Protein AF-A0A9P5IJF4-F1 (afdb_monomer_lite)

Secondary structure (DSSP, 8-state):
-HHHHHHHHHHHTSTT----------HHHHHHHTTS----GGGT-HHHHHHHHHHHHHHHHHHHH-GGGHHHHHHHHHHHHHHHTT-HHHHHHHHHHHHHHHHTT--HHHHHHHHTSPPTTHHHHHHHHHHTS-GGGHHHHHHHHHHHHHHHHTS-TTS-GGGS--TTBHHHHHHHHS--TTS-TTSSPPPP--HHHHHHHHHHHHHHHHHHSTTSEEEE---GGGTTS-HHHHHHT-EEEESSHHHHHHHHH-HHHHHTTTTTT--HHHHHHHHHHHHHHT---S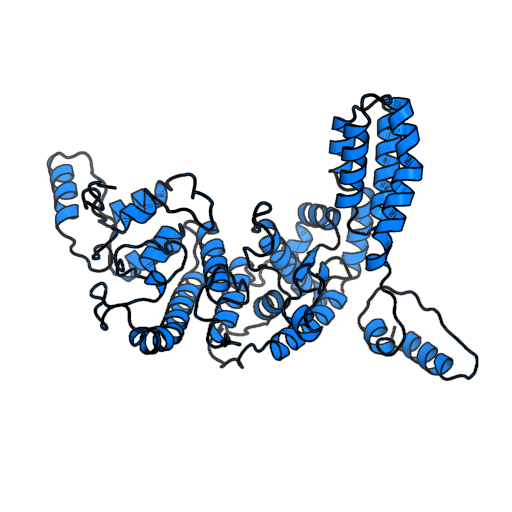STTTTS--TT--S--HHHHHHHHHHHHHHTTT---HHHHHHHHHHHHHHHHHHHHHHHHGGGS--------TT---GGGG-GGGTT-SS-----HHHHHHHTT-HHHHHHHHHHTT--PPPPP-S-HHHHHHHHHHTTT---TTT--SSS-HHHHHHSPPPBTTB---S--HHHHHHHHHTT--TT--BTTB--

Foldseek 3Di:
DQVVLVVVVVVVPDPPDDDDDDDDPAPNNCVSPVVDDDDDQLVPCLVVLLVVLCVLPVVLVCVQPNPVCNVLSVVLSVLLSVQCSSPVVQSVLLSVVLVVCSVVSHDSVVSSVSSVDGRPVCLVVLVVLLVPQDPVLLLVLLLLCLLQLVQVVLDDPPDDPLLAARLQFLLLSLQLRDDPPVLPLPPDQDAALDLQNLLVSLVVSQNSCSRRVSQQKDKALPDVVCPPPDSSNSSSRIGIHGNGPNSSVSVVVPVVSNCSCPPVPDDSLLSSLSSLLSNLSNHDPPDPCLVPPDVVPSDDHNLNSVVSNLLSLLVCQQPDDPSSLVSLVSSQVSLQVVCVVVLVPVVPDDDPDDDDDSPQAGCVQVNPLCVPDNDGQSDDVLLVSLLSNSQNSNLVVLVVVVFDFDPPQPPDPVSVVVLVVLLVVDPDPNQDTHADGSLCCQQQRRADSPHGPPDRDVSSNSSSSRRNRRQQDDHPNDGD

InterPro domains:
  IPR056693 Domain of unknown function DUF7791 [PF25053] (133-287)

Organism: NCBI:txid139641

Sequence (480 aa):
MVALTDLFQSLAALPRVKFVLSSRPLPAYVQAFQAGAGLELRMLTKLDIEKFVSDKLKDRLSQAYGEREIDRIQELIECILKCADGVFRWVDHVVEAVLEGIRDYNTLYELQKQVEKPPVDLIPFYGHMWNGIKPEYRIEASKLFQIVWKAMMDEDAEQPEWAYEHRHRAVTLFFATTKDPDQQVFACPILPLTTILKAELAKFMEGRLRSRCMGLLDFHCAEARYRGEPDEFKLAYAKVQLANRSVSEFLDIRADILAYTEGTGFDTRISLMRSFVRQIEAWEPEKSYDFEYNKSTGRQTIWFLVGNTMRLVSQAGTSLSKLEVTLLDHMNSLVQARCQTYINHSWNLNTGQYGLNKKYCHWSDFVAEEYNRPVPWHDSFLNLAVRHRAIGYVQQSLMKAGLSRMPGPTGGSLDNGMHRLAAFRTNNDQLSKPGRPILDYAVRPEPRYQRWIEAINPDQVELLVDYGANPNEVFNGWTP

Structure (mmCIF, N/CA/C/O backbone):
data_AF-A0A9P5IJF4-F1
#
_entry.id   AF-A0A9P5IJF4-F1
#
loop_
_atom_site.group_PDB
_atom_site.id
_atom_site.type_symbol
_atom_site.label_atom_id
_atom_site.label_alt_id
_atom_site.label_comp_id
_atom_site.label_asym_id
_atom_site.label_entity_id
_atom_site.label_seq_id
_atom_site.pdbx_PDB_ins_code
_atom_site.Cartn_x
_atom_site.Cartn_y
_atom_site.Cartn_z
_atom_site.occupancy
_atom_site.B_iso_or_equiv
_atom_site.auth_seq_id
_atom_site.auth_comp_id
_atom_site.auth_asym_id
_atom_site.auth_atom_id
_atom_site.pdbx_PDB_model_num
ATOM 1 N N . MET A 1 1 ? -26.387 -15.612 10.598 1.00 61.41 1 MET A N 1
ATOM 2 C CA . MET A 1 1 ? -26.373 -14.177 10.230 1.00 61.41 1 MET A CA 1
ATOM 3 C C . MET A 1 1 ? -27.595 -13.798 9.406 1.00 61.41 1 MET A C 1
ATOM 5 O O . MET A 1 1 ? -28.313 -12.929 9.866 1.00 61.41 1 MET A O 1
ATOM 9 N N . VAL A 1 2 ? -27.893 -14.479 8.291 1.00 70.75 2 VAL A N 1
ATOM 10 C CA . VAL A 1 2 ? -29.061 -14.170 7.429 1.00 70.75 2 VAL A CA 1
ATOM 11 C C . VAL A 1 2 ? -30.408 -14.250 8.173 1.00 70.75 2 VAL A C 1
ATOM 13 O O . VAL A 1 2 ? -31.181 -13.307 8.158 1.00 70.75 2 VAL A O 1
ATOM 16 N N . ALA A 1 3 ? -30.639 -15.291 8.981 1.00 81.00 3 ALA A N 1
ATOM 17 C CA . ALA A 1 3 ? -31.879 -15.391 9.769 1.00 81.00 3 ALA A CA 1
ATOM 18 C C . ALA A 1 3 ? -32.105 -14.220 10.755 1.00 81.00 3 ALA A C 1
ATOM 20 O O . ALA A 1 3 ? -33.236 -13.892 11.094 1.00 81.00 3 ALA A O 1
ATOM 21 N N . LEU A 1 4 ? -31.021 -13.590 11.222 1.00 86.50 4 LEU A N 1
ATOM 22 C CA . LEU A 1 4 ? -31.068 -12.458 12.149 1.00 86.50 4 LEU A CA 1
ATOM 23 C C . LEU A 1 4 ? -31.365 -11.147 11.412 1.00 86.50 4 LEU A C 1
ATOM 25 O O . LEU A 1 4 ? -32.120 -10.324 11.922 1.00 86.50 4 LEU A O 1
ATOM 29 N N . THR A 1 5 ? -30.800 -10.961 10.214 1.00 88.81 5 THR A N 1
ATOM 30 C CA . THR A 1 5 ? -31.100 -9.795 9.373 1.00 88.81 5 THR A CA 1
ATOM 31 C C . THR A 1 5 ? -32.554 -9.795 8.936 1.00 88.81 5 THR A C 1
ATOM 33 O O . THR A 1 5 ? -33.224 -8.777 9.091 1.00 88.81 5 THR A O 1
ATOM 36 N N . ASP A 1 6 ? -33.057 -10.946 8.492 1.00 88.06 6 ASP A N 1
ATOM 37 C CA . ASP A 1 6 ? -34.419 -11.077 7.973 1.00 88.06 6 ASP A CA 1
ATOM 38 C C . ASP A 1 6 ? -35.453 -10.828 9.081 1.00 88.06 6 ASP A C 1
ATOM 40 O O . ASP A 1 6 ? -36.420 -10.094 8.880 1.00 88.06 6 ASP A O 1
ATOM 44 N N . LEU A 1 7 ? -35.201 -11.355 10.287 1.00 90.12 7 LEU A N 1
ATOM 45 C CA . LEU A 1 7 ? -36.037 -11.118 11.465 1.00 90.12 7 LEU A CA 1
ATOM 46 C C . LEU A 1 7 ? -36.132 -9.626 11.810 1.00 90.12 7 LEU A C 1
ATOM 48 O O . LEU A 1 7 ? -37.222 -9.099 12.029 1.00 90.12 7 LEU A O 1
ATOM 52 N N . PHE A 1 8 ? -34.999 -8.923 11.881 1.00 90.06 8 PHE A N 1
ATOM 53 C CA . PHE A 1 8 ? -35.022 -7.506 12.240 1.00 90.06 8 PHE A CA 1
ATOM 54 C C . PHE A 1 8 ? -35.622 -6.635 11.137 1.00 90.06 8 PHE A C 1
ATOM 56 O O . PHE A 1 8 ? -36.318 -5.674 11.454 1.00 90.06 8 PHE A O 1
ATOM 63 N N . GLN A 1 9 ? -35.431 -6.986 9.865 1.00 87.69 9 GLN A N 1
ATOM 64 C CA . GLN A 1 9 ? -36.116 -6.317 8.759 1.00 87.69 9 GLN A CA 1
ATOM 65 C C . GLN A 1 9 ? -37.636 -6.520 8.831 1.00 87.69 9 GLN A C 1
ATOM 67 O O . GLN A 1 9 ? -38.381 -5.552 8.680 1.00 87.69 9 GLN A O 1
ATOM 72 N N . SER A 1 10 ? -38.111 -7.734 9.137 1.00 89.00 10 SER A N 1
ATOM 73 C CA . SER A 1 10 ? -39.549 -7.993 9.273 1.00 89.00 10 SER A CA 1
ATOM 74 C C . SER A 1 10 ? -40.157 -7.257 10.466 1.00 89.00 10 SER A C 1
ATOM 76 O O . SER A 1 10 ? -41.253 -6.711 10.370 1.00 89.00 10 SER A O 1
ATOM 78 N N . LEU A 1 11 ? -39.438 -7.200 11.592 1.00 89.62 11 LEU A N 1
ATOM 79 C CA . LEU A 1 11 ? -39.897 -6.481 12.780 1.00 89.62 11 LEU A CA 1
ATOM 80 C C . LEU A 1 11 ? -39.861 -4.960 12.588 1.00 89.62 11 LEU A C 1
ATOM 82 O O . LEU A 1 11 ? -40.720 -4.263 13.123 1.00 89.62 11 LEU A O 1
ATOM 86 N N . ALA A 1 12 ? -38.903 -4.434 11.821 1.00 86.12 12 ALA A N 1
ATOM 87 C CA . ALA A 1 12 ? -38.808 -3.006 11.519 1.00 86.12 12 ALA A CA 1
ATOM 88 C C . ALA A 1 12 ? -39.963 -2.493 10.638 1.00 86.12 12 ALA A C 1
ATOM 90 O O . ALA A 1 12 ? -40.227 -1.293 10.630 1.00 86.12 12 ALA A O 1
ATOM 91 N N . ALA A 1 13 ? -40.676 -3.380 9.933 1.00 86.69 13 ALA A N 1
ATOM 92 C CA . ALA A 1 13 ? -41.882 -3.027 9.183 1.00 86.69 13 ALA A CA 1
ATOM 93 C C . ALA A 1 13 ? -43.103 -2.760 10.086 1.00 86.69 13 ALA A C 1
ATOM 95 O O . ALA A 1 13 ? -44.111 -2.223 9.621 1.00 86.69 13 ALA A O 1
ATOM 96 N N . LEU A 1 14 ? -43.040 -3.131 11.371 1.00 91.25 14 LEU A N 1
ATOM 97 C CA . LEU A 1 14 ? -44.140 -2.917 12.304 1.00 91.25 14 LEU A CA 1
ATOM 98 C C . LEU A 1 14 ? -44.279 -1.428 12.661 1.00 91.25 14 LEU A C 1
ATOM 100 O O . LEU A 1 14 ? -43.292 -0.765 12.997 1.00 91.25 14 LEU A O 1
ATOM 104 N N . PRO A 1 15 ? -45.508 -0.883 12.669 1.00 89.44 15 PRO A N 1
ATOM 105 C CA . PRO A 1 15 ? -45.724 0.493 13.081 1.00 89.44 15 PRO A CA 1
ATOM 106 C C . PRO A 1 15 ? -45.333 0.675 14.555 1.00 89.44 15 PRO A C 1
ATOM 108 O O . PRO A 1 15 ? -45.672 -0.143 15.406 1.00 89.44 15 PRO A O 1
ATOM 111 N N . ARG A 1 16 ? -44.675 1.803 14.864 1.00 89.69 16 ARG A N 1
ATOM 112 C CA . ARG A 1 16 ? -44.270 2.235 16.223 1.00 89.69 16 ARG A CA 1
ATOM 113 C C . ARG A 1 16 ? -43.142 1.437 16.887 1.00 89.69 16 ARG A C 1
ATOM 115 O O . ARG A 1 16 ? -42.889 1.652 18.070 1.00 89.69 16 ARG A O 1
ATOM 122 N N . VAL A 1 17 ? -42.422 0.594 16.154 1.00 88.94 17 VAL A N 1
ATOM 123 C CA . VAL A 1 17 ? -41.210 -0.060 16.665 1.00 88.94 17 VAL A CA 1
ATOM 124 C C . VAL A 1 17 ? -39.983 0.570 16.012 1.00 88.94 17 VAL A C 1
ATOM 126 O O . VAL A 1 17 ? -39.949 0.775 14.803 1.00 88.94 17 VAL A O 1
ATOM 129 N N . LYS A 1 18 ? -38.972 0.911 16.816 1.00 88.56 18 LYS A N 1
ATOM 130 C CA . LYS A 1 18 ? -37.666 1.379 16.337 1.00 88.56 18 LYS A CA 1
ATOM 131 C C . LYS A 1 18 ? -36.587 0.480 16.919 1.00 88.56 18 LYS A C 1
ATOM 133 O O . LYS A 1 18 ? -36.594 0.218 18.118 1.00 88.56 18 LYS A O 1
ATOM 138 N N . PHE A 1 19 ? -35.660 0.046 16.076 1.00 87.75 19 PHE A N 1
ATOM 139 C CA . PHE A 1 19 ? -34.503 -0.735 16.493 1.00 87.75 19 PHE A CA 1
ATOM 140 C C . PHE A 1 19 ? -33.243 0.116 16.400 1.00 87.75 19 PHE A C 1
ATOM 142 O O . PHE A 1 19 ? -33.043 0.835 15.423 1.00 87.75 19 PHE A O 1
ATOM 149 N N . VAL A 1 20 ? -32.388 0.000 17.412 1.00 90.50 20 VAL A N 1
ATOM 150 C CA . VAL A 1 20 ? -31.006 0.479 17.365 1.00 90.50 20 VAL A CA 1
ATOM 151 C C . VAL A 1 20 ? -30.132 -0.761 17.422 1.00 90.50 20 VAL A C 1
ATOM 153 O O . VAL A 1 20 ? -30.095 -1.454 18.438 1.00 90.50 20 VAL A O 1
ATOM 156 N N . LEU A 1 21 ? -29.492 -1.083 16.301 1.00 89.19 21 LEU A N 1
ATOM 157 C CA . LEU A 1 21 ? -28.661 -2.273 16.160 1.00 89.19 21 LEU A CA 1
ATOM 158 C C . LEU A 1 21 ? -27.192 -1.859 16.144 1.00 89.19 21 LEU A C 1
ATOM 160 O O . LEU A 1 21 ? -26.808 -0.950 15.414 1.00 89.19 21 LEU A O 1
ATOM 164 N N . SER A 1 22 ? -26.371 -2.555 16.926 1.00 89.06 22 SER A N 1
ATOM 165 C CA . SER A 1 22 ? -24.917 -2.411 16.898 1.00 89.06 22 SER A CA 1
ATOM 166 C C . SER A 1 22 ? -24.296 -3.713 16.416 1.00 89.06 22 SER A C 1
ATOM 168 O O . SER A 1 22 ? -24.644 -4.797 16.887 1.00 89.06 22 SER A O 1
ATOM 170 N N . SER A 1 23 ? -23.399 -3.621 15.439 1.00 86.25 23 SER A N 1
ATOM 171 C CA . SER A 1 23 ? -22.679 -4.772 14.905 1.00 86.25 23 SER A CA 1
ATOM 172 C C . SER A 1 23 ? -21.346 -4.338 14.302 1.00 86.25 23 SER A C 1
ATOM 174 O O . SER A 1 23 ? -21.169 -3.179 13.930 1.00 86.25 23 SER A O 1
ATOM 176 N N . ARG A 1 24 ? -20.405 -5.281 14.162 1.00 80.00 24 ARG A N 1
ATOM 177 C CA . ARG A 1 24 ? -19.268 -5.085 13.249 1.00 80.00 24 ARG A CA 1
ATOM 178 C C . ARG A 1 24 ? -19.792 -4.967 11.811 1.00 80.00 24 ARG A C 1
ATOM 180 O O . ARG A 1 24 ? -20.800 -5.614 11.514 1.00 80.00 24 ARG A O 1
ATOM 187 N N . PRO A 1 25 ? -19.095 -4.258 10.904 1.00 79.88 25 PRO A N 1
ATOM 188 C CA . PRO A 1 25 ? -19.519 -4.071 9.514 1.00 79.88 25 PRO A CA 1
ATOM 189 C C . PRO A 1 25 ? -19.319 -5.349 8.676 1.00 79.88 25 PRO A C 1
ATOM 191 O O . PRO A 1 25 ? -18.627 -5.361 7.662 1.00 79.88 25 PRO A O 1
ATOM 194 N N . LEU A 1 26 ? -19.903 -6.465 9.117 1.00 83.00 26 LEU A N 1
ATOM 195 C CA . LEU A 1 26 ? -19.891 -7.729 8.398 1.00 83.00 26 LEU A CA 1
ATOM 196 C C . LEU A 1 26 ? -20.768 -7.602 7.145 1.00 83.00 26 LEU A C 1
ATOM 198 O O . LEU A 1 26 ? -21.810 -6.942 7.207 1.00 83.00 26 LEU A O 1
ATOM 202 N N . PRO A 1 27 ? -20.416 -8.271 6.029 1.00 82.56 27 PRO A N 1
ATOM 203 C CA . PRO A 1 27 ? -21.103 -8.074 4.751 1.00 82.56 27 PRO A CA 1
ATOM 204 C C . PRO A 1 27 ? -22.625 -8.242 4.829 1.00 82.56 27 PRO A C 1
ATOM 206 O O . PRO A 1 27 ? -23.356 -7.423 4.284 1.00 82.56 27 PRO A O 1
ATOM 209 N N . ALA A 1 28 ? -23.099 -9.252 5.568 1.00 84.94 28 ALA A N 1
ATOM 210 C CA . ALA A 1 28 ? -24.526 -9.524 5.727 1.00 84.94 28 ALA A CA 1
ATOM 211 C C . ALA A 1 28 ? -25.285 -8.364 6.399 1.00 84.94 28 ALA A C 1
ATOM 213 O O . ALA A 1 28 ? -26.385 -8.030 5.976 1.00 84.94 28 ALA A O 1
ATOM 214 N N . TYR A 1 29 ? -24.698 -7.731 7.419 1.00 87.06 29 TYR A N 1
ATOM 215 C CA . TYR A 1 29 ? -25.347 -6.635 8.145 1.00 87.06 29 TYR A CA 1
ATOM 216 C C . TYR A 1 29 ? -25.318 -5.334 7.354 1.00 87.06 29 TYR A C 1
ATOM 218 O O . TYR A 1 29 ? -26.333 -4.646 7.287 1.00 87.06 29 TYR A O 1
ATOM 226 N N . VAL A 1 30 ? -24.193 -5.027 6.701 1.00 84.62 30 VAL A N 1
ATOM 227 C CA . VAL A 1 30 ? -24.100 -3.843 5.837 1.00 84.62 30 VAL A CA 1
ATOM 228 C C . VAL A 1 30 ? -25.114 -3.949 4.702 1.00 84.62 30 VAL A C 1
ATOM 230 O O . VAL A 1 30 ? -25.895 -3.028 4.495 1.00 84.62 30 VAL A O 1
ATOM 233 N N . GLN A 1 31 ? -25.182 -5.096 4.024 1.00 85.12 31 GLN A N 1
ATOM 234 C CA . GLN A 1 31 ? -26.144 -5.306 2.944 1.00 85.12 31 GLN A CA 1
ATOM 235 C C . GLN A 1 31 ? -27.599 -5.190 3.421 1.00 85.12 31 GLN A C 1
ATOM 237 O O . GLN A 1 31 ? -28.413 -4.572 2.738 1.00 85.12 31 GLN A O 1
ATOM 242 N N . ALA A 1 32 ? -27.926 -5.763 4.583 1.00 86.00 32 ALA A N 1
ATOM 243 C CA . ALA A 1 32 ? -29.287 -5.759 5.109 1.00 86.00 32 ALA A CA 1
ATOM 244 C C . ALA A 1 32 ? -29.753 -4.378 5.598 1.00 86.00 32 ALA A C 1
ATOM 246 O O . ALA A 1 32 ? -30.938 -4.062 5.489 1.00 86.00 32 ALA A O 1
ATOM 247 N N . PHE A 1 33 ? -28.851 -3.555 6.140 1.00 86.94 33 PHE A N 1
ATOM 248 C CA . PHE A 1 33 ? -29.224 -2.323 6.842 1.00 86.94 33 PHE A CA 1
ATOM 249 C C . PHE A 1 33 ? -28.693 -1.031 6.204 1.00 86.94 33 PHE A C 1
ATOM 251 O O . PHE A 1 33 ? -28.963 0.042 6.733 1.00 86.94 33 PHE A O 1
ATOM 258 N N . GLN A 1 34 ? -28.016 -1.090 5.049 1.00 84.31 34 GLN A N 1
ATOM 259 C CA . GLN A 1 34 ? -27.482 0.094 4.344 1.00 84.31 34 GLN A CA 1
ATOM 260 C C . GLN A 1 34 ? -28.524 1.175 4.006 1.00 84.31 34 GLN A C 1
ATOM 262 O O . GLN A 1 34 ? -28.159 2.332 3.844 1.00 84.31 34 GLN A O 1
ATOM 267 N N . ALA A 1 35 ? -29.805 0.812 3.873 1.00 82.31 35 ALA A N 1
ATOM 268 C CA . ALA A 1 35 ? -30.879 1.764 3.575 1.00 82.31 35 ALA A CA 1
ATOM 269 C C . ALA A 1 35 ? -31.361 2.543 4.816 1.00 82.31 35 ALA A C 1
ATOM 271 O O . ALA A 1 35 ? -32.088 3.525 4.681 1.00 82.31 35 ALA A O 1
ATOM 272 N N . GLY A 1 36 ? -31.005 2.086 6.020 1.00 82.69 36 GLY A N 1
ATOM 273 C CA . GLY A 1 36 ? -31.366 2.740 7.274 1.00 82.69 36 GLY A CA 1
ATOM 274 C C . GLY A 1 36 ? -30.387 3.848 7.667 1.00 82.69 36 GLY A C 1
ATOM 275 O O . GLY A 1 36 ? -29.290 3.959 7.125 1.00 82.69 36 GLY A O 1
ATOM 276 N N . ALA A 1 37 ? -30.766 4.648 8.668 1.00 84.44 37 ALA A N 1
ATOM 277 C CA . ALA A 1 37 ? -29.835 5.573 9.306 1.00 84.44 37 ALA A CA 1
ATOM 278 C C . ALA A 1 37 ? -28.737 4.774 10.028 1.00 84.44 37 ALA A C 1
ATOM 280 O O . ALA A 1 37 ? -29.033 3.950 10.895 1.00 84.44 37 ALA A O 1
ATOM 281 N N . GLY A 1 38 ? -27.482 5.014 9.658 1.00 83.94 38 GLY A N 1
ATOM 282 C CA . GLY A 1 38 ? -26.313 4.350 10.219 1.00 83.94 38 GLY A CA 1
ATOM 283 C C . GLY A 1 38 ? -25.340 5.355 10.816 1.00 83.94 38 GLY A C 1
ATOM 284 O O . GLY A 1 38 ? -25.237 6.488 10.351 1.00 83.94 38 GLY A O 1
ATOM 285 N N . LEU A 1 39 ? -24.623 4.929 11.851 1.00 84.69 39 LEU A N 1
ATOM 286 C CA . LEU A 1 39 ? -23.584 5.721 12.492 1.00 84.69 39 LEU A CA 1
ATOM 287 C C . LEU A 1 39 ? -22.366 4.829 12.715 1.00 84.69 39 LEU A C 1
ATOM 289 O O . LEU A 1 39 ? -22.454 3.773 13.342 1.00 84.69 39 LEU A O 1
ATOM 293 N N . GLU A 1 40 ? -21.231 5.240 12.166 1.00 78.50 40 GLU A N 1
ATOM 294 C CA . GLU A 1 40 ? -19.987 4.495 12.276 1.00 78.50 40 GLU A CA 1
ATOM 295 C C . GLU A 1 40 ? -19.205 4.989 13.493 1.00 78.50 40 GLU A C 1
ATOM 297 O O . GLU A 1 40 ? -18.499 5.992 13.428 1.00 78.50 40 GLU A O 1
ATOM 302 N N . LEU A 1 41 ? -19.357 4.287 14.622 1.00 78.62 41 LEU A N 1
ATOM 303 C CA . LEU A 1 41 ? -18.825 4.730 15.917 1.00 78.62 41 LEU A CA 1
ATOM 304 C C . LEU A 1 41 ? -17.332 5.068 15.870 1.00 78.62 41 LEU A C 1
ATOM 306 O O . LEU A 1 41 ? -16.944 6.100 16.403 1.00 78.62 41 LEU A O 1
ATOM 310 N N . ARG A 1 42 ? -16.506 4.264 15.185 1.00 68.50 42 ARG A N 1
ATOM 311 C CA . ARG A 1 42 ? -15.054 4.507 15.094 1.00 68.50 42 ARG A CA 1
ATOM 312 C C . ARG A 1 42 ? -14.685 5.861 14.479 1.00 68.50 42 ARG A C 1
ATOM 314 O O . ARG A 1 42 ? -13.638 6.401 14.800 1.00 68.50 42 ARG A O 1
ATOM 321 N N . MET A 1 43 ? -15.550 6.431 13.639 1.00 70.00 43 MET A N 1
ATOM 322 C CA . MET A 1 43 ? -15.315 7.740 13.021 1.00 70.00 43 MET A CA 1
ATOM 323 C C . MET A 1 43 ? -15.628 8.901 13.975 1.00 70.00 43 MET A C 1
ATOM 325 O O . MET A 1 43 ? -15.351 10.055 13.651 1.00 70.00 43 MET A O 1
ATOM 329 N N . LEU A 1 44 ? -16.217 8.609 15.138 1.00 79.25 44 LEU A N 1
ATOM 330 C CA . LEU A 1 44 ? -16.748 9.591 16.081 1.00 79.25 44 LEU A CA 1
ATOM 331 C C . LEU A 1 44 ? -16.106 9.507 17.473 1.00 79.25 44 LEU A C 1
ATOM 333 O O . LEU A 1 44 ? -16.451 10.303 18.337 1.00 79.25 44 LEU A O 1
ATOM 337 N N . THR A 1 45 ? -15.144 8.608 17.697 1.00 84.06 45 THR A N 1
ATOM 338 C CA . THR A 1 45 ? -14.523 8.403 19.018 1.00 84.06 45 THR A CA 1
ATOM 339 C C . THR A 1 45 ? -13.448 9.427 19.372 1.00 84.06 45 THR A C 1
ATOM 341 O O . THR A 1 45 ? -13.032 9.476 20.525 1.00 84.06 45 THR A O 1
ATOM 344 N N . LYS A 1 46 ? -12.978 10.253 18.426 1.00 82.19 46 LYS A N 1
ATOM 345 C CA . LYS A 1 46 ? -11.810 11.127 18.638 1.00 82.19 46 LYS A CA 1
ATOM 346 C C . LYS A 1 46 ? -11.951 12.039 19.865 1.00 82.19 46 LYS A C 1
ATOM 348 O O . LYS A 1 46 ? -11.053 12.067 20.699 1.00 82.19 46 LYS A O 1
ATOM 353 N N . LEU A 1 47 ? -13.068 12.759 19.975 1.00 86.19 47 LEU A N 1
ATOM 354 C CA . LEU A 1 47 ? -13.305 13.695 21.083 1.00 86.19 47 LEU A CA 1
ATOM 355 C C . LEU A 1 47 ? -13.517 12.963 22.415 1.00 86.19 47 LEU A C 1
ATOM 357 O O . LEU A 1 47 ? -13.056 13.427 23.456 1.00 86.19 47 LEU A O 1
ATOM 361 N N . ASP A 1 48 ? -14.179 11.805 22.380 1.00 90.19 48 ASP A N 1
ATOM 362 C CA . ASP A 1 48 ? -14.408 10.990 23.575 1.00 90.19 48 ASP A CA 1
ATOM 363 C C . ASP A 1 48 ? -13.093 10.415 24.117 1.00 90.19 48 ASP A C 1
ATOM 365 O O . ASP A 1 48 ? -12.875 10.404 25.327 1.00 90.19 48 ASP A O 1
ATOM 369 N N . ILE A 1 49 ? -12.197 9.983 23.224 1.00 89.62 49 ILE A N 1
ATOM 370 C CA . ILE A 1 49 ? -10.849 9.515 23.564 1.00 89.62 49 ILE A CA 1
ATOM 371 C C . ILE A 1 49 ? -10.023 10.659 24.160 1.00 89.62 49 ILE A C 1
ATOM 373 O O . ILE A 1 49 ? -9.412 10.480 25.209 1.00 89.62 49 ILE A O 1
ATOM 377 N N . GLU A 1 50 ? -10.031 11.838 23.533 1.00 90.75 50 GLU A N 1
ATOM 378 C CA . GLU A 1 50 ? -9.316 13.023 24.025 1.00 90.75 50 GLU A CA 1
ATOM 379 C C . GLU A 1 50 ? -9.733 13.400 25.444 1.00 90.75 50 GLU A C 1
ATOM 381 O O . GLU A 1 50 ? -8.887 13.601 26.325 1.00 90.75 50 GLU A O 1
ATOM 386 N N . LYS A 1 51 ? -11.045 13.414 25.683 1.00 92.81 51 LYS A N 1
ATOM 387 C CA . LYS A 1 51 ? -11.602 13.658 27.006 1.00 92.81 51 LYS A CA 1
ATOM 388 C C . LYS A 1 51 ? -11.204 12.564 27.998 1.00 92.81 51 LYS A C 1
ATOM 390 O O . LYS A 1 51 ? -10.724 12.881 29.079 1.00 92.81 51 LYS A O 1
ATOM 395 N N . PHE A 1 52 ? -11.352 11.292 27.630 1.00 93.88 52 PHE A N 1
ATOM 396 C CA . PHE A 1 52 ? -11.021 10.164 28.502 1.00 93.88 52 PHE A CA 1
ATOM 397 C C . PHE A 1 52 ? -9.550 10.168 28.940 1.00 93.88 52 PHE A C 1
ATOM 399 O O . PHE A 1 52 ? -9.264 10.023 30.128 1.00 93.88 52 PHE A O 1
ATOM 406 N N . VAL A 1 53 ? -8.622 10.369 28.000 1.00 93.50 53 VAL A N 1
ATOM 407 C CA . VAL A 1 53 ? -7.180 10.429 28.287 1.00 93.50 53 VAL A CA 1
ATOM 408 C C . VAL A 1 53 ? -6.864 11.613 29.197 1.00 93.50 53 VAL A C 1
ATOM 410 O O . VAL A 1 53 ? -6.170 11.443 30.201 1.00 93.50 53 VAL A O 1
ATOM 413 N N . SER A 1 54 ? -7.413 12.791 28.892 1.00 91.31 54 SER A N 1
ATOM 414 C CA . SER A 1 54 ? -7.215 13.994 29.707 1.00 91.31 54 SER A CA 1
ATOM 415 C C . SER A 1 54 ? -7.719 13.801 31.138 1.00 91.31 54 SER A C 1
ATOM 417 O O . SER A 1 54 ? -6.965 14.041 32.080 1.00 91.31 54 SER A O 1
ATOM 419 N N . ASP A 1 55 ? -8.945 13.296 31.304 1.00 93.81 55 ASP A N 1
ATOM 420 C CA . ASP A 1 55 ? -9.578 13.077 32.611 1.00 93.81 55 ASP A CA 1
ATOM 421 C C . ASP A 1 55 ? -8.804 12.055 33.468 1.00 93.81 55 ASP A C 1
ATOM 423 O O . ASP A 1 55 ? -8.809 12.130 34.698 1.00 93.81 55 ASP A O 1
ATOM 427 N N . LYS A 1 56 ? -8.140 11.076 32.840 1.00 94.06 56 LYS A N 1
ATOM 428 C CA . LYS A 1 56 ? -7.415 10.009 33.547 1.00 94.06 56 LYS A CA 1
ATOM 429 C C . LYS A 1 56 ? -5.964 10.353 33.864 1.00 94.06 56 LYS A C 1
ATOM 431 O O . LYS A 1 56 ? -5.483 9.965 34.931 1.00 94.06 56 LYS A O 1
ATOM 436 N N . LEU A 1 57 ? -5.266 11.027 32.951 1.00 93.81 57 LEU A N 1
ATOM 437 C CA . LEU A 1 57 ? -3.813 11.182 33.025 1.00 93.81 57 LEU A CA 1
ATOM 438 C C . LEU A 1 57 ? -3.355 12.583 33.422 1.00 93.81 57 LEU A C 1
ATOM 440 O O . LEU A 1 57 ? -2.355 12.688 34.128 1.00 93.81 57 LEU A O 1
ATOM 444 N N . LYS A 1 58 ? -4.056 13.648 33.016 1.00 89.88 58 LYS A N 1
ATOM 445 C CA . LYS A 1 58 ? -3.531 15.021 33.109 1.00 89.88 58 LYS A CA 1
ATOM 446 C C . LYS A 1 58 ? -3.156 15.414 34.539 1.00 89.88 58 LYS A C 1
ATOM 448 O O . LYS A 1 58 ? -2.022 15.811 34.791 1.00 89.88 58 LYS A O 1
ATOM 453 N N . ASP A 1 59 ? -4.068 15.224 35.488 1.00 90.94 59 ASP A N 1
ATOM 454 C CA . ASP A 1 59 ? -3.819 15.569 36.892 1.00 90.94 59 ASP A CA 1
ATOM 455 C C . ASP A 1 59 ? -2.759 14.662 37.533 1.00 90.94 59 ASP A C 1
ATOM 457 O O . ASP A 1 59 ? -1.959 15.115 38.349 1.00 90.94 59 ASP A O 1
ATOM 461 N N . ARG A 1 60 ? -2.717 13.380 37.150 1.00 93.19 60 ARG A N 1
ATOM 462 C CA . ARG A 1 60 ? -1.767 12.397 37.698 1.00 93.19 60 ARG A CA 1
ATOM 463 C C . ARG A 1 60 ? -0.342 12.661 37.230 1.00 93.19 60 ARG A C 1
ATOM 465 O O . ARG A 1 60 ? 0.577 12.616 38.042 1.00 93.19 60 ARG A O 1
ATOM 472 N N . LEU A 1 61 ? -0.173 12.974 35.949 1.00 92.31 61 LEU A N 1
ATOM 473 C CA . LEU A 1 61 ? 1.112 13.342 35.366 1.00 92.31 61 LEU A CA 1
ATOM 474 C C . LEU A 1 61 ? 1.617 14.660 35.964 1.00 92.31 61 LEU A C 1
ATOM 476 O O . LEU A 1 61 ? 2.763 14.727 36.405 1.00 92.31 61 LEU A O 1
ATOM 480 N N . SER A 1 62 ? 0.751 15.671 36.085 1.00 91.50 62 SER A N 1
ATOM 481 C CA . SER A 1 62 ? 1.109 16.945 36.725 1.00 91.50 62 SER A CA 1
ATOM 482 C C . SER A 1 62 ? 1.518 16.767 38.190 1.00 91.50 62 SER A C 1
ATOM 484 O O . SER A 1 62 ? 2.465 17.404 38.642 1.00 91.50 62 SER A O 1
ATOM 486 N N . GLN A 1 63 ? 0.854 15.873 38.932 1.00 92.56 63 GLN A N 1
ATOM 487 C CA . GLN A 1 63 ? 1.230 15.540 40.312 1.00 92.56 63 GLN A CA 1
ATOM 488 C C . GLN A 1 63 ? 2.570 14.794 40.404 1.00 92.56 63 GLN A C 1
ATOM 490 O O . GLN A 1 63 ? 3.327 15.037 41.341 1.00 92.56 63 GLN A O 1
ATOM 495 N N . ALA A 1 64 ? 2.862 13.892 39.464 1.00 90.88 64 ALA A N 1
ATOM 496 C CA . ALA A 1 64 ? 4.067 13.064 39.488 1.00 90.88 64 ALA A CA 1
ATOM 497 C C . ALA A 1 64 ? 5.333 13.807 39.023 1.00 90.88 64 ALA A C 1
ATOM 499 O O . ALA A 1 64 ? 6.393 13.624 39.617 1.00 90.88 64 ALA A O 1
ATOM 500 N N . TYR A 1 65 ? 5.230 14.652 37.990 1.00 92.56 65 TYR A N 1
ATOM 501 C CA . TYR A 1 65 ? 6.388 15.298 37.346 1.00 92.56 65 TYR A CA 1
ATOM 502 C C . TYR A 1 65 ? 6.438 16.823 37.536 1.00 92.56 65 TYR A C 1
ATOM 504 O O . TYR A 1 65 ? 7.480 17.441 37.318 1.00 92.56 65 TYR A O 1
ATOM 512 N N . GLY A 1 66 ? 5.344 17.432 38.004 1.00 89.19 66 GLY A N 1
ATOM 513 C CA . GLY A 1 66 ? 5.238 18.864 38.275 1.00 89.19 66 GLY A CA 1
ATOM 514 C C . GLY A 1 66 ? 4.861 19.711 37.055 1.00 89.19 66 GLY A C 1
ATOM 515 O O . GLY A 1 66 ? 5.129 19.365 35.908 1.00 89.19 66 GLY A O 1
ATOM 516 N N . GLU A 1 67 ? 4.281 20.887 37.309 1.00 85.38 67 GLU A N 1
ATOM 517 C CA . GLU A 1 67 ? 3.776 21.801 36.264 1.00 85.38 67 GLU A CA 1
ATOM 518 C C . GLU A 1 67 ? 4.861 22.354 35.324 1.00 85.38 67 GLU A C 1
ATOM 520 O O . GLU A 1 67 ? 4.554 22.856 34.248 1.00 85.38 67 GLU A O 1
ATOM 525 N N . ARG A 1 68 ? 6.143 22.255 35.697 1.00 85.88 68 ARG A N 1
ATOM 526 C CA . ARG A 1 68 ? 7.261 22.698 34.845 1.00 85.88 68 ARG A CA 1
ATOM 527 C C . ARG A 1 68 ? 7.456 21.818 33.608 1.00 85.88 68 ARG A C 1
ATOM 529 O O . ARG A 1 68 ? 8.078 22.267 32.656 1.00 85.88 68 ARG A O 1
ATOM 536 N N . GLU A 1 69 ? 6.933 20.594 33.627 1.00 89.19 69 GLU A N 1
ATOM 537 C CA . GLU A 1 69 ? 7.016 19.624 32.529 1.00 89.19 69 GLU A CA 1
ATOM 538 C C . GLU A 1 69 ? 5.715 19.580 31.701 1.00 89.19 69 GLU A C 1
ATOM 540 O O . GLU A 1 69 ? 5.482 18.622 30.964 1.00 89.19 69 GLU A O 1
ATOM 545 N N . ILE A 1 70 ? 4.846 20.596 31.814 1.00 89.12 70 ILE A N 1
ATOM 546 C CA . ILE A 1 70 ? 3.513 20.598 31.188 1.00 89.12 70 ILE A CA 1
ATOM 547 C C . ILE A 1 70 ? 3.555 20.393 29.670 1.00 89.12 70 ILE A C 1
ATOM 549 O O . ILE A 1 70 ? 2.712 19.670 29.142 1.00 89.12 70 ILE A O 1
ATOM 553 N N . ASP A 1 71 ? 4.564 20.944 28.991 1.00 90.56 71 ASP A N 1
ATOM 554 C CA . ASP A 1 71 ? 4.742 20.776 27.547 1.00 90.56 71 ASP A CA 1
ATOM 555 C C . ASP A 1 71 ? 5.019 19.305 27.197 1.00 90.56 71 ASP A C 1
ATOM 557 O O . ASP A 1 71 ? 4.367 18.745 26.322 1.00 90.56 71 ASP A O 1
ATOM 561 N N . ARG A 1 72 ? 5.890 18.622 27.953 1.00 89.81 72 ARG A N 1
ATOM 562 C CA . ARG A 1 72 ? 6.185 17.192 27.743 1.00 89.81 72 ARG A CA 1
ATOM 563 C C . ARG A 1 72 ? 5.016 16.282 28.115 1.00 89.81 72 ARG A C 1
ATOM 565 O O . ARG A 1 72 ? 4.807 15.244 27.492 1.00 89.81 72 ARG A O 1
ATOM 572 N N . ILE A 1 73 ? 4.240 16.655 29.133 1.00 91.69 73 ILE A N 1
ATOM 573 C CA . ILE A 1 73 ? 2.998 15.955 29.494 1.00 91.69 73 ILE A CA 1
ATOM 574 C C . ILE A 1 73 ? 1.989 16.067 28.347 1.00 91.69 73 ILE A C 1
ATOM 576 O O . ILE A 1 73 ? 1.354 15.076 27.983 1.00 91.69 73 ILE A O 1
ATOM 580 N N . GLN A 1 74 ? 1.859 17.259 27.765 1.00 91.06 74 GLN A N 1
ATOM 581 C CA . GLN A 1 74 ? 0.987 17.500 26.624 1.00 91.06 74 GLN A CA 1
ATOM 582 C C . GLN A 1 74 ? 1.458 16.717 25.390 1.00 91.06 74 GLN A C 1
ATOM 584 O O . GLN A 1 74 ? 0.638 16.058 24.756 1.00 91.06 74 GLN A O 1
ATOM 589 N N . GLU A 1 75 ? 2.763 16.685 25.107 1.00 91.12 75 GLU A N 1
ATOM 590 C CA . GLU A 1 75 ? 3.352 15.854 24.045 1.00 91.12 75 GLU A CA 1
ATOM 591 C C . GLU A 1 75 ? 3.041 14.360 24.238 1.00 91.12 75 GLU A C 1
ATOM 593 O O . GLU A 1 75 ? 2.684 13.670 23.281 1.00 91.12 75 GLU A O 1
ATOM 598 N N . LEU A 1 76 ? 3.118 13.848 25.474 1.00 91.69 76 LEU A N 1
ATOM 599 C CA . LEU A 1 76 ? 2.758 12.463 25.786 1.00 91.69 76 LEU A CA 1
ATOM 600 C C . LEU A 1 76 ? 1.270 12.193 25.522 1.00 91.69 76 LEU A C 1
ATOM 602 O O . LEU A 1 76 ? 0.929 11.176 24.919 1.00 91.69 76 LEU A O 1
ATOM 606 N N . ILE A 1 77 ? 0.380 13.099 25.939 1.00 91.12 77 ILE A N 1
ATOM 607 C CA . ILE A 1 77 ? -1.061 12.982 25.675 1.00 91.12 77 ILE A CA 1
ATOM 608 C C . ILE A 1 77 ? -1.322 13.002 24.167 1.00 91.12 77 ILE A C 1
ATOM 610 O O . ILE A 1 77 ? -2.014 12.124 23.657 1.00 91.12 77 ILE A O 1
ATOM 614 N N . GLU A 1 78 ? -0.738 13.944 23.431 1.00 89.38 78 GLU A N 1
ATOM 615 C CA . GLU A 1 78 ? -0.873 14.027 21.975 1.00 89.38 78 GLU A CA 1
ATOM 616 C C . GLU A 1 78 ? -0.350 12.772 21.274 1.00 89.38 78 GLU A C 1
ATOM 618 O O . GLU A 1 78 ? -0.978 12.292 20.326 1.00 89.38 78 GLU A O 1
ATOM 623 N N . CYS A 1 79 ? 0.742 12.190 21.777 1.00 88.00 79 CYS A N 1
ATOM 624 C CA . CYS A 1 79 ? 1.253 10.903 21.322 1.00 88.00 79 CYS A CA 1
ATOM 625 C C . CYS A 1 79 ? 0.202 9.795 21.498 1.00 88.00 79 CYS A C 1
ATOM 627 O O . CYS A 1 79 ? -0.126 9.105 20.531 1.00 88.00 79 CYS A O 1
ATOM 629 N N . ILE A 1 80 ? -0.413 9.680 22.683 1.00 89.31 80 ILE A N 1
ATOM 630 C CA . ILE A 1 80 ? -1.483 8.702 22.952 1.00 89.31 80 ILE A CA 1
ATOM 631 C C . ILE A 1 80 ? -2.663 8.910 21.992 1.00 89.31 80 ILE A C 1
ATOM 633 O O . ILE A 1 80 ? -3.137 7.949 21.385 1.00 89.31 80 ILE A O 1
ATOM 637 N N . LEU A 1 81 ? -3.125 10.151 21.810 1.00 87.19 81 LEU A N 1
ATOM 638 C CA . LEU A 1 81 ? -4.263 10.461 20.936 1.00 87.19 81 LEU A CA 1
ATOM 639 C C . LEU A 1 81 ? -3.976 10.145 19.469 1.00 87.19 81 LEU A C 1
ATOM 641 O O . LEU A 1 81 ? -4.845 9.626 18.766 1.00 87.19 81 LEU A O 1
ATOM 645 N N . LYS A 1 82 ? -2.756 10.432 19.011 1.00 82.00 82 LYS A N 1
ATOM 646 C CA . LYS A 1 82 ? -2.306 10.105 17.658 1.00 82.00 82 LYS A C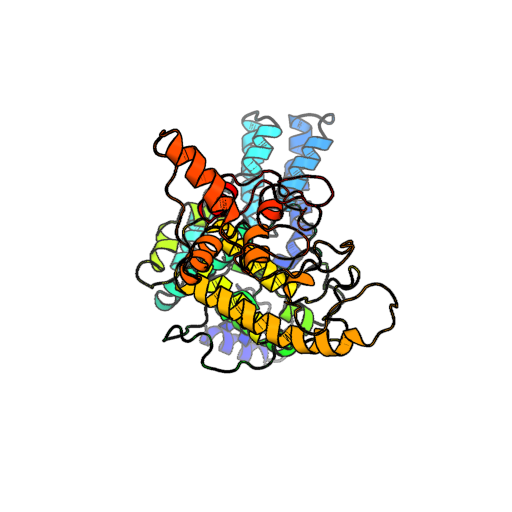A 1
ATOM 647 C C . LYS A 1 82 ? -2.204 8.592 17.453 1.00 82.00 82 LYS A C 1
ATOM 649 O O . LYS A 1 82 ? -2.572 8.108 16.388 1.00 82.00 82 LYS A O 1
ATOM 654 N N . CYS A 1 83 ? -1.736 7.846 18.453 1.00 78.31 83 CYS A N 1
ATOM 655 C CA . CYS A 1 83 ? -1.582 6.392 18.376 1.00 78.31 83 CYS A CA 1
ATOM 656 C C . CYS A 1 83 ? -2.896 5.610 18.556 1.00 78.31 83 CYS A C 1
ATOM 658 O O . CYS A 1 83 ? -3.001 4.479 18.079 1.00 78.31 83 CYS A O 1
ATOM 660 N N . ALA A 1 84 ? -3.903 6.204 19.198 1.00 78.38 84 ALA A N 1
ATOM 661 C CA . ALA A 1 84 ? -5.195 5.570 19.442 1.00 78.38 84 ALA A CA 1
ATOM 662 C C . ALA A 1 84 ? -5.942 5.181 18.159 1.00 78.38 84 ALA A C 1
ATOM 664 O O . ALA A 1 84 ? -6.642 4.169 18.147 1.00 78.38 84 ALA A O 1
ATOM 665 N N . ASP A 1 85 ? -5.826 6.002 17.109 1.00 72.81 85 ASP A N 1
ATOM 666 C CA . ASP A 1 85 ? -6.496 5.834 15.809 1.00 72.81 85 ASP A CA 1
ATOM 667 C C . ASP A 1 85 ? -7.982 5.423 15.931 1.00 72.81 85 ASP A C 1
ATOM 669 O O . ASP A 1 85 ? -8.487 4.523 15.267 1.00 72.81 85 ASP A O 1
ATOM 673 N N . GLY A 1 86 ? -8.686 6.028 16.894 1.00 73.31 86 GLY A N 1
ATOM 674 C CA . GLY A 1 86 ? -10.107 5.775 17.154 1.00 73.31 86 GLY A CA 1
ATOM 675 C C . GLY A 1 86 ? -10.445 4.497 17.943 1.00 73.31 86 GLY A C 1
ATOM 676 O O . GLY A 1 86 ? -11.624 4.274 18.243 1.00 73.31 86 GLY A O 1
ATOM 677 N N . VAL A 1 87 ? -9.463 3.676 18.337 1.00 77.94 87 VAL A N 1
ATOM 678 C CA . VAL A 1 87 ? -9.671 2.399 19.042 1.00 77.94 87 VAL A CA 1
ATOM 679 C C . VAL A 1 87 ? -9.654 2.587 20.563 1.00 77.94 87 VAL A C 1
ATOM 681 O O . VAL A 1 87 ? -8.620 2.477 21.217 1.00 77.94 87 VAL A O 1
ATOM 684 N N . PHE A 1 88 ? -10.831 2.788 21.160 1.00 82.62 88 PHE A N 1
ATOM 685 C CA . PHE A 1 88 ? -10.976 3.046 22.605 1.00 82.62 88 PHE A CA 1
ATOM 686 C C . PHE A 1 88 ? -10.339 1.969 23.500 1.00 82.62 88 PHE A C 1
ATOM 688 O O . PHE A 1 88 ? -9.788 2.270 24.551 1.00 82.62 88 PHE A O 1
ATOM 695 N N . ARG A 1 89 ? -10.368 0.702 23.069 1.00 80.88 89 ARG A N 1
ATOM 696 C CA . ARG A 1 89 ? -9.757 -0.393 23.833 1.00 80.88 89 ARG A CA 1
ATOM 697 C C . ARG A 1 89 ? -8.233 -0.313 23.880 1.00 80.88 89 ARG A C 1
ATOM 699 O O . ARG A 1 89 ? -7.646 -0.679 24.887 1.00 80.88 89 ARG A O 1
ATOM 706 N N . TRP A 1 90 ? -7.601 0.170 22.813 1.00 85.62 90 TRP A N 1
ATOM 707 C CA . TRP A 1 90 ? -6.162 0.426 22.817 1.00 85.62 90 TRP A CA 1
ATOM 708 C C . TRP A 1 90 ? -5.828 1.522 23.834 1.00 85.62 90 TRP A C 1
ATOM 710 O O . TRP A 1 90 ? -4.908 1.363 24.628 1.00 85.62 90 TRP A O 1
ATOM 720 N N . VAL A 1 91 ? -6.639 2.585 23.861 1.00 87.31 91 VAL A N 1
ATOM 721 C CA . VAL A 1 91 ? -6.475 3.715 24.788 1.00 87.31 91 VAL A CA 1
ATOM 722 C C . VAL A 1 91 ? -6.574 3.262 26.238 1.00 87.31 91 VAL A C 1
ATOM 724 O O . VAL A 1 91 ? -5.746 3.666 27.043 1.00 87.31 91 VAL A O 1
ATOM 727 N N . ASP A 1 92 ? -7.549 2.413 26.560 1.00 88.38 92 ASP A N 1
ATOM 728 C CA . ASP A 1 92 ? -7.747 1.891 27.916 1.00 88.38 92 ASP A CA 1
ATOM 729 C C . ASP A 1 92 ? -6.488 1.169 28.426 1.00 88.38 92 ASP A C 1
ATOM 731 O O . ASP A 1 92 ? -5.929 1.544 29.456 1.00 88.38 92 ASP A O 1
ATOM 735 N N . HIS A 1 93 ? -5.948 0.240 27.627 1.00 85.94 93 HIS A N 1
ATOM 736 C CA . HIS A 1 93 ? -4.712 -0.472 27.963 1.00 85.94 93 HIS A CA 1
ATOM 737 C C . HIS A 1 93 ? -3.500 0.461 28.105 1.00 85.94 93 HIS A C 1
ATOM 739 O O . HIS A 1 93 ? -2.675 0.276 28.997 1.00 85.94 93 HIS A O 1
ATOM 745 N N . VAL A 1 94 ? -3.370 1.468 27.238 1.00 89.25 94 VAL A N 1
ATOM 746 C CA . VAL A 1 94 ? -2.237 2.403 27.292 1.00 89.25 94 VAL A CA 1
ATOM 747 C C . VAL A 1 94 ? -2.335 3.347 28.484 1.00 89.25 94 VAL A C 1
ATOM 749 O O . VAL A 1 94 ? -1.329 3.608 29.137 1.00 89.25 94 VAL A O 1
ATOM 752 N N . VAL A 1 95 ? -3.533 3.826 28.816 1.00 92.38 95 VAL A N 1
ATOM 753 C CA . VAL A 1 95 ? -3.762 4.641 30.013 1.00 92.38 95 VAL A CA 1
ATOM 754 C C . VAL A 1 95 ? -3.415 3.846 31.271 1.00 92.38 95 VAL A C 1
ATOM 756 O O . VAL A 1 95 ? -2.730 4.378 32.143 1.00 92.38 95 VAL A O 1
ATOM 759 N N . GLU A 1 96 ? -3.826 2.580 31.366 1.00 91.06 96 GLU A N 1
ATOM 760 C CA . GLU A 1 96 ? -3.448 1.705 32.483 1.00 91.06 96 GLU A CA 1
ATOM 761 C C . GLU A 1 96 ? -1.931 1.514 32.580 1.00 91.06 96 GLU A C 1
ATOM 763 O O . GLU A 1 96 ? -1.361 1.704 33.656 1.00 91.06 96 GLU A O 1
ATOM 768 N N . ALA A 1 97 ? -1.274 1.229 31.455 1.00 89.62 97 ALA A N 1
ATOM 769 C CA . ALA A 1 97 ? 0.171 1.041 31.382 1.00 89.62 97 ALA A CA 1
ATOM 770 C C . ALA A 1 97 ? 0.951 2.306 31.793 1.00 89.62 97 ALA A C 1
ATOM 772 O O . ALA A 1 97 ? 1.938 2.218 32.521 1.00 89.62 97 ALA A O 1
ATOM 773 N N . VAL A 1 98 ? 0.480 3.494 31.393 1.00 93.31 98 VAL A N 1
ATOM 774 C CA . VAL A 1 98 ? 1.062 4.777 31.820 1.00 93.31 98 VAL A CA 1
ATOM 775 C C . VAL A 1 98 ? 0.853 5.004 33.317 1.00 93.31 98 VAL A C 1
ATOM 777 O O . VAL A 1 98 ? 1.776 5.428 34.008 1.00 93.31 98 VAL A O 1
ATOM 780 N N . LEU A 1 99 ? -0.338 4.710 33.847 1.00 94.19 99 LEU A N 1
ATOM 781 C CA . LEU A 1 99 ? -0.611 4.828 35.283 1.00 94.19 99 LEU A CA 1
ATOM 782 C C . LEU A 1 99 ? 0.261 3.882 36.119 1.00 94.19 99 LEU A C 1
ATOM 784 O O . LEU A 1 99 ? 0.649 4.249 37.227 1.00 94.19 99 LEU A O 1
ATOM 788 N N . GLU A 1 100 ? 0.554 2.685 35.615 1.00 93.62 100 GLU A N 1
ATOM 789 C CA . GLU A 1 100 ? 1.504 1.754 36.225 1.00 93.62 100 GLU A CA 1
ATOM 790 C C . GLU A 1 100 ? 2.934 2.300 36.165 1.00 93.62 100 GLU A C 1
ATOM 792 O O . GLU A 1 100 ? 3.571 2.421 37.208 1.00 93.62 100 GLU A O 1
ATOM 797 N N . GLY A 1 101 ? 3.388 2.781 35.004 1.00 93.56 101 GLY A N 1
ATOM 798 C CA . GLY A 1 101 ? 4.713 3.389 34.862 1.00 93.56 101 GLY A CA 1
ATOM 799 C C . GLY A 1 101 ? 4.935 4.604 35.778 1.00 93.56 101 GLY A C 1
ATOM 800 O O . GLY A 1 101 ? 6.030 4.781 36.310 1.00 93.56 101 GLY A O 1
ATOM 801 N N . ILE A 1 102 ? 3.896 5.407 36.050 1.00 94.44 102 ILE A N 1
ATOM 802 C CA . ILE A 1 102 ? 3.955 6.485 37.058 1.00 94.44 102 ILE A CA 1
ATOM 803 C C . ILE A 1 102 ? 4.226 5.916 38.461 1.00 94.44 102 ILE A C 1
ATOM 805 O O . ILE A 1 102 ? 5.024 6.482 39.208 1.00 94.44 102 ILE A O 1
ATOM 809 N N . ARG A 1 103 ? 3.567 4.810 38.842 1.00 94.50 103 ARG A N 1
ATOM 810 C CA . ARG A 1 103 ? 3.779 4.154 40.150 1.00 94.50 103 ARG A CA 1
ATOM 811 C C . ARG A 1 103 ? 5.171 3.540 40.256 1.00 94.50 103 ARG A C 1
ATOM 813 O O . ARG A 1 103 ? 5.745 3.548 41.340 1.00 94.50 103 ARG A O 1
ATOM 820 N N . ASP A 1 104 ? 5.709 3.089 39.131 1.00 95.19 104 ASP A N 1
ATOM 821 C CA . ASP A 1 104 ? 7.061 2.546 39.009 1.00 95.19 104 ASP A CA 1
ATOM 822 C C . ASP A 1 104 ? 8.127 3.639 38.819 1.00 95.19 104 ASP A C 1
ATOM 824 O O . ASP A 1 104 ? 9.279 3.343 38.498 1.00 95.19 104 ASP A O 1
ATOM 828 N N . TYR A 1 105 ? 7.765 4.913 39.026 1.00 92.12 105 TYR A N 1
ATOM 829 C CA . TYR A 1 105 ? 8.661 6.072 38.941 1.00 92.12 105 TYR A CA 1
ATOM 830 C C . TYR A 1 105 ? 9.391 6.199 37.595 1.00 92.12 105 TYR A C 1
ATOM 832 O O . TYR A 1 105 ? 10.507 6.717 37.531 1.00 92.12 105 TYR A O 1
ATOM 840 N N . ASN A 1 106 ? 8.771 5.739 36.506 1.00 94.38 106 ASN A N 1
ATOM 841 C CA . ASN A 1 106 ? 9.327 5.890 35.165 1.00 94.38 106 ASN A CA 1
ATOM 842 C C . ASN A 1 106 ? 9.441 7.373 34.805 1.00 94.38 106 ASN A C 1
ATOM 844 O O . ASN A 1 106 ? 8.646 8.210 35.230 1.00 94.38 106 ASN A O 1
ATOM 848 N N . THR A 1 107 ? 10.425 7.720 33.994 1.00 93.00 107 THR A N 1
ATOM 849 C CA . THR A 1 107 ? 10.553 9.057 33.408 1.00 93.00 107 THR A CA 1
ATOM 850 C C . THR A 1 107 ? 9.501 9.277 32.314 1.00 93.00 107 THR A C 1
ATOM 852 O O . THR A 1 107 ? 9.017 8.324 31.704 1.00 93.00 107 THR A O 1
ATOM 855 N N . LEU A 1 108 ? 9.184 10.537 31.984 1.00 91.81 108 LEU A N 1
ATOM 856 C CA . LEU A 1 108 ? 8.279 10.856 30.863 1.00 91.81 108 LEU A CA 1
ATOM 857 C C . LEU A 1 108 ? 8.746 10.240 29.531 1.00 91.81 108 LEU A C 1
ATOM 859 O O . LEU A 1 108 ? 7.925 9.811 28.727 1.00 91.81 108 LEU A O 1
ATOM 863 N N . TYR A 1 109 ? 10.062 10.136 29.324 1.00 91.44 109 TYR A N 1
ATOM 864 C CA . TYR A 1 109 ? 10.645 9.489 28.148 1.00 91.44 109 TYR A CA 1
ATOM 865 C C . TYR A 1 109 ? 10.392 7.974 28.115 1.00 91.44 109 TYR A C 1
ATOM 867 O O . TYR A 1 109 ? 10.103 7.411 27.059 1.00 91.44 109 TYR A O 1
ATOM 875 N N . GLU A 1 110 ? 10.484 7.296 29.261 1.00 92.19 110 GLU A N 1
ATOM 876 C CA . GLU A 1 110 ? 10.169 5.866 29.368 1.00 92.19 110 GLU A CA 1
ATOM 877 C C . GLU A 1 110 ? 8.676 5.606 29.163 1.00 92.19 110 GLU A C 1
ATOM 879 O O . GLU A 1 110 ? 8.327 4.690 28.418 1.00 92.19 110 GLU A O 1
ATOM 884 N N . LEU A 1 111 ? 7.809 6.459 29.721 1.00 92.75 111 LEU A N 1
ATOM 885 C CA . LEU A 1 111 ? 6.367 6.407 29.475 1.00 92.75 111 LEU A CA 1
ATOM 886 C C . LEU A 1 111 ? 6.043 6.607 27.993 1.00 92.75 111 LEU A C 1
ATOM 888 O O . LEU A 1 111 ? 5.260 5.849 27.427 1.00 92.75 111 LEU A O 1
ATOM 892 N N . GLN A 1 112 ? 6.681 7.573 27.330 1.00 90.19 112 GLN A N 1
ATOM 893 C CA . GLN A 1 112 ? 6.512 7.783 25.893 1.00 90.19 112 GLN A CA 1
ATOM 894 C C . GLN A 1 112 ? 6.941 6.549 25.091 1.00 90.19 112 GLN A C 1
ATOM 896 O O . GLN A 1 112 ? 6.189 6.073 24.242 1.00 90.19 112 GLN A O 1
ATOM 901 N N . LYS A 1 113 ? 8.097 5.955 25.416 1.00 87.81 113 LYS A N 1
ATOM 902 C CA . LYS A 1 113 ? 8.535 4.685 24.815 1.00 87.81 113 LYS A CA 1
ATOM 903 C C . LYS A 1 113 ? 7.578 3.528 25.081 1.00 87.81 113 LYS A C 1
ATOM 905 O O . LYS A 1 113 ? 7.516 2.601 24.279 1.00 87.81 113 LYS A O 1
ATOM 910 N N . GLN A 1 114 ? 6.883 3.529 26.213 1.00 86.38 114 GLN A N 1
ATOM 911 C CA . GLN A 1 114 ? 5.889 2.515 26.545 1.00 86.38 114 GLN A CA 1
ATOM 912 C C . GLN A 1 114 ? 4.599 2.711 25.741 1.00 86.38 114 GLN A C 1
ATOM 914 O O . GLN A 1 114 ? 4.077 1.731 25.226 1.00 86.38 114 GLN A O 1
ATOM 919 N N . VAL A 1 115 ? 4.137 3.954 25.559 1.00 87.19 115 VAL A N 1
ATOM 920 C CA . VAL A 1 115 ? 3.008 4.304 24.670 1.00 87.19 115 VAL A CA 1
ATOM 921 C C . VAL A 1 115 ? 3.299 3.913 23.221 1.00 87.19 115 VAL A C 1
ATOM 923 O O . VAL A 1 115 ? 2.408 3.485 22.489 1.00 87.19 115 VAL A O 1
ATOM 926 N N . GLU A 1 116 ? 4.557 4.035 22.799 1.00 80.06 116 GLU A N 1
ATOM 927 C CA . GLU A 1 116 ? 4.992 3.597 21.477 1.00 80.06 116 GLU A CA 1
ATOM 928 C C . GLU A 1 116 ? 5.005 2.071 21.319 1.00 80.06 116 GLU A C 1
ATOM 930 O O . GLU A 1 116 ? 5.081 1.601 20.189 1.00 80.06 116 GLU A O 1
ATOM 935 N N . LYS A 1 117 ? 4.922 1.282 22.394 1.00 77.81 117 LYS A N 1
ATOM 936 C CA . LYS A 1 117 ? 4.800 -0.178 22.300 1.00 77.81 117 LYS A CA 1
ATOM 937 C C . LYS A 1 117 ? 3.325 -0.583 22.216 1.00 77.81 117 LYS A C 1
ATOM 939 O O . LYS A 1 117 ? 2.463 0.053 22.822 1.00 77.81 117 LYS A O 1
ATOM 944 N N . PRO A 1 118 ? 2.997 -1.666 21.504 1.00 68.06 118 PRO A N 1
ATOM 945 C CA . PRO A 1 118 ? 1.636 -2.139 21.397 1.00 68.06 118 PRO A CA 1
ATOM 946 C C . PRO A 1 118 ? 1.253 -2.829 22.714 1.00 68.06 118 PRO A C 1
ATOM 948 O O . PRO A 1 118 ? 2.074 -3.528 23.319 1.00 68.06 118 PRO A O 1
ATOM 951 N N . PRO A 1 119 ? -0.006 -2.714 23.152 1.00 70.94 119 PRO A N 1
ATOM 952 C CA . PRO A 1 119 ? -0.486 -3.492 24.281 1.00 70.94 119 PRO A CA 1
ATOM 953 C C . PRO A 1 119 ? -0.435 -4.989 23.950 1.00 70.94 119 PRO A C 1
ATOM 955 O O . PRO A 1 119 ? -1.104 -5.445 23.019 1.00 70.94 119 PRO A O 1
ATOM 958 N N . VAL A 1 120 ? 0.331 -5.764 24.725 1.00 66.25 120 VAL A N 1
ATOM 959 C CA . VAL A 1 120 ? 0.488 -7.224 24.542 1.00 66.25 120 VAL A CA 1
ATOM 960 C C . VAL A 1 120 ? -0.871 -7.940 24.567 1.00 66.25 120 VAL A C 1
ATOM 962 O O . VAL A 1 120 ? -1.096 -8.888 23.814 1.00 66.25 120 VAL A O 1
ATOM 965 N N . ASP A 1 121 ? -1.819 -7.421 25.345 1.00 70.50 121 ASP A N 1
ATOM 966 C CA . ASP A 1 121 ? -3.168 -7.975 25.503 1.00 70.50 121 ASP A CA 1
ATOM 967 C C . ASP A 1 121 ? -4.047 -7.877 24.244 1.00 70.50 121 ASP A C 1
ATOM 969 O O . ASP A 1 121 ? -5.070 -8.563 24.142 1.00 70.50 121 ASP A O 1
ATOM 973 N N . LEU A 1 122 ? -3.654 -7.080 23.243 1.00 75.25 122 LEU A N 1
ATOM 974 C CA . LEU A 1 122 ? -4.353 -7.022 21.955 1.00 75.25 122 LEU A CA 1
ATOM 975 C C . LEU A 1 122 ? -3.934 -8.150 21.000 1.00 75.25 122 LEU A C 1
ATOM 977 O O . LEU A 1 122 ? -4.686 -8.481 20.080 1.00 75.25 122 LEU A O 1
ATOM 981 N N . ILE A 1 123 ? -2.793 -8.809 21.230 1.00 76.62 123 ILE A N 1
ATOM 982 C CA . ILE A 1 123 ? -2.308 -9.906 20.377 1.00 76.62 123 ILE A CA 1
ATOM 983 C C . ILE A 1 123 ? -3.285 -11.100 20.380 1.00 76.62 123 ILE A C 1
ATOM 985 O O . ILE A 1 123 ? -3.671 -11.546 19.291 1.00 76.62 123 ILE A O 1
ATOM 989 N N . PRO A 1 124 ? -3.767 -11.612 21.536 1.00 79.75 124 PRO A N 1
ATOM 990 C CA . PRO A 1 124 ? -4.785 -12.667 21.557 1.00 79.75 124 PRO A CA 1
ATOM 991 C C . PRO A 1 124 ? -6.091 -12.253 20.869 1.00 79.75 124 PRO A C 1
ATOM 993 O O . PRO A 1 124 ? -6.726 -13.069 20.196 1.00 79.75 124 PRO A O 1
ATOM 996 N N . PHE A 1 125 ? -6.478 -10.980 20.994 1.00 81.12 125 PHE A N 1
ATOM 997 C CA . PHE A 1 125 ? -7.669 -10.433 20.349 1.00 81.12 125 PHE A CA 1
ATOM 998 C C . PHE A 1 125 ? -7.555 -10.470 18.816 1.00 81.12 125 PHE A C 1
ATOM 1000 O O . PHE A 1 125 ? -8.445 -11.004 18.145 1.00 81.12 125 PHE A O 1
ATOM 1007 N N . TYR A 1 126 ? -6.437 -10.006 18.251 1.00 83.75 126 TYR A N 1
ATOM 1008 C CA . TYR A 1 126 ? -6.178 -10.109 16.811 1.00 83.75 126 TYR A CA 1
ATOM 1009 C C . TYR A 1 126 ? -6.047 -11.562 16.348 1.00 83.75 126 TYR A C 1
ATOM 1011 O O . TYR A 1 126 ? -6.573 -11.929 15.293 1.00 83.75 126 TYR A O 1
ATOM 1019 N N . GLY A 1 127 ? -5.452 -12.427 17.174 1.00 83.75 127 GLY A N 1
ATOM 1020 C CA . GLY A 1 127 ? -5.409 -13.869 16.941 1.00 83.75 127 GLY A CA 1
ATOM 1021 C C . GLY A 1 127 ? -6.804 -14.486 16.806 1.00 83.75 127 GLY A C 1
ATOM 1022 O O . GLY A 1 127 ? -7.048 -15.265 15.883 1.00 83.75 127 GLY A O 1
ATOM 1023 N N . HIS A 1 128 ? -7.747 -14.090 17.663 1.00 85.31 128 HIS A N 1
ATOM 1024 C CA . HIS A 1 128 ? -9.139 -14.523 17.567 1.00 85.31 128 HIS A CA 1
ATOM 1025 C C . HIS A 1 128 ? -9.814 -14.032 16.276 1.00 85.31 128 HIS A C 1
ATOM 1027 O O . HIS A 1 128 ? -10.489 -14.813 15.601 1.00 85.31 128 HIS A O 1
ATOM 1033 N N . MET A 1 129 ? -9.605 -12.767 15.889 1.00 85.81 129 MET A N 1
ATOM 1034 C CA . MET A 1 129 ? -10.136 -12.224 14.630 1.00 85.81 129 MET A CA 1
ATOM 1035 C C . MET A 1 129 ? -9.615 -12.992 13.413 1.00 85.81 129 MET A C 1
ATOM 1037 O O . MET A 1 129 ? -10.408 -13.364 12.546 1.00 85.81 129 MET A O 1
ATOM 1041 N N . TRP A 1 130 ? -8.310 -13.273 13.380 1.00 85.81 130 TRP A N 1
ATOM 1042 C CA . TRP A 1 130 ? -7.680 -14.060 12.324 1.00 85.81 130 TRP A CA 1
ATOM 1043 C C . TRP A 1 130 ? -8.241 -15.483 12.254 1.00 85.81 130 TRP A C 1
ATOM 1045 O O . TRP A 1 130 ? -8.626 -15.955 11.187 1.00 85.81 130 TRP A O 1
ATOM 1055 N N . ASN A 1 131 ? -8.351 -16.165 13.396 1.00 86.94 131 ASN A N 1
ATOM 1056 C CA . ASN A 1 131 ? -8.876 -17.531 13.453 1.00 86.94 131 ASN A CA 1
ATOM 1057 C C . ASN A 1 131 ? -10.347 -17.615 13.018 1.00 86.94 131 ASN A C 1
ATOM 1059 O O . ASN A 1 131 ? -10.775 -18.650 12.503 1.00 86.94 131 ASN A O 1
ATOM 1063 N N . GLY A 1 132 ? -11.096 -16.518 13.170 1.00 85.81 132 GLY A N 1
ATOM 1064 C CA . GLY A 1 132 ? -12.454 -16.364 12.656 1.00 85.81 132 GLY A CA 1
ATOM 1065 C C . GLY A 1 132 ? -12.553 -16.193 11.133 1.00 85.81 132 GLY A C 1
ATOM 1066 O O . GLY A 1 132 ? -13.655 -16.303 10.594 1.00 85.81 132 GLY A O 1
ATOM 1067 N N . ILE A 1 133 ? -11.444 -15.946 10.422 1.00 89.38 133 ILE A N 1
ATOM 1068 C CA . ILE A 1 133 ? -11.421 -15.948 8.954 1.00 89.38 133 ILE A CA 1
ATOM 1069 C C . ILE A 1 133 ? -11.667 -17.376 8.468 1.00 89.38 133 ILE A C 1
ATOM 1071 O O . ILE A 1 133 ? -10.968 -18.324 8.857 1.00 89.38 133 ILE A O 1
ATOM 1075 N N . LYS A 1 134 ? -12.652 -17.521 7.575 1.00 90.06 134 LYS A N 1
ATOM 1076 C CA . LYS A 1 134 ? -12.991 -18.814 6.983 1.00 90.06 134 LYS A CA 1
ATOM 1077 C C . LYS A 1 134 ? -11.769 -19.434 6.284 1.00 90.06 134 LYS A C 1
ATOM 1079 O O . LYS A 1 134 ? -11.067 -18.699 5.585 1.00 90.06 134 LYS A O 1
ATOM 1084 N N . PRO A 1 135 ? -11.510 -20.747 6.430 1.00 90.62 135 PRO A N 1
ATOM 1085 C CA . PRO A 1 135 ? -10.326 -21.393 5.860 1.00 90.62 135 PRO A CA 1
ATOM 1086 C C . PRO A 1 135 ? -10.097 -21.095 4.371 1.00 90.62 135 PRO A C 1
ATOM 1088 O O . PRO A 1 135 ? -8.975 -20.780 3.980 1.00 90.62 135 PRO A O 1
ATOM 1091 N N . GLU A 1 136 ? -11.157 -21.087 3.559 1.00 91.75 136 GLU A N 1
ATOM 1092 C CA . GLU A 1 136 ? -11.110 -20.804 2.118 1.00 91.75 136 GLU A CA 1
ATOM 1093 C C . GLU A 1 136 ? -10.642 -19.380 1.766 1.00 91.75 136 GLU A C 1
ATOM 1095 O O . GLU A 1 136 ? -10.215 -19.120 0.641 1.00 91.75 136 GLU A O 1
ATOM 1100 N N . TYR A 1 137 ? -10.699 -18.451 2.722 1.00 91.19 137 TYR A N 1
ATOM 1101 C CA . TYR A 1 137 ? -10.302 -17.057 2.545 1.00 91.19 137 TYR A CA 1
ATOM 1102 C C . TYR A 1 137 ? -8.905 -16.746 3.074 1.00 91.19 137 TYR A C 1
ATOM 1104 O O . TYR A 1 137 ? -8.385 -15.677 2.766 1.00 91.19 137 TYR A O 1
ATOM 1112 N N . ARG A 1 138 ? -8.262 -17.653 3.819 1.00 91.00 138 ARG A N 1
ATOM 1113 C CA . ARG A 1 138 ? -6.984 -17.366 4.497 1.00 91.00 138 ARG A CA 1
ATOM 1114 C C . ARG A 1 138 ? -5.837 -17.064 3.537 1.00 91.00 138 ARG A C 1
ATOM 1116 O O . ARG A 1 138 ? -5.054 -16.159 3.803 1.00 91.00 138 ARG A O 1
ATOM 1123 N N . ILE A 1 139 ? -5.781 -17.754 2.396 1.00 91.50 139 ILE A N 1
ATOM 1124 C CA . ILE A 1 139 ? -4.777 -17.475 1.356 1.00 91.50 139 ILE A CA 1
ATOM 1125 C C . ILE A 1 139 ? -4.962 -16.056 0.815 1.00 91.50 139 ILE A C 1
ATOM 1127 O O . ILE A 1 139 ? -4.007 -15.298 0.695 1.00 91.50 139 ILE A O 1
ATOM 1131 N N . GLU A 1 140 ? -6.197 -15.677 0.490 1.00 91.31 140 GLU A N 1
ATOM 1132 C CA . GLU A 1 140 ? -6.487 -14.344 -0.035 1.00 91.31 140 GLU A CA 1
ATOM 1133 C C . GLU A 1 140 ? -6.252 -13.253 1.016 1.00 91.31 140 GLU A C 1
ATOM 1135 O O . GLU A 1 140 ? -5.672 -12.217 0.703 1.00 91.31 140 GLU A O 1
ATOM 1140 N N . ALA A 1 141 ? -6.655 -13.506 2.262 1.00 92.25 141 ALA A N 1
ATOM 1141 C CA . ALA A 1 141 ? -6.387 -12.631 3.390 1.00 92.25 141 ALA A CA 1
ATOM 1142 C C . ALA A 1 141 ? -4.883 -12.379 3.525 1.00 92.25 141 ALA A C 1
ATOM 1144 O O . ALA A 1 141 ? -4.462 -11.228 3.516 1.00 92.25 141 ALA A O 1
ATOM 1145 N N . SER A 1 142 ? -4.074 -13.444 3.549 1.00 91.75 142 SER A N 1
ATOM 1146 C CA . SER A 1 142 ? -2.613 -13.352 3.626 1.00 91.75 142 SER A CA 1
ATOM 1147 C C . SER A 1 142 ? -2.020 -12.498 2.498 1.00 91.75 142 SER A C 1
ATOM 1149 O O . SER A 1 142 ? -1.215 -11.608 2.770 1.00 91.75 142 SER A O 1
ATOM 1151 N N . LYS A 1 143 ? -2.485 -12.670 1.250 1.00 92.25 143 LYS A N 1
ATOM 1152 C CA . LYS A 1 143 ? -2.075 -11.814 0.119 1.00 92.25 143 LYS A CA 1
ATOM 1153 C C . LYS A 1 143 ? -2.408 -10.342 0.355 1.00 92.25 143 LYS A C 1
ATOM 1155 O O . LYS A 1 143 ? -1.561 -9.485 0.126 1.00 92.25 143 LYS A O 1
ATOM 1160 N N . LEU A 1 144 ? -3.628 -10.045 0.807 1.00 93.25 144 LEU A N 1
ATOM 1161 C CA . LEU A 1 144 ? -4.068 -8.674 1.086 1.00 93.25 144 LEU A CA 1
ATOM 1162 C C . LEU A 1 144 ? -3.213 -8.024 2.177 1.00 93.25 144 LEU A C 1
ATOM 1164 O O . LEU A 1 144 ? -2.763 -6.897 1.983 1.00 93.25 144 LEU A O 1
ATOM 1168 N N . PHE A 1 145 ? -2.936 -8.735 3.275 1.00 91.12 145 PHE A N 1
ATOM 1169 C CA . PHE A 1 145 ? -2.055 -8.228 4.330 1.00 91.12 145 PHE A CA 1
ATOM 1170 C C . PHE A 1 145 ? -0.657 -7.946 3.801 1.00 91.12 145 PHE A C 1
ATOM 1172 O O . PHE A 1 145 ? -0.160 -6.847 4.005 1.00 91.12 145 PHE A O 1
ATOM 1179 N N . GLN A 1 146 ? -0.054 -8.877 3.062 1.00 90.56 146 GLN A N 1
ATOM 1180 C CA . GLN A 1 146 ? 1.283 -8.691 2.498 1.00 90.56 146 GLN A CA 1
ATOM 1181 C C . GLN A 1 146 ? 1.366 -7.498 1.539 1.00 90.56 146 GLN A C 1
ATOM 1183 O O . GLN A 1 146 ? 2.322 -6.725 1.601 1.00 90.56 146 GLN A O 1
ATOM 1188 N N . ILE A 1 147 ? 0.357 -7.320 0.679 1.00 91.81 147 ILE A N 1
ATOM 1189 C CA . ILE A 1 147 ? 0.273 -6.188 -0.255 1.00 91.81 147 ILE A CA 1
ATOM 1190 C C . ILE A 1 147 ? 0.168 -4.867 0.499 1.00 91.81 147 ILE A C 1
ATOM 1192 O O . ILE A 1 147 ? 0.946 -3.958 0.217 1.00 91.81 147 ILE A O 1
ATOM 1196 N N . VAL A 1 148 ? -0.767 -4.756 1.448 1.00 91.88 148 VAL A N 1
ATOM 1197 C CA . VAL A 1 148 ? -0.969 -3.524 2.227 1.00 91.88 148 VAL A CA 1
ATOM 1198 C C . VAL A 1 148 ? 0.266 -3.209 3.056 1.00 91.88 148 VAL A C 1
ATOM 1200 O O . VAL A 1 148 ? 0.759 -2.088 3.000 1.00 91.88 148 VAL A O 1
ATOM 1203 N N . TRP A 1 149 ? 0.804 -4.214 3.746 1.00 87.00 149 TRP A N 1
ATOM 1204 C CA . TRP A 1 149 ? 2.008 -4.107 4.559 1.00 87.00 149 TRP A CA 1
ATOM 1205 C C . TRP A 1 149 ? 3.175 -3.529 3.768 1.00 87.00 149 TRP A C 1
ATOM 1207 O O . TRP A 1 149 ? 3.703 -2.471 4.108 1.00 87.00 149 TRP A O 1
ATOM 1217 N N . LYS A 1 150 ? 3.522 -4.177 2.649 1.00 87.06 150 LYS A N 1
ATOM 1218 C CA . LYS A 1 150 ? 4.609 -3.723 1.785 1.00 87.06 150 LYS A CA 1
ATOM 1219 C C . LYS A 1 150 ? 4.336 -2.328 1.224 1.00 87.06 150 LYS A C 1
ATOM 1221 O O . LYS A 1 150 ? 5.214 -1.471 1.253 1.00 87.06 150 LYS A O 1
ATOM 1226 N N . ALA A 1 151 ? 3.123 -2.084 0.730 1.00 87.69 151 ALA A N 1
ATOM 1227 C CA . ALA A 1 151 ? 2.762 -0.800 0.144 1.00 87.69 151 ALA A CA 1
ATOM 1228 C C . ALA A 1 151 ? 2.894 0.362 1.141 1.00 87.69 151 ALA A C 1
ATOM 1230 O O . ALA A 1 151 ? 3.369 1.423 0.728 1.00 87.69 151 ALA A O 1
ATOM 1231 N N . MET A 1 152 ? 2.511 0.144 2.408 1.00 83.12 152 MET A N 1
ATOM 1232 C CA . MET A 1 152 ? 2.613 1.107 3.512 1.00 83.12 152 MET A CA 1
ATOM 1233 C C . MET A 1 152 ? 4.054 1.308 3.987 1.00 83.12 152 MET A C 1
ATOM 1235 O O . MET A 1 152 ? 4.478 2.449 4.122 1.00 83.12 152 MET A O 1
ATOM 1239 N N . MET A 1 153 ? 4.828 0.235 4.194 1.00 77.88 153 MET A N 1
ATOM 1240 C CA . MET A 1 153 ? 6.246 0.343 4.581 1.00 77.88 153 MET A CA 1
ATOM 1241 C C . MET A 1 153 ? 7.071 1.133 3.565 1.00 77.88 153 MET A C 1
ATOM 1243 O O . MET A 1 153 ? 8.029 1.812 3.920 1.00 77.88 153 MET A O 1
ATOM 1247 N N . ASP A 1 154 ? 6.695 1.049 2.291 1.00 71.31 154 ASP A N 1
ATOM 1248 C CA . ASP A 1 154 ? 7.392 1.752 1.227 1.00 71.31 154 ASP A CA 1
ATOM 1249 C C . ASP A 1 154 ? 7.047 3.262 1.186 1.00 71.31 154 ASP A C 1
ATOM 1251 O O . ASP A 1 154 ? 7.590 3.974 0.332 1.00 71.31 154 ASP A O 1
ATOM 1255 N N . GLU A 1 155 ? 6.078 3.763 1.975 1.00 71.12 155 GLU A N 1
ATOM 1256 C CA . GLU A 1 155 ? 5.634 5.171 1.945 1.00 71.12 155 GLU A CA 1
ATOM 1257 C C . GLU A 1 155 ? 6.623 6.106 2.630 1.00 71.12 155 GLU A C 1
ATOM 1259 O O . GLU A 1 155 ? 7.145 5.828 3.704 1.00 71.12 155 GLU A O 1
ATOM 1264 N N . ASP A 1 156 ? 6.877 7.246 1.985 1.00 63.72 156 ASP A N 1
ATOM 1265 C CA . ASP A 1 156 ? 7.730 8.282 2.551 1.00 63.72 156 ASP A CA 1
ATOM 1266 C C . ASP A 1 156 ? 6.929 9.045 3.606 1.00 63.72 156 ASP A C 1
ATOM 1268 O O . ASP A 1 156 ? 6.162 9.946 3.272 1.00 63.72 156 ASP A O 1
ATOM 1272 N N . ALA A 1 157 ? 7.131 8.701 4.880 1.00 57.31 157 ALA A N 1
ATOM 1273 C CA . ALA A 1 157 ? 6.450 9.332 6.015 1.00 57.31 157 ALA A CA 1
ATOM 1274 C C . ALA A 1 157 ? 6.639 10.864 6.093 1.00 57.31 157 ALA A C 1
ATOM 1276 O O . ALA A 1 157 ? 5.891 11.546 6.789 1.00 57.31 157 ALA A O 1
ATOM 1277 N N . GLU A 1 158 ? 7.630 11.404 5.382 1.00 57.22 158 GLU A N 1
ATOM 1278 C CA . GLU A 1 158 ? 7.990 12.825 5.379 1.00 57.22 158 GLU A CA 1
ATOM 1279 C C . GLU A 1 158 ? 7.429 13.614 4.185 1.00 57.22 158 GLU A C 1
ATOM 1281 O O . GLU A 1 158 ? 7.504 14.841 4.177 1.00 57.22 158 GLU A O 1
ATOM 1286 N N . GLN A 1 159 ? 6.863 12.946 3.172 1.00 60.97 159 GLN A N 1
ATOM 1287 C CA . GLN A 1 159 ? 6.233 13.641 2.048 1.00 60.97 159 GLN A CA 1
ATOM 1288 C C . GLN A 1 159 ? 4.806 14.056 2.430 1.00 60.97 159 GLN A C 1
ATOM 1290 O O . GLN A 1 159 ? 4.059 13.253 2.998 1.00 60.97 159 GLN A O 1
ATOM 1295 N N . PRO A 1 160 ? 4.370 15.284 2.100 1.00 60.25 160 PRO A N 1
ATOM 1296 C CA . PRO A 1 160 ? 2.984 15.660 2.314 1.00 60.25 160 PRO A CA 1
ATOM 1297 C C . PRO A 1 160 ? 2.061 14.800 1.437 1.00 60.25 160 PRO A C 1
ATOM 1299 O O . PRO A 1 160 ? 2.389 14.499 0.292 1.00 60.25 160 PRO A O 1
ATOM 1302 N N . GLU A 1 161 ? 0.882 14.428 1.948 1.00 61.62 161 GLU A N 1
ATOM 1303 C CA . GLU A 1 161 ? -0.056 13.500 1.277 1.00 61.62 161 GLU A CA 1
ATOM 1304 C C . GLU A 1 161 ? -0.446 13.918 -0.153 1.00 61.62 161 GLU A C 1
ATOM 1306 O O . GLU A 1 161 ? -0.871 13.091 -0.951 1.00 61.62 161 GLU A O 1
ATOM 1311 N N . TRP A 1 162 ? -0.338 15.200 -0.512 1.00 61.62 162 TRP A N 1
ATOM 1312 C CA . TRP A 1 162 ? -0.627 15.686 -1.867 1.00 61.62 162 TRP A CA 1
ATOM 1313 C C . TRP A 1 162 ? 0.523 15.469 -2.865 1.00 61.62 162 TRP A C 1
ATOM 1315 O O . TRP A 1 162 ? 0.304 15.611 -4.066 1.00 61.62 162 TRP A O 1
ATOM 1325 N N . ALA A 1 163 ? 1.726 15.126 -2.398 1.00 62.34 163 ALA A N 1
ATOM 1326 C CA . ALA A 1 163 ? 2.923 14.983 -3.227 1.00 62.34 163 ALA A CA 1
ATOM 1327 C C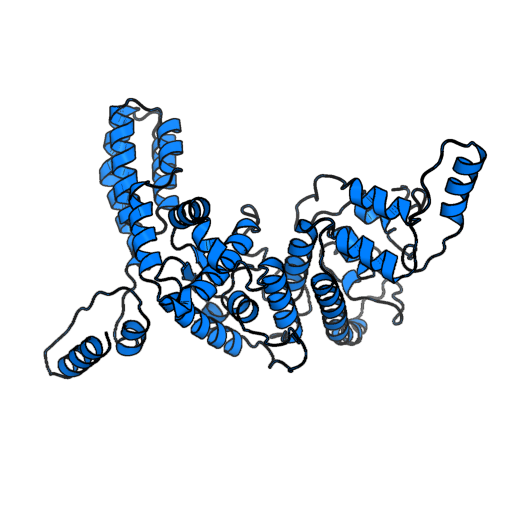 . ALA A 1 163 ? 3.121 13.568 -3.800 1.00 62.34 163 ALA A C 1
ATOM 1329 O O . ALA A 1 163 ? 4.034 13.363 -4.599 1.00 62.34 163 ALA A O 1
ATOM 1330 N N . TYR A 1 164 ? 2.284 12.593 -3.426 1.00 67.44 164 TYR A N 1
ATOM 1331 C CA . TYR A 1 164 ? 2.394 11.218 -3.915 1.00 67.44 164 TYR A CA 1
ATOM 1332 C C . TYR A 1 164 ? 1.040 10.505 -4.051 1.00 67.44 164 TYR A C 1
ATOM 1334 O O . TYR A 1 164 ? 0.003 10.941 -3.545 1.00 67.44 164 TYR A O 1
ATOM 1342 N N . GLU A 1 165 ? 1.064 9.379 -4.766 1.00 76.88 165 GLU A N 1
ATOM 1343 C CA . GLU A 1 165 ? -0.070 8.468 -4.918 1.00 76.88 165 GLU A CA 1
ATOM 1344 C C . GLU A 1 165 ? 0.124 7.240 -4.023 1.00 76.88 165 GLU A C 1
ATOM 1346 O O . GLU A 1 165 ? 1.127 6.526 -4.153 1.00 76.88 165 GLU A O 1
ATOM 1351 N N . HIS A 1 166 ? -0.843 6.981 -3.138 1.00 82.88 166 HIS A N 1
ATOM 1352 C CA . HIS A 1 166 ? -0.807 5.845 -2.219 1.00 82.88 166 HIS A CA 1
ATOM 1353 C C . HIS A 1 166 ? -0.740 4.515 -2.979 1.00 82.88 166 HIS A C 1
ATOM 1355 O O . HIS A 1 166 ? -1.563 4.215 -3.846 1.00 82.88 166 HIS A O 1
ATOM 1361 N N . ARG A 1 167 ? 0.209 3.651 -2.606 1.00 87.81 167 ARG A N 1
ATOM 1362 C CA . ARG A 1 167 ? 0.335 2.306 -3.204 1.00 87.81 167 ARG A CA 1
ATOM 1363 C C . ARG A 1 167 ? -0.685 1.306 -2.664 1.00 87.81 167 ARG A C 1
ATOM 1365 O O . ARG A 1 167 ? -0.837 0.227 -3.222 1.00 87.81 167 ARG A O 1
ATOM 1372 N N . HIS A 1 168 ? -1.405 1.674 -1.611 1.00 90.81 168 HIS A N 1
ATOM 1373 C CA . HIS A 1 168 ? -2.404 0.849 -0.941 1.00 90.81 168 HIS A CA 1
ATOM 1374 C C . HIS A 1 168 ? -3.847 1.311 -1.239 1.00 90.81 168 HIS A C 1
ATOM 1376 O O . HIS A 1 168 ? -4.751 1.157 -0.420 1.00 90.81 168 HIS A O 1
ATOM 1382 N N . ARG A 1 169 ? -4.090 1.880 -2.430 1.00 92.00 169 ARG A N 1
ATOM 1383 C CA . ARG A 1 169 ? -5.448 2.166 -2.930 1.00 92.00 169 ARG A CA 1
ATOM 1384 C C . ARG A 1 169 ? -6.260 0.884 -3.079 1.00 92.00 169 ARG A C 1
ATOM 1386 O O . ARG A 1 169 ? -5.737 -0.140 -3.519 1.00 92.00 169 ARG A O 1
ATOM 1393 N N . ALA A 1 170 ? -7.562 0.961 -2.830 1.00 93.06 170 ALA A N 1
ATOM 1394 C CA . ALA A 1 170 ? -8.464 -0.172 -3.014 1.00 93.06 170 ALA A CA 1
ATOM 1395 C C . ALA A 1 170 ? -8.435 -0.718 -4.454 1.00 93.06 170 ALA A C 1
ATOM 1397 O O . ALA A 1 170 ? -8.355 -1.929 -4.651 1.00 93.06 170 ALA A O 1
ATOM 1398 N N . VAL A 1 171 ? -8.399 0.166 -5.456 1.00 91.12 171 VAL A N 1
ATOM 1399 C CA . VAL A 1 171 ? -8.243 -0.210 -6.874 1.00 91.12 171 VAL A CA 1
ATOM 1400 C C . VAL A 1 171 ? -6.908 -0.922 -7.124 1.00 91.12 171 VAL A C 1
ATOM 1402 O O . VAL A 1 171 ? -6.866 -1.924 -7.839 1.00 91.12 171 VAL A O 1
ATOM 1405 N N . THR A 1 172 ? -5.823 -0.481 -6.481 1.00 92.69 172 THR A N 1
ATOM 1406 C CA . THR A 1 172 ? -4.524 -1.160 -6.583 1.00 92.69 172 THR A CA 1
ATOM 1407 C C . THR A 1 172 ? -4.600 -2.579 -6.022 1.00 92.69 172 THR A C 1
ATOM 1409 O O . THR A 1 172 ? -4.136 -3.519 -6.670 1.00 92.69 172 THR A O 1
ATOM 1412 N N . LEU A 1 173 ? -5.231 -2.766 -4.860 1.00 93.62 173 LEU A N 1
ATOM 1413 C CA . LEU A 1 173 ? -5.435 -4.091 -4.268 1.00 93.62 173 LEU A CA 1
ATOM 1414 C C . LEU A 1 173 ? -6.331 -4.987 -5.134 1.00 93.62 173 LEU A C 1
ATOM 1416 O O . LEU A 1 173 ? -6.071 -6.189 -5.222 1.00 93.62 173 LEU A O 1
ATOM 1420 N N . PHE A 1 174 ? -7.354 -4.426 -5.790 1.00 91.75 174 PHE A N 1
ATOM 1421 C CA . PHE A 1 174 ? -8.209 -5.166 -6.720 1.00 91.75 174 PHE A CA 1
ATOM 1422 C C . PHE A 1 174 ? -7.377 -5.829 -7.815 1.00 91.75 174 PHE A C 1
ATOM 1424 O O . PHE A 1 174 ? -7.390 -7.053 -7.957 1.00 91.75 174 PHE A O 1
ATOM 1431 N N . PHE A 1 175 ? -6.593 -5.042 -8.552 1.00 89.31 175 PHE A N 1
ATOM 1432 C CA . PHE A 1 175 ? -5.779 -5.580 -9.639 1.00 89.31 175 PHE A CA 1
ATOM 1433 C C . PHE A 1 175 ? -4.633 -6.463 -9.132 1.00 89.31 175 PHE A C 1
ATOM 1435 O O . PHE A 1 175 ? -4.311 -7.454 -9.779 1.00 89.31 175 PHE A O 1
ATOM 1442 N N . ALA A 1 176 ? -4.065 -6.173 -7.958 1.00 90.31 176 ALA A N 1
ATOM 1443 C CA . ALA A 1 176 ? -2.993 -6.986 -7.379 1.00 90.31 176 ALA A CA 1
ATOM 1444 C C . ALA A 1 176 ? -3.467 -8.378 -6.916 1.00 90.31 176 ALA A C 1
ATOM 1446 O O . ALA A 1 176 ? -2.670 -9.310 -6.849 1.00 90.31 176 ALA A O 1
ATOM 1447 N N . THR A 1 177 ? -4.753 -8.536 -6.583 1.00 87.50 177 THR A N 1
ATOM 1448 C CA . THR A 1 177 ? -5.314 -9.805 -6.076 1.00 87.50 177 THR A CA 1
ATOM 1449 C C . THR A 1 177 ? -6.206 -10.540 -7.071 1.00 87.50 177 THR A C 1
ATOM 1451 O O . THR A 1 177 ? -6.557 -11.703 -6.837 1.00 87.50 177 THR A O 1
ATOM 1454 N N . THR A 1 178 ? -6.561 -9.903 -8.188 1.00 79.50 178 THR A N 1
ATOM 1455 C CA . THR A 1 178 ? -7.312 -10.545 -9.267 1.00 79.50 178 THR A CA 1
ATOM 1456 C C . THR A 1 178 ? -6.476 -11.678 -9.855 1.00 79.50 178 THR A C 1
ATOM 1458 O O . THR A 1 178 ? -5.334 -11.481 -10.266 1.00 79.50 178 THR A O 1
ATOM 1461 N N . LYS A 1 179 ? -7.031 -12.897 -9.846 1.00 68.56 179 LYS A N 1
ATOM 1462 C CA . LYS A 1 179 ? -6.360 -14.061 -10.427 1.00 68.56 179 LYS A CA 1
ATOM 1463 C C . LYS A 1 179 ? -6.249 -13.861 -11.932 1.00 68.56 179 LYS A C 1
ATOM 1465 O O . LYS A 1 179 ? -7.260 -13.696 -12.604 1.00 68.56 179 LYS A O 1
ATOM 1470 N N . ASP A 1 180 ? -5.026 -13.958 -12.417 1.00 58.72 180 ASP A N 1
ATOM 1471 C CA . ASP A 1 180 ? -4.699 -14.172 -13.815 1.00 58.72 180 ASP A CA 1
ATOM 1472 C C . ASP A 1 180 ? -4.267 -15.643 -13.943 1.00 58.72 180 ASP A C 1
ATOM 1474 O O . ASP A 1 180 ? -3.153 -15.976 -13.523 1.00 58.72 180 ASP A O 1
ATOM 1478 N N . PRO A 1 181 ? -5.167 -16.545 -14.383 1.00 46.62 181 PRO A N 1
ATOM 1479 C CA . PRO A 1 181 ? -4.934 -17.990 -14.366 1.00 46.62 181 PRO A CA 1
ATOM 1480 C C . PRO A 1 181 ? -3.685 -18.426 -15.139 1.00 46.62 181 PRO A C 1
ATOM 1482 O O . PRO A 1 181 ? -3.072 -19.417 -14.756 1.00 46.62 181 PRO A O 1
ATOM 1485 N N . ASP A 1 182 ? -3.273 -17.653 -16.147 1.00 48.38 182 ASP A N 1
ATOM 1486 C CA . ASP A 1 182 ? -2.187 -18.012 -17.063 1.00 48.38 182 ASP A CA 1
ATOM 1487 C C . ASP A 1 182 ? -1.000 -17.037 -17.012 1.00 48.38 182 ASP A C 1
ATOM 1489 O O . ASP A 1 182 ? -0.095 -17.120 -17.842 1.00 48.38 182 ASP A O 1
ATOM 1493 N N . GLN A 1 183 ? -0.995 -16.084 -16.068 1.00 51.25 183 GLN A N 1
ATOM 1494 C CA . GLN A 1 183 ? -0.058 -14.947 -16.072 1.00 51.25 183 GLN A CA 1
ATOM 1495 C C . GLN A 1 183 ? -0.050 -14.180 -17.412 1.00 51.25 183 GLN A C 1
ATOM 1497 O O . GLN A 1 183 ? 0.932 -13.513 -17.752 1.00 51.25 183 GLN A O 1
ATOM 1502 N N . GLN A 1 184 ? -1.146 -14.259 -18.171 1.00 53.41 184 GLN A N 1
ATOM 1503 C CA . GLN A 1 184 ? -1.364 -13.531 -19.414 1.00 53.41 184 GLN A CA 1
ATOM 1504 C C . GLN A 1 184 ? -2.007 -12.179 -19.102 1.00 53.41 184 GLN A C 1
ATOM 1506 O O . GLN A 1 184 ? -3.078 -11.845 -19.611 1.00 53.41 184 GLN A O 1
ATOM 1511 N N . VAL A 1 185 ? -1.307 -11.385 -18.287 1.00 50.25 185 VAL A N 1
ATOM 1512 C CA . VAL A 1 185 ? -1.754 -10.120 -17.662 1.00 50.25 185 VAL A CA 1
ATOM 1513 C C . VAL A 1 185 ? -2.351 -9.130 -18.678 1.00 50.25 185 VAL A C 1
ATOM 1515 O O . VAL A 1 185 ? -3.107 -8.233 -18.313 1.00 50.25 185 VAL A O 1
ATOM 1518 N N . PHE A 1 186 ? -2.044 -9.333 -19.959 1.00 54.56 186 PHE A N 1
ATOM 1519 C CA . PHE A 1 186 ? -2.255 -8.429 -21.081 1.00 54.56 186 PHE A CA 1
ATOM 1520 C C . PHE A 1 186 ? -3.121 -9.012 -22.211 1.00 54.56 186 PHE A C 1
ATOM 1522 O O . PHE A 1 186 ? -3.270 -8.373 -23.248 1.00 54.56 186 PHE A O 1
ATOM 1529 N N . ALA A 1 187 ? -3.669 -10.226 -22.072 1.00 56.69 187 ALA A N 1
ATOM 1530 C CA . ALA A 1 187 ? -4.426 -10.858 -23.163 1.00 56.69 187 ALA A CA 1
ATOM 1531 C C . ALA A 1 187 ? -5.847 -10.290 -23.335 1.00 56.69 187 ALA A C 1
ATOM 1533 O O . ALA A 1 187 ? -6.439 -10.421 -24.405 1.00 56.69 187 ALA A O 1
ATOM 1534 N N . CYS A 1 188 ? -6.401 -9.653 -22.299 1.00 58.03 188 CYS A N 1
ATOM 1535 C CA . CYS A 1 188 ? -7.738 -9.064 -22.338 1.00 58.03 188 CYS A CA 1
ATOM 1536 C C . CYS A 1 188 ? -7.658 -7.532 -22.264 1.00 58.03 188 CYS A C 1
ATOM 1538 O O . CYS A 1 188 ? -7.073 -7.018 -21.306 1.00 58.03 188 CYS A O 1
ATOM 1540 N N . PRO A 1 189 ? -8.289 -6.790 -23.191 1.00 64.19 189 PRO A N 1
ATOM 1541 C CA . PRO A 1 189 ? -8.447 -5.343 -23.062 1.00 64.19 189 PRO A CA 1
ATOM 1542 C C . PRO A 1 189 ? -9.163 -4.980 -21.755 1.00 64.19 189 PRO A C 1
ATOM 1544 O O . PRO A 1 189 ? -10.099 -5.671 -21.347 1.00 64.19 189 PRO A O 1
ATOM 1547 N N . ILE A 1 190 ? -8.745 -3.899 -21.099 1.00 73.25 190 ILE A N 1
ATOM 1548 C CA . ILE A 1 190 ? -9.480 -3.317 -19.963 1.00 73.25 190 ILE A CA 1
ATOM 1549 C C . ILE A 1 190 ? -10.311 -2.166 -20.487 1.00 73.25 190 ILE A C 1
ATOM 1551 O O . ILE A 1 190 ? -9.867 -1.407 -21.349 1.00 73.25 190 ILE A O 1
ATOM 1555 N N . LEU A 1 191 ? -11.484 -1.993 -19.893 1.00 77.00 191 LEU A N 1
ATOM 1556 C CA . LEU A 1 191 ? -12.203 -0.737 -19.992 1.00 77.00 191 LEU A CA 1
ATOM 1557 C C . LEU A 1 191 ? -11.375 0.408 -19.381 1.00 77.00 191 LEU A C 1
ATOM 1559 O O . LEU A 1 191 ? -10.681 0.193 -18.382 1.00 77.00 191 LEU A O 1
ATOM 1563 N N . PRO A 1 192 ? -11.470 1.623 -19.936 1.00 84.00 192 PRO A N 1
ATOM 1564 C CA . PRO A 1 192 ? -10.877 2.796 -19.319 1.00 84.00 192 PRO A CA 1
ATOM 1565 C C . PRO A 1 192 ? -11.274 2.945 -17.843 1.00 84.00 192 PRO A C 1
ATOM 1567 O O . PRO A 1 192 ? -12.444 2.812 -17.475 1.00 84.00 192 PRO A O 1
ATOM 1570 N N . LEU A 1 193 ? -10.292 3.216 -16.981 1.00 84.50 193 LEU A N 1
ATOM 1571 C CA . LEU A 1 193 ? -10.468 3.415 -15.542 1.00 84.50 193 LEU A CA 1
ATOM 1572 C C . LEU A 1 193 ? -11.009 4.816 -15.250 1.00 84.50 193 LEU A C 1
ATOM 1574 O O . LEU A 1 193 ? -10.320 5.673 -14.687 1.00 84.50 193 LEU A O 1
ATOM 1578 N N . THR A 1 194 ? -12.274 5.029 -15.599 1.00 86.50 194 THR A N 1
ATOM 1579 C CA . THR A 1 194 ? -13.024 6.221 -15.198 1.00 86.50 194 THR A CA 1
ATOM 1580 C C . THR A 1 194 ? -13.151 6.293 -13.673 1.00 86.50 194 THR A C 1
ATOM 1582 O O . THR A 1 194 ? -13.053 5.279 -12.973 1.00 86.50 194 THR A O 1
ATOM 1585 N N . THR A 1 195 ? -13.410 7.486 -13.131 1.00 85.31 195 THR A N 1
ATOM 1586 C CA . THR A 1 195 ? -13.711 7.653 -11.696 1.00 85.31 195 THR A CA 1
ATOM 1587 C C . THR A 1 195 ? -14.857 6.740 -11.235 1.00 85.31 195 THR A C 1
ATOM 1589 O O . THR A 1 195 ? -14.758 6.132 -10.171 1.00 85.31 195 THR A O 1
ATOM 1592 N N . ILE A 1 196 ? -15.890 6.551 -12.062 1.00 87.00 196 ILE A N 1
ATOM 1593 C CA . ILE A 1 196 ? -17.019 5.658 -11.757 1.00 87.00 196 ILE A CA 1
ATOM 1594 C C . ILE A 1 196 ? -16.540 4.208 -11.624 1.00 87.00 196 ILE A C 1
ATOM 1596 O O . ILE A 1 196 ? -16.786 3.570 -10.602 1.00 87.00 196 ILE A O 1
ATOM 1600 N N . LEU A 1 197 ? -15.785 3.702 -12.606 1.00 87.19 197 LEU A N 1
ATOM 1601 C CA . LEU A 1 197 ? -15.282 2.328 -12.560 1.00 87.19 197 LEU A CA 1
ATOM 1602 C C . LEU A 1 197 ? -14.335 2.117 -11.369 1.00 87.19 197 LEU A C 1
ATOM 1604 O O . LEU A 1 197 ? -14.424 1.107 -10.674 1.00 87.19 197 LEU A O 1
ATOM 1608 N N . LYS A 1 198 ? -13.459 3.085 -11.070 1.00 89.44 198 LYS A N 1
ATOM 1609 C CA . LYS A 1 198 ? -12.605 3.044 -9.870 1.00 89.44 198 LYS A CA 1
ATOM 1610 C C . LYS A 1 198 ? -13.442 2.934 -8.591 1.00 89.44 198 LYS A C 1
ATOM 1612 O O . LYS A 1 198 ? -13.106 2.129 -7.724 1.00 89.44 198 LYS A O 1
ATOM 1617 N N . ALA A 1 199 ? -14.527 3.702 -8.477 1.00 90.25 199 ALA A N 1
ATOM 1618 C CA . ALA A 1 199 ? -15.425 3.658 -7.325 1.00 90.25 199 ALA A CA 1
ATOM 1619 C C . ALA A 1 199 ? -16.133 2.297 -7.191 1.00 90.25 199 ALA A C 1
ATOM 1621 O O . ALA A 1 199 ? -16.213 1.751 -6.089 1.00 90.25 199 ALA A O 1
ATOM 1622 N N . GLU A 1 200 ? -16.586 1.707 -8.301 1.00 90.12 200 GLU A N 1
ATOM 1623 C CA . GLU A 1 200 ? -17.180 0.364 -8.326 1.00 90.12 200 GLU A CA 1
ATOM 1624 C C . GLU A 1 200 ? -16.185 -0.712 -7.872 1.00 90.12 200 GLU A C 1
ATOM 1626 O O . GLU A 1 200 ? -16.500 -1.532 -7.002 1.00 90.12 200 GLU A O 1
ATOM 1631 N N . LEU A 1 201 ? -14.956 -0.675 -8.400 1.00 90.69 201 LEU A N 1
ATOM 1632 C CA . LEU A 1 201 ? -13.878 -1.587 -8.010 1.00 90.69 201 LEU A CA 1
ATOM 1633 C C . LEU A 1 201 ? -13.495 -1.413 -6.535 1.00 90.69 201 LEU A C 1
ATOM 1635 O O . LEU A 1 201 ? -13.309 -2.402 -5.822 1.00 90.69 201 LEU A O 1
ATOM 1639 N N . ALA A 1 202 ? -13.420 -0.172 -6.050 1.00 92.12 202 ALA A N 1
ATOM 1640 C CA . ALA A 1 202 ? -13.140 0.125 -4.650 1.00 92.12 202 ALA A CA 1
ATOM 1641 C C . ALA A 1 202 ? -14.236 -0.425 -3.725 1.00 92.12 202 ALA A C 1
ATOM 1643 O O . ALA A 1 202 ? -13.924 -1.078 -2.729 1.00 92.12 202 ALA A O 1
ATOM 1644 N N . LYS A 1 203 ? -15.514 -0.253 -4.086 1.00 90.62 203 LYS A N 1
ATOM 1645 C CA . LYS A 1 203 ? -16.657 -0.805 -3.344 1.00 90.62 203 LYS A CA 1
ATOM 1646 C C . LYS A 1 203 ? -16.653 -2.334 -3.333 1.00 90.62 203 LYS A C 1
ATOM 1648 O O . LYS A 1 203 ? -16.929 -2.958 -2.307 1.00 90.62 203 LYS A O 1
ATOM 1653 N N . PHE A 1 204 ? -16.298 -2.960 -4.454 1.00 89.88 204 PHE A N 1
ATOM 1654 C CA . PHE A 1 204 ? -16.120 -4.408 -4.506 1.00 89.88 204 PHE A CA 1
ATOM 1655 C C . PHE A 1 204 ? -15.005 -4.868 -3.556 1.00 89.88 204 PHE A C 1
ATOM 1657 O O . PHE A 1 204 ? -15.186 -5.826 -2.797 1.00 89.88 204 PHE A O 1
ATOM 1664 N N . MET A 1 205 ? -13.875 -4.155 -3.534 1.00 92.44 205 MET A N 1
ATOM 1665 C CA . MET A 1 205 ? -12.778 -4.454 -2.614 1.00 92.44 205 MET A CA 1
ATOM 1666 C C . MET A 1 205 ? -13.136 -4.232 -1.151 1.00 92.44 205 MET A C 1
ATOM 1668 O O . MET A 1 205 ? -12.758 -5.059 -0.325 1.00 92.44 205 MET A O 1
ATOM 1672 N N . GLU A 1 206 ? -13.916 -3.208 -0.818 1.00 91.69 206 GLU A N 1
ATOM 1673 C CA . GLU A 1 206 ? -14.444 -3.014 0.535 1.00 91.69 206 GLU A CA 1
ATOM 1674 C C . GLU A 1 206 ? -15.212 -4.262 1.018 1.00 91.69 206 GLU A C 1
ATOM 1676 O O . GLU A 1 206 ? -14.975 -4.774 2.117 1.00 91.69 206 GLU A O 1
ATOM 1681 N N . GLY A 1 207 ? -16.082 -4.827 0.172 1.00 88.62 207 GLY A N 1
ATOM 1682 C CA . GLY A 1 207 ? -16.801 -6.070 0.474 1.00 88.62 207 GLY A CA 1
ATOM 1683 C C . GLY A 1 207 ? -15.878 -7.279 0.686 1.00 88.62 207 GLY A C 1
ATOM 1684 O O . GLY A 1 207 ? -16.099 -8.097 1.592 1.00 88.62 207 GLY A O 1
ATOM 1685 N N . ARG A 1 208 ? -14.803 -7.387 -0.107 1.00 90.44 208 ARG A N 1
ATOM 1686 C CA . ARG A 1 208 ? -13.779 -8.428 0.078 1.00 90.44 208 ARG A CA 1
ATOM 1687 C C . ARG A 1 208 ? -13.044 -8.250 1.402 1.00 90.44 208 ARG A C 1
ATOM 1689 O O . ARG A 1 208 ? -12.973 -9.205 2.171 1.00 90.44 208 ARG A O 1
ATOM 1696 N N . LEU A 1 209 ? -12.585 -7.046 1.729 1.00 92.06 209 LEU A N 1
ATOM 1697 C CA . LEU A 1 209 ? -11.876 -6.766 2.982 1.00 92.06 209 LEU A CA 1
ATOM 1698 C C . LEU A 1 209 ? -12.718 -7.146 4.208 1.00 92.06 209 LEU A C 1
ATOM 1700 O O . LEU A 1 209 ? -12.233 -7.854 5.092 1.00 92.06 209 LEU A O 1
ATOM 1704 N N . ARG A 1 210 ? -14.015 -6.807 4.215 1.00 89.00 210 ARG A N 1
ATOM 1705 C CA . ARG A 1 210 ? -14.944 -7.178 5.302 1.00 89.00 210 ARG A CA 1
ATOM 1706 C C . ARG A 1 210 ? -15.017 -8.687 5.558 1.00 89.00 210 ARG A C 1
ATOM 1708 O O . ARG A 1 210 ? -15.197 -9.109 6.697 1.00 89.00 210 ARG A O 1
ATOM 1715 N N . SER A 1 211 ? -14.902 -9.505 4.512 1.00 87.00 211 SER A N 1
ATOM 1716 C CA . SER A 1 211 ? -15.028 -10.968 4.608 1.00 87.00 211 SER A CA 1
ATOM 1717 C C . SER A 1 211 ? -13.699 -11.709 4.758 1.00 87.00 211 SER A C 1
ATOM 1719 O O . SER A 1 211 ? -13.683 -12.772 5.377 1.00 87.00 211 SER A O 1
ATOM 1721 N N . ARG A 1 212 ? -12.601 -11.177 4.204 1.00 89.94 212 ARG A N 1
ATOM 1722 C CA . ARG A 1 212 ? -11.270 -11.805 4.243 1.00 89.94 212 ARG A CA 1
ATOM 1723 C C . ARG A 1 212 ? -10.407 -11.325 5.403 1.00 89.94 212 ARG A C 1
ATOM 1725 O O . ARG A 1 212 ? -9.577 -12.089 5.866 1.00 89.94 212 ARG A O 1
ATOM 1732 N N . CYS A 1 213 ? -10.602 -10.101 5.885 1.00 88.62 213 CYS A N 1
ATOM 1733 C CA . CYS A 1 213 ? -9.684 -9.476 6.843 1.00 88.62 213 CYS A CA 1
ATOM 1734 C C . CYS A 1 213 ? -10.313 -9.254 8.223 1.00 88.62 213 CYS A C 1
ATOM 1736 O O . CYS A 1 213 ? -9.615 -8.855 9.147 1.00 88.62 213 CYS A O 1
ATOM 1738 N N . MET A 1 214 ? -11.619 -9.511 8.386 1.00 85.19 214 MET A N 1
ATOM 1739 C CA . MET A 1 214 ? -12.339 -9.464 9.671 1.00 85.19 214 MET A CA 1
ATOM 1740 C C . MET A 1 214 ? -12.213 -8.139 10.452 1.00 85.19 214 MET A C 1
ATOM 1742 O O . MET A 1 214 ? -12.475 -8.125 11.653 1.00 85.19 214 MET A O 1
ATOM 1746 N N . GLY A 1 215 ? -11.871 -7.031 9.782 1.00 84.50 215 GLY A N 1
ATOM 1747 C CA . GLY A 1 215 ? -11.639 -5.716 10.400 1.00 84.50 215 GLY A CA 1
ATOM 1748 C C . GLY A 1 215 ? -10.205 -5.477 10.882 1.00 84.50 215 GLY A C 1
ATOM 1749 O O . GLY A 1 215 ? -9.977 -4.557 11.650 1.00 84.50 215 GLY A O 1
ATOM 1750 N N . LEU A 1 216 ? -9.246 -6.315 10.479 1.00 87.06 216 LEU A N 1
ATOM 1751 C CA . LEU A 1 216 ? -7.812 -6.060 10.675 1.00 87.06 216 LEU A CA 1
ATOM 1752 C C . LEU A 1 216 ? -7.236 -5.135 9.584 1.00 87.06 216 LEU A C 1
ATOM 1754 O O . LEU A 1 216 ? -6.204 -4.505 9.795 1.00 87.06 216 LEU A O 1
ATOM 1758 N N . LEU A 1 217 ? -7.904 -5.060 8.425 1.00 89.56 217 LEU A N 1
ATOM 1759 C CA . LEU A 1 217 ? -7.661 -4.059 7.385 1.00 89.56 217 LEU A CA 1
ATOM 1760 C C . LEU A 1 217 ? -8.874 -3.147 7.269 1.00 89.56 217 LEU A C 1
ATOM 1762 O O . LEU A 1 217 ? -10.004 -3.636 7.165 1.00 89.56 217 LEU A O 1
ATOM 1766 N N . ASP A 1 218 ? -8.604 -1.852 7.209 1.00 86.12 218 ASP A N 1
ATOM 1767 C CA . ASP A 1 218 ? -9.590 -0.791 7.157 1.00 86.12 218 ASP A CA 1
ATOM 1768 C C . ASP A 1 218 ? -9.608 -0.073 5.816 1.00 86.12 218 ASP A C 1
ATOM 1770 O O . ASP A 1 218 ? -8.582 0.159 5.180 1.00 86.12 218 ASP A O 1
ATOM 1774 N N . PHE A 1 219 ? -10.820 0.283 5.399 1.00 88.31 219 PHE A N 1
ATOM 1775 C CA . PHE A 1 219 ? -11.122 0.964 4.151 1.00 88.31 219 PHE A CA 1
ATOM 1776 C C . PHE A 1 219 ? -11.513 2.414 4.446 1.00 88.31 219 PHE A C 1
ATOM 1778 O O . PHE A 1 219 ? -12.444 2.658 5.212 1.00 88.31 219 PHE A O 1
ATOM 1785 N N . HIS A 1 220 ? -10.803 3.362 3.835 1.00 85.06 220 HIS A N 1
ATOM 1786 C CA . HIS A 1 220 ? -10.910 4.786 4.133 1.00 85.06 220 HIS A CA 1
ATOM 1787 C C . HIS A 1 220 ? -11.203 5.599 2.869 1.00 85.06 220 HIS A C 1
ATOM 1789 O O . HIS A 1 220 ? -10.365 5.681 1.972 1.00 85.06 220 HIS A O 1
ATOM 1795 N N . CYS A 1 221 ? -12.364 6.257 2.827 1.00 75.75 221 CYS A N 1
ATOM 1796 C CA . CYS A 1 221 ? -12.768 7.160 1.734 1.00 75.75 221 CYS A CA 1
ATOM 1797 C C . CYS A 1 221 ? -12.548 8.648 2.050 1.00 75.75 221 CYS A C 1
ATOM 1799 O O . CYS A 1 221 ? -12.780 9.504 1.204 1.00 75.75 221 CYS A O 1
ATOM 1801 N N . ALA A 1 222 ? -12.167 8.984 3.283 1.00 61.84 222 ALA A N 1
ATOM 1802 C CA . ALA A 1 222 ? -12.285 10.338 3.824 1.00 61.84 222 ALA A CA 1
ATOM 1803 C C . ALA A 1 222 ? -10.931 11.038 4.016 1.00 61.84 222 ALA A C 1
ATOM 1805 O O . ALA A 1 222 ? -10.659 11.597 5.080 1.00 61.84 222 ALA A O 1
ATOM 1806 N N . GLU A 1 223 ? -10.069 11.027 2.996 1.00 68.44 223 GLU A N 1
ATOM 1807 C CA . GLU A 1 223 ? -8.849 11.840 3.046 1.00 68.44 223 GLU A CA 1
ATOM 1808 C C . GLU A 1 223 ? -9.202 13.330 3.139 1.00 68.44 223 GLU A C 1
ATOM 1810 O O . GLU A 1 223 ? -10.141 13.810 2.494 1.00 68.44 223 GLU A O 1
ATOM 1815 N N . ALA A 1 224 ? -8.429 14.083 3.929 1.00 66.06 224 ALA A N 1
ATOM 1816 C CA . ALA A 1 224 ? -8.665 15.510 4.143 1.00 66.06 224 ALA A CA 1
ATOM 1817 C C . ALA A 1 224 ? -8.725 16.285 2.816 1.00 66.06 224 ALA A C 1
ATOM 1819 O O . ALA A 1 224 ? -9.573 17.163 2.650 1.00 66.06 224 ALA A O 1
ATOM 1820 N N . ARG A 1 225 ? -7.895 15.882 1.844 1.00 69.62 225 ARG A N 1
ATOM 1821 C CA . ARG A 1 225 ? -7.825 16.476 0.504 1.00 69.62 225 ARG A CA 1
ATOM 1822 C C . ARG A 1 225 ? -9.074 16.259 -0.363 1.00 69.62 225 ARG A C 1
ATOM 1824 O O . ARG A 1 225 ? -9.243 16.980 -1.339 1.00 69.62 225 ARG A O 1
ATOM 1831 N N . TYR A 1 226 ? -9.961 15.327 -0.002 1.00 73.06 226 TYR A N 1
ATOM 1832 C CA . TYR A 1 226 ? -11.163 14.987 -0.778 1.00 73.06 226 TYR A CA 1
ATOM 1833 C C . TYR A 1 226 ? -12.481 15.318 -0.076 1.00 73.06 226 TYR A C 1
ATOM 1835 O O . TYR A 1 226 ? -13.546 14.954 -0.570 1.00 73.06 226 TYR A O 1
ATOM 1843 N N . ARG A 1 227 ? -12.462 16.029 1.061 1.00 76.25 227 ARG A N 1
ATOM 1844 C CA . ARG A 1 227 ? -13.693 16.330 1.819 1.00 76.25 227 ARG A CA 1
ATOM 1845 C C . ARG A 1 227 ? -14.771 17.041 0.992 1.00 76.25 227 ARG A C 1
ATOM 1847 O O . ARG A 1 227 ? -15.947 16.742 1.178 1.00 76.25 227 ARG A O 1
ATOM 1854 N N . GLY A 1 228 ? -14.371 17.937 0.088 1.00 80.31 228 GLY A N 1
ATOM 1855 C CA . GLY A 1 228 ? -15.278 18.691 -0.788 1.00 80.31 228 GLY A CA 1
ATOM 1856 C C . GLY A 1 228 ? -15.642 18.003 -2.107 1.00 80.31 228 GLY A C 1
ATOM 1857 O O . GLY A 1 228 ? -16.421 18.563 -2.869 1.00 80.31 228 GLY A O 1
ATOM 1858 N N . GLU A 1 229 ? -15.082 16.827 -2.396 1.00 83.25 229 GLU A N 1
ATOM 1859 C CA . GLU A 1 229 ? -15.333 16.107 -3.649 1.00 83.25 229 GLU A CA 1
ATOM 1860 C C . GLU A 1 229 ? -16.603 15.233 -3.558 1.00 83.25 229 GLU A C 1
ATOM 1862 O O . GLU A 1 229 ? -17.038 14.888 -2.449 1.00 83.25 229 GLU A O 1
ATOM 1867 N N . PRO A 1 230 ? -17.206 14.840 -4.697 1.00 86.75 230 PRO A N 1
ATOM 1868 C CA . PRO A 1 230 ? -18.317 13.890 -4.724 1.00 86.75 230 PRO A CA 1
ATOM 1869 C C . PRO A 1 230 ? -17.954 12.542 -4.085 1.00 86.75 230 PRO A C 1
ATOM 1871 O O . PRO A 1 230 ? -16.799 12.114 -4.114 1.00 86.75 230 PRO A O 1
ATOM 1874 N N . ASP A 1 231 ? -18.944 11.829 -3.548 1.00 85.25 231 ASP A N 1
ATOM 1875 C CA . ASP A 1 231 ? -18.704 10.554 -2.853 1.00 85.25 231 ASP A CA 1
ATOM 1876 C C . ASP A 1 231 ? -18.137 9.466 -3.774 1.00 85.25 231 ASP A C 1
ATOM 1878 O O . ASP A 1 231 ? -17.288 8.680 -3.359 1.00 85.25 231 ASP A O 1
ATOM 1882 N N . GLU A 1 232 ? -18.528 9.471 -5.048 1.00 86.12 232 GLU A N 1
ATOM 1883 C CA . GLU A 1 232 ? -17.942 8.607 -6.079 1.00 86.12 232 GLU A CA 1
ATOM 1884 C C . GLU A 1 232 ? -16.437 8.853 -6.231 1.00 86.12 232 GLU A C 1
ATOM 1886 O O . GLU A 1 232 ? -15.650 7.911 -6.298 1.00 86.12 232 GLU A O 1
ATOM 1891 N N . PHE A 1 233 ? -16.014 10.118 -6.199 1.00 85.44 233 PHE A N 1
ATOM 1892 C CA . PHE A 1 233 ? -14.604 10.482 -6.275 1.00 85.44 233 PHE A CA 1
ATOM 1893 C C . PHE A 1 233 ? -13.848 10.032 -5.020 1.00 85.44 233 PHE A C 1
ATOM 1895 O O . PHE A 1 233 ? -12.794 9.405 -5.110 1.00 85.44 233 PHE A O 1
ATOM 1902 N N . LYS A 1 234 ? -14.412 10.266 -3.831 1.00 87.00 234 LYS A N 1
ATOM 1903 C CA . LYS A 1 234 ? -13.847 9.776 -2.561 1.00 87.00 234 LYS A CA 1
ATOM 1904 C C . LYS A 1 234 ? -13.660 8.254 -2.557 1.00 87.00 234 LYS A C 1
ATOM 1906 O O . LYS A 1 234 ? -12.642 7.758 -2.079 1.00 87.00 234 LYS A O 1
ATOM 1911 N N . LEU A 1 235 ? -14.622 7.514 -3.112 1.00 89.19 235 LEU A N 1
ATOM 1912 C CA . LEU A 1 235 ? -14.559 6.058 -3.253 1.00 89.19 235 LEU A CA 1
ATOM 1913 C C . LEU A 1 235 ? -13.488 5.615 -4.251 1.00 89.19 235 LEU A C 1
ATOM 1915 O O . LEU A 1 235 ? -12.728 4.695 -3.953 1.00 89.19 235 LEU A O 1
ATOM 1919 N N . ALA A 1 236 ? -13.391 6.275 -5.407 1.00 87.62 236 ALA A N 1
ATOM 1920 C CA . ALA A 1 236 ? -12.394 5.972 -6.433 1.00 87.62 236 ALA A CA 1
ATOM 1921 C C . ALA A 1 236 ? -10.953 6.036 -5.904 1.00 87.62 236 ALA A C 1
ATOM 1923 O O . ALA A 1 236 ? -10.094 5.263 -6.334 1.00 87.62 236 ALA A O 1
ATOM 1924 N N . TYR A 1 237 ? -10.710 6.920 -4.936 1.00 86.81 237 TYR A N 1
ATOM 1925 C CA . TYR A 1 237 ? -9.420 7.106 -4.278 1.00 86.81 237 TYR A CA 1
ATOM 1926 C C . TYR A 1 237 ? -9.405 6.565 -2.846 1.00 86.81 237 TYR A C 1
ATOM 1928 O O . TYR A 1 237 ? -8.575 6.972 -2.041 1.00 86.81 237 TYR A O 1
ATOM 1936 N N . ALA A 1 238 ? -10.272 5.612 -2.503 1.00 90.06 238 ALA A N 1
ATOM 1937 C CA . ALA A 1 238 ? -10.238 5.010 -1.179 1.00 90.06 238 ALA A CA 1
ATOM 1938 C C . ALA A 1 238 ? -8.912 4.265 -0.932 1.00 90.06 238 ALA A C 1
ATOM 1940 O O . ALA A 1 238 ? -8.406 3.539 -1.800 1.00 90.06 238 ALA A O 1
ATOM 1941 N N . LYS A 1 239 ? -8.354 4.432 0.268 1.00 90.75 239 LYS A N 1
ATOM 1942 C CA . LYS A 1 239 ? -7.127 3.764 0.717 1.00 90.75 239 LYS A CA 1
ATOM 1943 C C . LYS A 1 239 ? -7.438 2.620 1.679 1.00 90.75 239 LYS A C 1
ATOM 1945 O O . LYS A 1 239 ? -8.452 2.641 2.376 1.00 90.75 239 LYS A O 1
ATOM 1950 N N . VAL A 1 240 ? -6.564 1.619 1.706 1.00 91.50 240 VAL A N 1
ATOM 1951 C CA . VAL A 1 240 ? -6.667 0.450 2.584 1.00 91.50 240 VAL A CA 1
ATOM 1952 C C . VAL A 1 240 ? -5.468 0.395 3.516 1.00 91.50 240 VAL A C 1
ATOM 1954 O O . VAL A 1 240 ? -4.339 0.270 3.057 1.00 91.50 240 VAL A O 1
ATOM 1957 N N . GLN A 1 241 ? -5.710 0.479 4.817 1.00 88.31 241 GLN A N 1
ATOM 1958 C CA . GLN A 1 241 ? -4.664 0.550 5.836 1.00 88.31 241 GLN A CA 1
ATOM 1959 C C . GLN A 1 241 ? -4.889 -0.519 6.904 1.00 88.31 241 GLN A C 1
ATOM 1961 O O . GLN A 1 241 ? -5.933 -1.169 6.941 1.00 88.31 241 GLN A 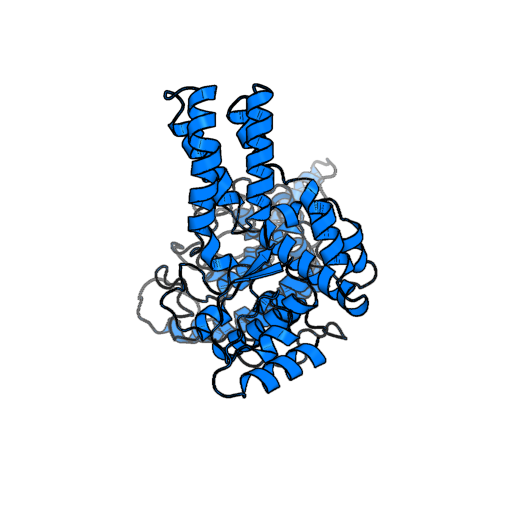O 1
ATOM 1966 N N . LEU A 1 242 ? -3.900 -0.736 7.763 1.00 86.06 242 LEU A N 1
ATOM 1967 C CA . LEU A 1 242 ? -4.094 -1.535 8.971 1.00 86.06 242 LEU A CA 1
ATOM 1968 C C . LEU A 1 242 ? -5.078 -0.813 9.891 1.00 86.06 242 LEU A C 1
ATOM 1970 O O . LEU A 1 242 ? -5.030 0.409 9.985 1.00 86.06 242 LEU A O 1
ATOM 1974 N N . ALA A 1 243 ? -5.941 -1.559 10.578 1.00 80.50 243 ALA A N 1
ATOM 1975 C CA . ALA A 1 243 ? -6.971 -0.956 11.427 1.00 80.50 243 ALA A CA 1
ATOM 1976 C C . ALA A 1 243 ? -6.415 -0.171 12.631 1.00 80.50 243 ALA A C 1
ATOM 1978 O O . ALA A 1 243 ? -7.100 0.669 13.199 1.00 80.50 243 ALA A O 1
ATOM 1979 N N . ASN A 1 244 ? -5.194 -0.488 13.066 1.00 76.06 244 ASN A N 1
ATOM 1980 C CA . ASN A 1 244 ? -4.437 0.267 14.061 1.00 76.06 244 ASN A CA 1
ATOM 1981 C C . ASN A 1 244 ? -2.960 -0.155 13.974 1.00 76.06 244 ASN A C 1
ATOM 1983 O O . ASN A 1 244 ? -2.659 -1.267 13.526 1.00 76.06 244 ASN A O 1
ATOM 1987 N N . ARG A 1 245 ? -2.043 0.683 14.475 1.00 71.00 245 ARG A N 1
ATOM 1988 C CA . ARG A 1 245 ? -0.620 0.346 14.650 1.00 71.00 245 ARG A CA 1
ATOM 1989 C C . ARG A 1 245 ? -0.402 -1.024 15.298 1.00 71.00 245 ARG A C 1
ATOM 1991 O O . ARG A 1 245 ? 0.403 -1.794 14.818 1.00 71.00 245 ARG A O 1
ATOM 1998 N N . SER A 1 246 ? -1.127 -1.385 16.348 1.00 72.75 246 SER A N 1
ATOM 1999 C CA . SER A 1 246 ? -0.924 -2.672 17.040 1.00 72.75 246 SER A CA 1
ATOM 2000 C C . SER A 1 246 ? -1.224 -3.916 16.181 1.00 72.75 246 SER A C 1
ATOM 2002 O O . SER A 1 246 ? -0.706 -4.996 16.465 1.00 72.75 246 SER A O 1
ATOM 2004 N N . VAL A 1 247 ? -1.979 -3.776 15.082 1.00 77.56 247 VAL A N 1
ATOM 2005 C CA . VAL A 1 247 ? -2.122 -4.838 14.068 1.00 77.56 247 VAL A CA 1
ATOM 2006 C C . VAL A 1 247 ? -0.805 -5.059 13.324 1.00 77.56 247 VAL A C 1
ATOM 2008 O O . VAL A 1 247 ? -0.519 -6.179 12.910 1.00 77.56 247 VAL A O 1
ATOM 2011 N N . SER A 1 248 ? 0.008 -4.014 13.167 1.00 75.25 248 SER A N 1
ATOM 2012 C CA . SER A 1 248 ? 1.286 -4.088 12.472 1.00 75.25 248 SER A CA 1
ATOM 2013 C C . SER A 1 248 ? 2.242 -5.042 13.170 1.00 75.25 248 SER A C 1
ATOM 2015 O O . SER A 1 248 ? 2.754 -5.986 12.581 1.00 75.25 248 SER A O 1
ATOM 2017 N N . GLU A 1 249 ? 2.360 -4.868 14.475 1.00 72.44 249 GLU A N 1
ATOM 2018 C CA . GLU A 1 249 ? 3.250 -5.656 15.317 1.00 72.44 249 GLU A CA 1
ATOM 2019 C C . GLU A 1 249 ? 2.718 -7.083 15.514 1.00 72.44 249 GLU A C 1
ATOM 2021 O O . GLU A 1 249 ? 3.483 -8.043 15.594 1.00 72.44 249 GLU A O 1
ATOM 2026 N N . PHE A 1 250 ? 1.389 -7.256 15.497 1.00 76.12 250 PHE A N 1
ATOM 2027 C CA . PHE A 1 250 ? 0.777 -8.582 15.411 1.00 76.12 250 PHE A CA 1
ATOM 2028 C C . PHE A 1 250 ? 1.195 -9.327 14.136 1.00 76.12 250 PHE A C 1
ATOM 2030 O O . PHE A 1 250 ? 1.463 -10.526 14.206 1.00 76.12 250 PHE A O 1
ATOM 2037 N N . LEU A 1 251 ? 1.257 -8.648 12.985 1.00 73.69 251 LEU A N 1
ATOM 2038 C CA . LEU A 1 251 ? 1.698 -9.264 11.731 1.00 73.69 251 LEU A CA 1
ATOM 2039 C C . LEU A 1 251 ? 3.193 -9.606 11.761 1.00 73.69 251 LEU A C 1
ATOM 2041 O O . LEU A 1 251 ? 3.553 -10.689 11.302 1.00 73.69 251 LEU A O 1
ATOM 2045 N N . ASP A 1 252 ? 4.031 -8.753 12.357 1.00 72.38 252 ASP A N 1
ATOM 2046 C CA . ASP A 1 252 ? 5.476 -9.000 12.495 1.00 72.38 252 ASP A CA 1
ATOM 2047 C C . ASP A 1 252 ? 5.784 -10.280 13.291 1.00 72.38 252 ASP A C 1
ATOM 2049 O O . ASP A 1 252 ? 6.701 -11.029 12.955 1.00 72.38 252 ASP A O 1
ATOM 2053 N N . ILE A 1 253 ? 4.989 -10.578 14.324 1.00 64.44 253 ILE A N 1
ATOM 2054 C CA . ILE A 1 253 ? 5.181 -11.759 15.185 1.00 64.44 253 ILE A CA 1
ATOM 2055 C C . ILE A 1 253 ? 4.510 -13.020 14.592 1.00 64.44 253 ILE A C 1
ATOM 2057 O O . ILE A 1 253 ? 4.789 -14.145 15.014 1.00 64.44 253 ILE A O 1
ATOM 2061 N N . ARG A 1 254 ? 3.637 -12.877 13.585 1.00 70.62 254 ARG A N 1
ATOM 2062 C CA . ARG A 1 254 ? 2.832 -13.968 13.003 1.00 70.62 254 ARG A CA 1
ATOM 2063 C C . ARG A 1 254 ? 3.323 -14.385 11.619 1.00 70.62 254 ARG A C 1
ATOM 2065 O O . ARG A 1 254 ? 2.601 -14.305 10.625 1.00 70.62 254 ARG A O 1
ATOM 2072 N N . ALA A 1 255 ? 4.538 -14.928 11.564 1.00 71.94 255 ALA A N 1
ATOM 2073 C CA . ALA A 1 255 ? 5.101 -15.515 10.342 1.00 71.94 255 ALA A CA 1
ATOM 2074 C C . ALA A 1 255 ? 4.183 -16.583 9.700 1.00 71.94 255 ALA A C 1
ATOM 2076 O O . ALA A 1 255 ? 4.153 -16.737 8.481 1.00 71.94 255 ALA A O 1
ATOM 2077 N N . ASP A 1 256 ? 3.363 -17.272 10.497 1.00 78.38 256 ASP A N 1
ATOM 2078 C CA . ASP A 1 256 ? 2.375 -18.249 10.029 1.00 78.38 256 ASP A CA 1
ATOM 2079 C C . ASP A 1 256 ? 1.249 -17.631 9.180 1.00 78.38 256 ASP A C 1
ATOM 2081 O O . ASP A 1 256 ? 0.679 -18.314 8.331 1.00 78.38 256 ASP A O 1
ATOM 2085 N N . ILE A 1 257 ? 0.932 -16.342 9.361 1.00 77.25 257 ILE A N 1
ATOM 2086 C CA . ILE A 1 257 ? -0.002 -15.613 8.490 1.00 77.25 257 ILE A CA 1
ATOM 2087 C C . ILE A 1 257 ? 0.587 -15.484 7.085 1.00 77.25 257 ILE A C 1
ATOM 2089 O O . ILE A 1 257 ? -0.121 -15.683 6.095 1.00 77.25 257 ILE A O 1
ATOM 2093 N N . LEU A 1 258 ? 1.884 -15.196 6.990 1.00 78.06 258 LEU A N 1
ATOM 2094 C CA . LEU A 1 258 ? 2.613 -15.073 5.727 1.00 78.06 258 LEU A CA 1
ATOM 2095 C C . LEU A 1 258 ? 2.806 -16.445 5.053 1.00 78.06 258 LEU A C 1
ATOM 2097 O O . LEU A 1 258 ? 2.682 -16.559 3.829 1.00 78.06 258 LEU A O 1
ATOM 2101 N N . ALA A 1 259 ? 2.972 -17.502 5.855 1.00 84.75 259 ALA A N 1
ATOM 2102 C CA . ALA A 1 259 ? 3.150 -18.876 5.385 1.00 84.75 259 ALA A CA 1
ATOM 2103 C C . ALA A 1 259 ? 1.981 -19.398 4.523 1.00 84.75 259 ALA A C 1
ATOM 2105 O O . ALA A 1 259 ? 2.177 -20.243 3.655 1.00 84.75 259 ALA A O 1
ATOM 2106 N N . TYR A 1 260 ? 0.761 -18.856 4.663 1.00 87.12 260 TYR A N 1
ATOM 2107 C CA . TYR A 1 260 ? -0.389 -19.245 3.822 1.00 87.12 260 TYR A CA 1
ATOM 2108 C C . TYR A 1 260 ? -0.189 -19.001 2.318 1.00 87.12 260 TYR A C 1
ATOM 2110 O O . TYR A 1 260 ? -0.942 -19.542 1.505 1.00 87.12 260 TYR A O 1
ATOM 2118 N N . THR A 1 261 ? 0.774 -18.163 1.932 1.00 88.12 261 THR A N 1
ATOM 2119 C CA . THR A 1 261 ? 1.110 -17.929 0.519 1.00 88.12 261 THR A CA 1
ATOM 2120 C C . THR A 1 261 ? 2.288 -18.753 0.012 1.00 88.12 261 THR A C 1
ATOM 2122 O O . THR A 1 261 ? 2.540 -18.749 -1.198 1.00 88.12 261 THR A O 1
ATOM 2125 N N . GLU A 1 262 ? 2.968 -19.500 0.882 1.00 86.69 262 GLU A N 1
ATOM 2126 C CA . GLU A 1 262 ? 4.053 -20.394 0.481 1.00 86.69 262 GLU A CA 1
ATOM 2127 C C . GLU A 1 262 ? 3.545 -21.445 -0.514 1.00 86.69 262 GLU A C 1
ATOM 2129 O O . GLU A 1 262 ? 2.434 -21.965 -0.407 1.00 86.69 262 GLU A O 1
ATOM 2134 N N . GLY A 1 263 ? 4.329 -21.703 -1.561 1.00 83.62 263 GLY A N 1
ATOM 2135 C CA . GLY A 1 263 ? 3.953 -22.632 -2.631 1.00 83.62 263 GLY A CA 1
ATOM 2136 C C . GLY A 1 263 ? 2.837 -22.145 -3.567 1.00 83.62 263 GLY A C 1
ATOM 2137 O O . GLY A 1 263 ? 2.554 -22.810 -4.558 1.00 83.62 263 GLY A O 1
ATOM 2138 N N . THR A 1 264 ? 2.229 -20.974 -3.328 1.00 84.69 264 THR A N 1
ATOM 2139 C CA . THR A 1 264 ? 1.173 -20.435 -4.212 1.00 84.69 264 THR A CA 1
ATOM 2140 C C . THR A 1 264 ? 1.710 -19.678 -5.431 1.00 84.69 264 THR A C 1
ATOM 2142 O O . THR A 1 264 ? 0.924 -19.244 -6.274 1.00 84.69 264 THR A O 1
ATOM 2145 N N . GLY A 1 265 ? 3.031 -19.469 -5.510 1.00 85.62 265 GLY A N 1
ATOM 2146 C CA . GLY A 1 265 ? 3.674 -18.630 -6.531 1.00 85.62 265 GLY A CA 1
ATOM 2147 C C . GLY A 1 265 ? 3.346 -17.137 -6.403 1.00 85.62 265 GLY A C 1
ATOM 2148 O O . GLY A 1 265 ? 3.556 -16.373 -7.343 1.00 85.62 265 GLY A O 1
ATOM 2149 N N . PHE A 1 266 ? 2.776 -16.723 -5.269 1.00 88.94 266 PHE A N 1
ATOM 2150 C CA . PHE A 1 266 ? 2.478 -15.330 -4.979 1.00 88.94 266 PHE A CA 1
ATOM 2151 C C . PHE A 1 266 ? 3.754 -14.563 -4.643 1.00 88.94 266 PHE A C 1
ATOM 2153 O O . PHE A 1 266 ? 4.526 -14.977 -3.786 1.00 88.94 266 PHE A O 1
ATOM 2160 N N . ASP A 1 267 ? 3.917 -13.418 -5.293 1.00 89.62 267 ASP A N 1
ATOM 2161 C CA . ASP A 1 267 ? 4.941 -12.439 -4.967 1.00 89.62 267 ASP A CA 1
ATOM 2162 C C . ASP A 1 267 ? 4.277 -11.062 -4.874 1.00 89.62 267 ASP A C 1
ATOM 2164 O O . ASP A 1 267 ? 3.569 -10.616 -5.789 1.00 89.62 267 ASP A O 1
ATOM 2168 N N . THR A 1 268 ? 4.476 -10.403 -3.737 1.00 90.88 268 THR A N 1
ATOM 2169 C CA . THR A 1 268 ? 3.857 -9.116 -3.416 1.00 90.88 268 THR A CA 1
ATOM 2170 C C . THR A 1 268 ? 4.305 -8.010 -4.367 1.00 90.88 268 THR A C 1
ATOM 2172 O O . THR A 1 268 ? 3.485 -7.200 -4.802 1.00 90.88 268 THR A O 1
ATOM 2175 N N . ARG A 1 269 ? 5.593 -7.977 -4.723 1.00 90.12 269 ARG A N 1
ATOM 2176 C CA . ARG A 1 269 ? 6.166 -6.954 -5.602 1.00 90.12 269 ARG A CA 1
ATOM 2177 C C . ARG A 1 269 ? 5.645 -7.125 -7.024 1.00 90.12 269 ARG A C 1
ATOM 2179 O O . ARG A 1 269 ? 5.148 -6.159 -7.596 1.00 90.12 269 ARG A O 1
ATOM 2186 N N . ILE A 1 270 ? 5.650 -8.349 -7.546 1.00 90.69 270 ILE A N 1
ATOM 2187 C CA . ILE A 1 270 ? 5.090 -8.687 -8.861 1.00 90.69 270 ILE A CA 1
ATOM 2188 C C . ILE A 1 270 ? 3.604 -8.332 -8.920 1.00 90.69 270 ILE A C 1
ATOM 2190 O O . ILE A 1 270 ? 3.145 -7.760 -9.907 1.00 90.69 270 ILE A O 1
ATOM 2194 N N . SER A 1 271 ? 2.844 -8.638 -7.867 1.00 91.62 271 SER A N 1
ATOM 2195 C CA . SER A 1 271 ? 1.407 -8.343 -7.801 1.00 91.62 271 SER A CA 1
ATOM 2196 C C . SER A 1 271 ? 1.123 -6.837 -7.819 1.00 91.62 271 SER A C 1
ATOM 2198 O O . SER A 1 271 ? 0.239 -6.381 -8.545 1.00 91.62 271 SER A O 1
ATOM 2200 N N . LEU A 1 272 ? 1.907 -6.045 -7.081 1.00 92.25 272 LEU A N 1
ATOM 2201 C CA . LEU A 1 272 ? 1.820 -4.583 -7.105 1.00 92.25 272 LEU A CA 1
ATOM 2202 C C . LEU A 1 272 ? 2.243 -3.999 -8.459 1.00 92.25 272 LEU A C 1
ATOM 2204 O O . LEU A 1 272 ? 1.527 -3.167 -9.010 1.00 92.25 272 LEU A O 1
ATOM 2208 N N . MET A 1 273 ? 3.359 -4.460 -9.033 1.00 91.44 273 MET A N 1
ATOM 2209 C CA . MET A 1 273 ? 3.807 -4.026 -10.361 1.00 91.44 273 MET A CA 1
ATOM 2210 C C . MET A 1 273 ? 2.747 -4.321 -11.423 1.00 91.44 273 MET A C 1
ATOM 2212 O O . MET A 1 273 ? 2.390 -3.433 -12.190 1.00 91.44 273 MET A O 1
ATOM 2216 N N . ARG A 1 274 ? 2.181 -5.535 -11.428 1.00 90.06 274 ARG A N 1
ATOM 2217 C CA . ARG A 1 274 ? 1.058 -5.901 -12.307 1.00 90.06 274 ARG A CA 1
ATOM 2218 C C . ARG A 1 274 ? -0.101 -4.929 -12.158 1.00 90.06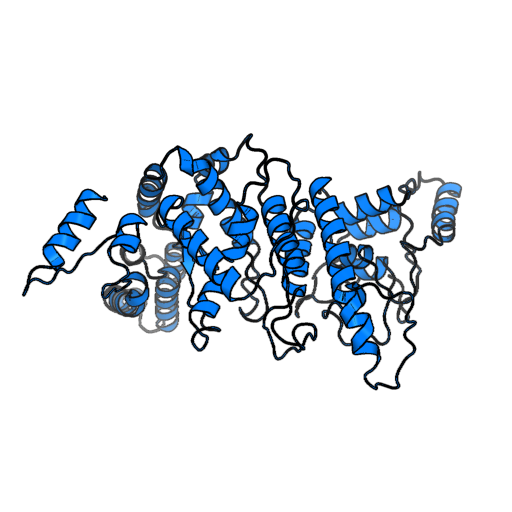 274 ARG A C 1
ATOM 2220 O O . ARG A 1 274 ? -0.618 -4.449 -13.159 1.00 90.06 274 ARG A O 1
ATOM 2227 N N . SER A 1 275 ? -0.473 -4.613 -10.922 1.00 91.31 275 SER A N 1
ATOM 2228 C CA . SER A 1 275 ? -1.550 -3.673 -10.635 1.00 91.31 275 SER A CA 1
ATOM 2229 C C . SER A 1 275 ? -1.293 -2.283 -11.217 1.00 91.31 275 SER A C 1
ATOM 2231 O O . SER A 1 275 ? -2.167 -1.733 -11.885 1.00 91.31 275 SER A O 1
ATOM 2233 N N . PHE A 1 276 ? -0.095 -1.723 -11.030 1.00 91.38 276 PHE A N 1
ATOM 2234 C CA . PHE A 1 276 ? 0.239 -0.409 -11.585 1.00 91.38 276 PHE A CA 1
ATOM 2235 C C . PHE A 1 276 ? 0.273 -0.418 -13.111 1.00 91.38 276 PHE A C 1
ATOM 2237 O O . PHE A 1 276 ? -0.307 0.469 -13.732 1.00 91.38 276 PHE A O 1
ATOM 2244 N N . VAL A 1 277 ? 0.878 -1.438 -13.724 1.00 90.44 277 VAL A N 1
ATOM 2245 C CA . VAL A 1 277 ? 0.923 -1.569 -15.188 1.00 90.44 277 VAL A CA 1
ATOM 2246 C C . VAL A 1 277 ? -0.483 -1.717 -15.772 1.00 90.44 277 VAL A C 1
ATOM 2248 O O . VAL A 1 277 ? -0.800 -1.071 -16.766 1.00 90.44 277 VAL A O 1
ATOM 2251 N N . ARG A 1 278 ? -1.365 -2.477 -15.114 1.00 87.81 278 ARG A N 1
ATOM 2252 C CA . ARG A 1 278 ? -2.771 -2.620 -15.514 1.00 87.81 278 ARG A CA 1
ATOM 2253 C C . ARG A 1 278 ? -3.532 -1.296 -15.406 1.00 87.81 278 ARG A C 1
ATOM 2255 O O . ARG A 1 278 ? -4.331 -0.963 -16.274 1.00 87.81 278 ARG A O 1
ATOM 2262 N N . GLN A 1 279 ? -3.251 -0.501 -14.376 1.00 89.31 279 GLN A N 1
ATOM 2263 C CA . GLN A 1 279 ? -3.829 0.836 -14.240 1.00 89.31 279 GLN A CA 1
ATOM 2264 C C . GLN A 1 279 ? -3.316 1.807 -15.312 1.00 89.31 279 GLN A C 1
ATOM 2266 O O . GLN A 1 279 ? -4.106 2.583 -15.834 1.00 89.31 279 GLN A O 1
ATOM 2271 N N . ILE A 1 280 ? -2.032 1.736 -15.681 1.00 87.94 280 ILE A N 1
ATOM 2272 C CA . ILE A 1 280 ? -1.437 2.489 -16.802 1.00 87.94 280 ILE A CA 1
ATOM 2273 C C . ILE A 1 280 ? -2.102 2.093 -18.129 1.00 87.94 280 ILE A C 1
ATOM 2275 O O . ILE A 1 280 ? -2.425 2.947 -18.955 1.00 87.94 280 ILE A O 1
ATOM 2279 N N . GLU A 1 281 ? -2.340 0.798 -18.333 1.00 86.75 281 GLU A N 1
ATOM 2280 C CA . GLU A 1 281 ? -3.007 0.267 -19.521 1.00 86.75 281 GLU A CA 1
ATOM 2281 C C . GLU A 1 281 ? -4.454 0.752 -19.641 1.00 86.75 281 GLU A C 1
ATOM 2283 O O . GLU A 1 281 ? -4.877 1.098 -20.737 1.00 86.75 281 GLU A O 1
ATOM 2288 N N . ALA A 1 282 ? -5.192 0.848 -18.534 1.00 85.94 282 ALA A N 1
ATOM 2289 C CA . ALA A 1 282 ? -6.560 1.367 -18.510 1.00 85.94 282 ALA A CA 1
ATOM 2290 C C . ALA A 1 282 ? -6.654 2.883 -18.289 1.00 85.94 282 ALA A C 1
ATOM 2292 O O . ALA A 1 282 ? -7.756 3.413 -18.170 1.00 85.94 282 ALA A O 1
ATOM 2293 N N . TRP A 1 283 ? -5.533 3.592 -18.174 1.00 83.62 283 TRP A N 1
ATOM 2294 C CA . TRP A 1 283 ? -5.558 5.007 -17.821 1.00 83.62 283 TRP A CA 1
ATOM 2295 C C . TRP A 1 283 ? -6.267 5.828 -18.905 1.00 83.62 283 TRP A C 1
ATOM 2297 O O . TRP A 1 283 ? -6.072 5.615 -20.102 1.00 83.62 283 TRP A O 1
ATOM 2307 N N . GLU A 1 284 ? -7.080 6.790 -18.497 1.00 73.44 284 GLU A N 1
ATOM 2308 C CA . GLU A 1 284 ? -7.735 7.725 -19.404 1.00 73.44 284 GLU A CA 1
ATOM 2309 C C . GLU A 1 284 ? -7.637 9.125 -18.796 1.00 73.44 284 GLU A C 1
ATOM 2311 O O . GLU A 1 284 ? -7.858 9.262 -17.589 1.00 73.44 284 GLU A O 1
ATOM 2316 N N . PRO A 1 285 ? -7.252 10.144 -19.584 1.00 65.38 285 PRO A N 1
ATOM 2317 C CA . PRO A 1 285 ? -7.267 11.521 -19.111 1.00 65.38 285 PRO A CA 1
ATOM 2318 C C . PRO A 1 285 ? -8.719 11.923 -18.829 1.00 65.38 285 PRO A C 1
ATOM 2320 O O . PRO A 1 285 ? -9.567 11.878 -19.718 1.00 65.38 285 PRO A O 1
ATOM 2323 N N . GLU A 1 286 ? -9.016 12.322 -17.598 1.00 58.34 286 GLU A N 1
ATOM 2324 C CA . GLU A 1 286 ? -10.340 12.826 -17.224 1.00 58.34 286 GLU A CA 1
ATOM 2325 C C . GLU A 1 286 ? -10.513 14.287 -17.691 1.00 58.34 286 GLU A C 1
ATOM 2327 O O . GLU A 1 286 ? -11.631 14.736 -17.952 1.00 58.34 286 GLU A O 1
ATOM 2332 N N . LYS A 1 287 ? -9.406 15.024 -17.863 1.00 58.31 287 LYS A N 1
ATOM 2333 C CA . LYS A 1 287 ? -9.317 16.383 -18.419 1.00 58.31 287 LYS A CA 1
ATOM 2334 C C . LYS A 1 287 ? -8.183 16.504 -19.441 1.00 58.31 287 LYS A C 1
ATOM 2336 O O . LYS A 1 287 ? -7.178 15.803 -19.375 1.00 58.31 287 LYS A O 1
ATOM 2341 N N . SER A 1 288 ? -8.299 17.465 -20.364 1.00 50.84 288 SER A N 1
ATOM 2342 C CA . SER A 1 288 ? -7.295 17.710 -21.419 1.00 50.84 288 SER A CA 1
ATOM 2343 C C . SER A 1 288 ? -5.896 18.048 -20.885 1.00 50.84 288 SER A C 1
ATOM 2345 O O . SER A 1 288 ? -4.909 17.777 -21.562 1.00 50.84 288 SER A O 1
ATOM 2347 N N . TYR A 1 289 ? -5.812 18.612 -19.677 1.00 51.03 289 TYR A N 1
ATOM 2348 C CA . TYR A 1 289 ? -4.566 18.960 -18.990 1.00 51.03 289 TYR A CA 1
ATOM 2349 C C . TYR A 1 289 ? -4.041 17.852 -18.062 1.00 51.03 289 TYR A C 1
ATOM 2351 O O . TYR A 1 289 ? -3.019 18.056 -17.427 1.00 51.03 289 TYR A O 1
ATOM 2359 N N . ASP A 1 290 ? -4.657 16.666 -17.991 1.00 52.12 290 ASP A N 1
ATOM 2360 C CA . ASP A 1 290 ? -4.126 15.559 -17.165 1.00 52.12 290 ASP A CA 1
ATOM 2361 C C . ASP A 1 290 ? -2.820 14.966 -17.732 1.00 52.12 290 ASP A C 1
ATOM 2363 O O . ASP A 1 290 ? -2.093 14.247 -17.043 1.00 52.12 290 ASP A O 1
ATOM 2367 N N . PHE A 1 291 ? -2.502 15.285 -18.991 1.00 49.19 291 PHE A N 1
ATOM 2368 C CA . PHE A 1 291 ? -1.180 15.064 -19.581 1.00 49.19 291 PHE A CA 1
ATOM 2369 C C . PHE A 1 291 ? -0.172 16.177 -19.248 1.00 49.19 291 PHE A C 1
ATOM 2371 O O . PHE A 1 291 ? 1.035 15.956 -19.359 1.00 49.19 291 PHE A O 1
ATOM 2378 N N . GLU A 1 292 ? -0.641 17.359 -18.845 1.00 47.19 292 GLU A N 1
ATOM 2379 C CA . GLU A 1 292 ? 0.202 18.472 -18.423 1.00 47.19 292 GLU A CA 1
ATOM 2380 C C . GLU A 1 292 ? 0.512 18.307 -16.933 1.00 47.19 292 GLU A C 1
ATOM 2382 O O . GLU A 1 292 ? -0.367 18.352 -16.074 1.00 47.19 292 GLU A O 1
ATOM 2387 N N . TYR A 1 293 ? 1.787 18.124 -16.590 1.00 45.84 293 TYR A N 1
ATOM 2388 C CA . TYR A 1 293 ? 2.217 18.128 -15.194 1.00 45.84 293 TYR A CA 1
ATOM 2389 C C . TYR A 1 293 ? 2.203 19.570 -14.661 1.00 45.84 293 TYR A C 1
ATOM 2391 O O . TYR A 1 293 ? 3.240 20.213 -14.500 1.00 45.84 293 TYR A O 1
ATOM 2399 N N . ASN A 1 294 ? 1.017 20.126 -14.416 1.00 42.47 294 ASN A N 1
ATOM 2400 C CA . ASN A 1 294 ? 0.900 21.389 -13.707 1.00 42.47 294 ASN A CA 1
ATOM 2401 C C . ASN A 1 294 ? 1.047 21.105 -12.206 1.00 42.47 294 ASN A C 1
ATOM 2403 O O . ASN A 1 294 ? 0.226 20.407 -11.614 1.00 42.47 294 ASN A O 1
ATOM 2407 N N . LYS A 1 295 ? 2.075 21.688 -11.571 1.00 43.44 295 LYS A N 1
ATOM 2408 C CA . LYS A 1 295 ? 2.293 21.634 -10.109 1.00 43.44 295 LYS A CA 1
ATOM 2409 C C . LYS A 1 295 ? 1.044 22.022 -9.298 1.00 43.44 295 LYS A C 1
ATOM 2411 O O . LYS A 1 295 ? 0.961 21.674 -8.127 1.00 43.44 295 LYS A O 1
ATOM 2416 N N . SER A 1 296 ? 0.089 22.743 -9.898 1.00 39.53 296 SER A N 1
ATOM 2417 C CA . SER A 1 296 ? -1.167 23.149 -9.255 1.00 39.53 296 SER A CA 1
ATOM 2418 C C . SER A 1 296 ? -2.313 22.131 -9.355 1.00 39.53 296 SER A C 1
ATOM 2420 O O . SER A 1 296 ? -3.242 22.197 -8.550 1.00 39.53 296 SER A O 1
ATOM 2422 N N . THR A 1 297 ? -2.258 21.154 -10.266 1.00 43.66 297 THR A N 1
ATOM 2423 C CA . THR A 1 297 ? -3.271 20.095 -10.387 1.00 43.66 297 THR A CA 1
ATOM 2424 C C . THR A 1 297 ? -2.657 18.759 -9.989 1.00 43.66 297 THR A C 1
ATOM 2426 O O . THR A 1 297 ? -2.369 17.914 -10.829 1.00 43.66 297 THR A O 1
ATOM 2429 N N . GLY A 1 298 ? -2.466 18.553 -8.681 1.00 45.44 298 GLY A N 1
ATOM 2430 C CA . GLY A 1 298 ? -2.011 17.294 -8.064 1.00 45.44 298 GLY A CA 1
ATOM 2431 C C . GLY A 1 298 ? -3.004 16.130 -8.194 1.00 45.44 298 GLY A C 1
ATOM 2432 O O . GLY A 1 298 ? -3.187 15.346 -7.267 1.00 45.44 298 GLY A O 1
ATOM 2433 N N . ARG A 1 299 ? -3.709 16.043 -9.320 1.00 53.59 299 ARG A N 1
ATOM 2434 C CA . ARG A 1 299 ? -4.746 15.064 -9.592 1.00 53.59 299 ARG A CA 1
ATOM 2435 C C . ARG A 1 299 ? -4.230 14.161 -10.720 1.00 53.59 299 ARG A C 1
ATOM 2437 O O . ARG A 1 299 ? -4.070 14.602 -11.844 1.00 53.59 299 ARG A O 1
ATOM 2444 N N . GLN A 1 300 ? -3.996 12.883 -10.405 1.00 57.44 300 GLN A N 1
ATOM 2445 C CA . GLN A 1 300 ? -4.262 11.787 -11.354 1.00 57.44 300 GLN A CA 1
ATOM 2446 C C . GLN A 1 300 ? -3.245 11.550 -12.488 1.00 57.44 300 GLN A C 1
ATOM 2448 O O . GLN A 1 300 ? -3.610 11.058 -13.557 1.00 57.44 300 GLN A O 1
ATOM 2453 N N . THR A 1 301 ? -1.957 11.808 -12.260 1.00 67.69 301 THR A N 1
ATOM 2454 C CA . THR A 1 301 ? -0.960 11.605 -13.320 1.00 67.69 301 THR A CA 1
ATOM 2455 C C . THR A 1 301 ? -0.500 10.147 -13.428 1.00 67.69 301 THR A C 1
ATOM 2457 O O . THR A 1 301 ? -0.171 9.490 -12.436 1.00 67.69 301 THR A O 1
ATOM 2460 N N . ILE A 1 302 ? -0.410 9.651 -14.665 1.00 78.25 302 ILE A N 1
ATOM 2461 C CA . ILE A 1 302 ? 0.222 8.368 -15.027 1.00 78.25 302 ILE A CA 1
ATOM 2462 C C . ILE A 1 302 ? 1.645 8.236 -14.444 1.00 78.25 302 ILE A C 1
ATOM 2464 O O . ILE A 1 302 ? 2.102 7.136 -14.131 1.00 78.25 302 ILE A O 1
ATOM 2468 N N . TRP A 1 303 ? 2.317 9.371 -14.216 1.00 79.00 303 TRP A N 1
ATOM 2469 C CA . TRP A 1 303 ? 3.663 9.466 -13.655 1.00 79.00 303 TRP A CA 1
ATOM 2470 C C . TRP A 1 303 ? 3.775 8.922 -12.237 1.00 79.00 303 TRP A C 1
ATOM 2472 O O . TRP A 1 303 ? 4.789 8.308 -11.914 1.00 79.00 303 TRP A O 1
ATOM 2482 N N . PHE A 1 304 ? 2.737 9.055 -11.410 1.00 80.69 304 PHE A N 1
ATOM 2483 C CA . PHE A 1 304 ? 2.761 8.458 -10.077 1.00 80.69 304 PHE A CA 1
ATOM 2484 C C . PHE A 1 304 ? 2.745 6.923 -10.127 1.00 80.69 304 PHE A C 1
ATOM 2486 O O . PHE A 1 304 ? 3.431 6.275 -9.336 1.00 80.69 304 PHE A O 1
ATOM 2493 N N . LEU A 1 305 ? 2.019 6.325 -11.080 1.00 86.00 305 LEU A N 1
ATOM 2494 C CA . LEU A 1 305 ? 2.005 4.870 -11.286 1.00 86.00 305 LEU A CA 1
ATOM 2495 C C . LEU A 1 305 ? 3.362 4.368 -11.800 1.00 86.00 305 LEU A C 1
ATOM 2497 O O . LEU A 1 305 ? 3.872 3.352 -11.318 1.00 86.00 305 LEU A O 1
ATOM 2501 N N . VAL A 1 306 ? 3.979 5.112 -12.724 1.00 86.88 306 VAL A N 1
ATOM 2502 C CA . VAL A 1 306 ? 5.345 4.844 -13.201 1.00 86.88 306 VAL A CA 1
ATOM 2503 C C . VAL A 1 306 ? 6.341 4.947 -12.045 1.00 86.88 306 VAL A C 1
ATOM 2505 O O . VAL A 1 306 ? 7.092 4.005 -11.801 1.00 86.88 306 VAL A O 1
ATOM 2508 N N . GLY A 1 307 ? 6.311 6.039 -11.278 1.00 83.69 307 GLY A N 1
ATOM 2509 C CA . GLY A 1 307 ? 7.199 6.261 -10.137 1.00 83.69 307 GLY A CA 1
ATOM 2510 C C . GLY A 1 307 ? 7.074 5.173 -9.068 1.00 83.69 307 GLY A C 1
ATOM 2511 O O . GLY A 1 307 ? 8.087 4.655 -8.594 1.00 83.69 307 GLY A O 1
ATOM 2512 N N . ASN A 1 308 ? 5.846 4.753 -8.748 1.00 86.69 308 ASN A N 1
ATOM 2513 C CA . ASN A 1 308 ? 5.584 3.644 -7.829 1.00 86.69 308 ASN A CA 1
ATOM 2514 C C . ASN A 1 308 ? 6.144 2.311 -8.349 1.00 86.69 308 ASN A C 1
ATOM 2516 O O . ASN A 1 308 ? 6.756 1.565 -7.582 1.00 86.69 308 ASN A O 1
ATOM 2520 N N . THR A 1 309 ? 6.008 2.034 -9.649 1.00 90.25 309 THR A N 1
ATOM 2521 C CA . THR A 1 309 ? 6.584 0.835 -10.280 1.00 90.25 309 THR A CA 1
ATOM 2522 C C . THR A 1 309 ? 8.112 0.861 -10.222 1.00 90.25 309 THR A C 1
ATOM 2524 O O . THR A 1 309 ? 8.735 -0.101 -9.771 1.00 90.25 309 THR A O 1
ATOM 2527 N N . MET A 1 310 ? 8.733 1.982 -10.595 1.00 88.38 310 MET A N 1
ATOM 2528 C CA . MET A 1 310 ? 10.190 2.125 -10.577 1.00 88.38 310 MET A CA 1
ATOM 2529 C C . MET A 1 310 ? 10.773 2.057 -9.158 1.00 88.38 310 MET A C 1
ATOM 2531 O O . MET A 1 310 ? 11.881 1.556 -8.970 1.00 88.38 310 MET A O 1
ATOM 2535 N N . ARG A 1 311 ? 10.033 2.514 -8.139 1.00 85.81 311 ARG A N 1
ATOM 2536 C CA . ARG A 1 311 ? 10.432 2.396 -6.727 1.00 85.81 311 ARG A CA 1
ATOM 2537 C C . ARG A 1 311 ? 10.491 0.939 -6.269 1.00 85.81 311 ARG A C 1
ATOM 2539 O O . ARG A 1 311 ? 11.484 0.547 -5.664 1.00 85.81 311 ARG A O 1
ATOM 2546 N N . LEU A 1 312 ? 9.482 0.135 -6.603 1.00 87.62 312 LEU A N 1
ATOM 2547 C CA . LEU A 1 312 ? 9.466 -1.297 -6.281 1.00 87.62 312 LEU A CA 1
ATOM 2548 C C . LEU A 1 312 ? 10.646 -2.050 -6.908 1.00 87.62 312 LEU A C 1
ATOM 2550 O O . LEU A 1 312 ? 11.236 -2.925 -6.279 1.00 87.62 312 LEU A O 1
ATOM 2554 N N . VAL A 1 313 ? 11.003 -1.679 -8.135 1.00 88.94 313 VAL A N 1
ATOM 2555 C CA . VAL A 1 313 ? 12.133 -2.260 -8.869 1.00 88.94 313 VAL A CA 1
ATOM 2556 C C . VAL A 1 313 ? 13.471 -1.849 -8.265 1.00 88.94 313 VAL A C 1
ATOM 2558 O O . VAL A 1 313 ? 14.354 -2.687 -8.115 1.00 88.94 313 VAL A O 1
ATOM 2561 N N . SER A 1 314 ? 13.613 -0.580 -7.883 1.00 86.50 314 SER A N 1
ATOM 2562 C CA . SER A 1 314 ? 14.801 -0.060 -7.196 1.00 86.50 314 SER A CA 1
ATOM 2563 C C . SER A 1 314 ? 15.146 -0.890 -5.953 1.00 86.50 314 SER A C 1
ATOM 2565 O O . SER A 1 314 ? 16.291 -1.281 -5.744 1.00 86.50 314 SER A O 1
ATOM 2567 N N . GLN A 1 315 ? 14.126 -1.243 -5.167 1.00 83.69 315 GLN A N 1
ATOM 2568 C CA . GLN A 1 315 ? 14.269 -2.052 -3.954 1.00 83.69 315 GLN A CA 1
ATOM 2569 C C . GLN A 1 315 ? 14.634 -3.517 -4.218 1.00 83.69 315 GLN A C 1
ATOM 2571 O O . GLN A 1 315 ? 15.137 -4.188 -3.323 1.00 83.69 315 GLN A O 1
ATOM 2576 N N . ALA A 1 316 ? 14.365 -4.041 -5.417 1.00 85.69 316 ALA A N 1
ATOM 2577 C CA . ALA A 1 316 ? 14.744 -5.407 -5.773 1.00 85.69 316 ALA A CA 1
ATOM 2578 C C . ALA A 1 316 ? 16.263 -5.558 -5.990 1.00 85.69 316 ALA A C 1
ATOM 2580 O O . ALA A 1 316 ? 16.767 -6.682 -6.023 1.00 85.69 316 ALA A O 1
ATOM 2581 N N . GLY A 1 317 ? 16.998 -4.447 -6.139 1.00 84.31 317 GLY A N 1
ATOM 2582 C CA . GLY A 1 317 ? 18.437 -4.456 -6.383 1.00 84.31 317 GLY A CA 1
ATOM 2583 C C . GLY A 1 317 ? 18.780 -5.223 -7.661 1.00 84.31 317 GLY A C 1
ATOM 2584 O O . GLY A 1 317 ? 18.268 -4.917 -8.739 1.00 84.31 317 GLY A O 1
ATOM 2585 N N . THR A 1 318 ? 19.637 -6.237 -7.546 1.00 82.56 318 THR A N 1
ATOM 2586 C CA . THR A 1 318 ? 20.025 -7.137 -8.648 1.00 82.56 318 THR A CA 1
ATOM 2587 C C . THR A 1 318 ? 19.030 -8.280 -8.885 1.00 82.56 318 THR A C 1
ATOM 2589 O O . THR A 1 318 ? 19.083 -8.942 -9.920 1.00 82.56 318 THR A O 1
ATOM 2592 N N . SER A 1 319 ? 18.091 -8.505 -7.962 1.00 83.38 319 SER A N 1
ATOM 2593 C CA . SER A 1 319 ? 17.226 -9.692 -7.917 1.00 83.38 319 SER A CA 1
ATOM 2594 C C . SER A 1 319 ? 15.894 -9.491 -8.651 1.00 83.38 319 SER A C 1
ATOM 2596 O O . SER A 1 319 ? 14.826 -9.684 -8.071 1.00 83.38 319 SER A O 1
ATOM 2598 N N . LEU A 1 320 ? 15.942 -9.092 -9.927 1.00 87.88 320 LEU A N 1
ATOM 2599 C CA . LEU A 1 320 ? 14.745 -9.021 -10.774 1.00 87.88 320 LEU A CA 1
ATOM 2600 C C . LEU A 1 320 ? 14.482 -10.340 -11.501 1.00 87.88 320 LEU A C 1
ATOM 2602 O O . LEU A 1 320 ? 15.336 -10.857 -12.221 1.00 87.88 320 LEU A O 1
ATOM 2606 N N . SER A 1 321 ? 13.255 -10.839 -11.396 1.00 89.31 321 SER A N 1
ATOM 2607 C CA . SER A 1 321 ? 12.781 -11.964 -12.197 1.00 89.31 321 SER A CA 1
ATOM 2608 C C . SER A 1 321 ? 12.543 -11.565 -13.661 1.00 89.31 321 SER A C 1
ATOM 2610 O O . SER A 1 321 ? 12.260 -10.410 -13.987 1.00 89.31 321 SER A O 1
ATOM 2612 N N . LYS A 1 322 ? 12.565 -12.555 -14.564 1.00 87.19 322 LYS A N 1
ATOM 2613 C CA . LYS A 1 322 ? 12.231 -12.367 -15.991 1.00 87.19 322 LYS A CA 1
ATOM 2614 C C . LYS A 1 322 ? 10.841 -11.747 -16.192 1.00 87.19 322 LYS A C 1
ATOM 2616 O O . LYS A 1 322 ? 10.621 -10.978 -17.129 1.00 87.19 322 LYS A O 1
ATOM 2621 N N . LEU A 1 323 ? 9.901 -12.086 -15.312 1.00 87.38 323 LEU A N 1
ATOM 2622 C CA . LEU A 1 323 ? 8.545 -11.556 -15.344 1.00 87.38 323 LEU A CA 1
ATOM 2623 C C . LEU A 1 323 ? 8.523 -10.059 -15.009 1.00 87.38 323 LEU A C 1
ATOM 2625 O O . LEU A 1 323 ? 7.878 -9.302 -15.722 1.00 87.38 323 LEU A O 1
ATOM 2629 N N . GLU A 1 324 ? 9.258 -9.612 -13.990 1.00 90.62 324 GLU A N 1
ATOM 2630 C CA . GLU A 1 324 ? 9.346 -8.186 -13.632 1.00 90.62 324 GLU A CA 1
ATOM 2631 C C . GLU A 1 324 ? 9.983 -7.355 -14.746 1.00 90.62 324 GLU A C 1
ATOM 2633 O O . GLU A 1 324 ? 9.491 -6.274 -15.059 1.00 90.62 324 GLU A O 1
ATOM 2638 N N . VAL A 1 325 ? 11.013 -7.884 -15.413 1.00 90.88 325 VAL A N 1
ATOM 2639 C CA . VAL A 1 325 ? 11.595 -7.240 -16.603 1.00 90.88 325 VAL A CA 1
ATOM 2640 C C . VAL A 1 325 ? 10.577 -7.142 -17.740 1.00 90.88 325 VAL A C 1
ATOM 2642 O O . VAL A 1 325 ? 10.455 -6.093 -18.365 1.00 90.88 325 VAL A O 1
ATOM 2645 N N . THR A 1 326 ? 9.783 -8.192 -17.964 1.00 89.81 326 THR A N 1
ATOM 2646 C CA . THR A 1 326 ? 8.717 -8.181 -18.981 1.00 89.81 326 THR A CA 1
ATOM 2647 C C . THR A 1 326 ? 7.622 -7.161 -18.646 1.00 89.81 326 THR A C 1
ATOM 2649 O O . THR A 1 326 ? 7.143 -6.461 -19.536 1.00 89.81 326 THR A O 1
ATOM 2652 N N . LEU A 1 327 ? 7.249 -7.029 -17.367 1.00 90.50 327 LEU A N 1
ATOM 2653 C CA . LEU A 1 327 ? 6.307 -6.006 -16.898 1.00 90.50 327 LEU A CA 1
ATOM 2654 C C . LEU A 1 327 ? 6.833 -4.590 -17.165 1.00 90.50 327 LEU A C 1
ATOM 2656 O O . LEU A 1 327 ? 6.062 -3.725 -17.575 1.00 90.50 327 LEU A O 1
ATOM 2660 N N . LEU A 1 328 ? 8.132 -4.356 -16.964 1.00 93.12 328 LEU A N 1
ATOM 2661 C CA . LEU A 1 328 ? 8.765 -3.061 -17.221 1.00 93.12 328 LEU A CA 1
ATOM 2662 C C . LEU A 1 328 ? 8.844 -2.733 -18.711 1.00 93.12 328 LEU A C 1
ATOM 2664 O O . LEU A 1 328 ? 8.488 -1.624 -19.100 1.00 93.12 328 LEU A O 1
ATOM 2668 N N . ASP A 1 329 ? 9.239 -3.696 -19.546 1.00 91.44 329 ASP A N 1
ATOM 2669 C CA . ASP A 1 329 ? 9.242 -3.541 -21.006 1.00 91.44 329 ASP A CA 1
ATOM 2670 C C . ASP A 1 329 ? 7.824 -3.233 -21.531 1.00 91.44 329 ASP A C 1
ATOM 2672 O O . ASP A 1 329 ? 7.635 -2.389 -22.416 1.00 91.44 329 ASP A O 1
ATOM 2676 N N . HIS A 1 330 ? 6.807 -3.879 -20.951 1.00 90.25 330 HIS A N 1
ATOM 2677 C CA . HIS A 1 330 ? 5.411 -3.630 -21.295 1.00 90.25 330 HIS A CA 1
ATOM 2678 C C . HIS A 1 330 ? 4.944 -2.242 -20.841 1.00 90.25 330 HIS A C 1
ATOM 2680 O O . HIS A 1 330 ? 4.396 -1.492 -21.648 1.00 90.25 330 HIS A O 1
ATOM 2686 N N . MET A 1 331 ? 5.228 -1.856 -19.591 1.00 92.12 331 MET A N 1
ATOM 2687 C CA . MET A 1 331 ? 4.961 -0.507 -19.082 1.00 92.12 331 MET A CA 1
ATOM 2688 C C . MET A 1 331 ? 5.585 0.556 -19.987 1.00 92.12 331 MET A C 1
ATOM 2690 O O . MET A 1 331 ? 4.912 1.507 -20.374 1.00 92.12 331 MET A O 1
ATOM 2694 N N . ASN A 1 332 ? 6.854 0.370 -20.360 1.00 92.44 332 ASN A N 1
ATOM 2695 C CA . ASN A 1 332 ? 7.573 1.278 -21.239 1.00 92.44 332 ASN A CA 1
ATOM 2696 C C . ASN A 1 332 ? 6.848 1.473 -22.580 1.00 92.44 332 ASN A C 1
ATOM 2698 O O . ASN A 1 332 ? 6.652 2.600 -23.034 1.00 92.44 332 ASN A O 1
ATOM 2702 N N . SER A 1 333 ? 6.398 0.371 -23.182 1.00 90.31 333 SER A N 1
ATOM 2703 C CA . SER A 1 333 ? 5.675 0.381 -24.457 1.00 90.31 333 SER A CA 1
ATOM 2704 C C . SER A 1 333 ? 4.307 1.066 -24.341 1.00 90.31 333 SER A C 1
ATOM 2706 O O . SER A 1 333 ? 3.945 1.868 -25.203 1.00 90.31 333 SER A O 1
ATOM 2708 N N . LEU A 1 334 ? 3.565 0.798 -23.259 1.00 87.88 334 LEU A N 1
ATOM 2709 C CA . LEU A 1 334 ? 2.263 1.415 -22.987 1.00 87.88 334 LEU A CA 1
ATOM 2710 C C . LEU A 1 334 ? 2.374 2.930 -22.813 1.00 87.88 334 LEU A C 1
ATOM 2712 O O . LEU A 1 334 ? 1.614 3.684 -23.424 1.00 87.88 334 LEU A O 1
ATOM 2716 N N . VAL A 1 335 ? 3.324 3.384 -21.992 1.00 86.31 335 VAL A N 1
ATOM 2717 C CA . VAL A 1 335 ? 3.523 4.815 -21.742 1.00 86.31 335 VAL A CA 1
ATOM 2718 C C . VAL A 1 335 ? 3.981 5.510 -23.024 1.00 86.31 335 VAL A C 1
ATOM 2720 O O . VAL A 1 335 ? 3.417 6.548 -23.364 1.00 86.31 335 VAL A O 1
ATOM 2723 N N . GLN A 1 336 ? 4.894 4.913 -23.804 1.00 85.81 336 GLN A N 1
ATOM 2724 C CA . GLN A 1 336 ? 5.296 5.461 -25.106 1.00 85.81 336 GLN A CA 1
ATOM 2725 C C . GLN A 1 336 ? 4.094 5.634 -26.043 1.00 85.81 336 GLN A C 1
ATOM 2727 O O . GLN A 1 336 ? 3.918 6.711 -26.608 1.00 85.81 336 GLN A O 1
ATOM 2732 N N . ALA A 1 337 ? 3.252 4.605 -26.190 1.00 83.81 337 ALA A N 1
ATOM 2733 C CA . ALA A 1 337 ? 2.084 4.654 -27.069 1.00 83.81 337 ALA A CA 1
ATOM 2734 C C . ALA A 1 337 ? 1.099 5.763 -26.662 1.00 83.81 337 ALA A C 1
ATOM 2736 O O . ALA A 1 337 ? 0.576 6.483 -27.513 1.00 83.81 337 ALA A O 1
ATOM 2737 N N . ARG A 1 338 ? 0.883 5.947 -25.355 1.00 77.94 338 ARG A N 1
ATOM 2738 C CA . ARG A 1 338 ? -0.006 6.987 -24.818 1.00 77.94 338 ARG A CA 1
ATOM 2739 C C . ARG A 1 338 ? 0.573 8.385 -24.985 1.00 77.94 338 ARG A C 1
ATOM 2741 O O . ARG A 1 338 ? -0.113 9.284 -25.472 1.00 77.94 338 ARG A O 1
ATOM 2748 N N . CYS A 1 339 ? 1.842 8.559 -24.630 1.00 74.38 339 CYS A N 1
ATOM 2749 C CA . CYS A 1 339 ? 2.544 9.823 -24.791 1.00 74.38 339 CYS A CA 1
ATOM 2750 C C . CYS A 1 339 ? 2.701 10.205 -26.263 1.00 74.38 339 CYS A C 1
ATOM 2752 O O . CYS A 1 339 ? 2.773 11.394 -26.544 1.00 74.38 339 CYS A O 1
ATOM 2754 N N . GLN A 1 340 ? 2.682 9.258 -27.209 1.00 71.38 340 GLN A N 1
ATOM 2755 C CA . GLN A 1 340 ? 2.799 9.563 -28.636 1.00 71.38 340 GLN A CA 1
ATOM 2756 C C . GLN A 1 340 ? 1.728 10.553 -29.112 1.00 71.38 340 GLN A C 1
ATOM 2758 O O . GLN A 1 340 ? 2.028 11.445 -29.901 1.00 71.38 340 GLN A O 1
ATOM 2763 N N . THR A 1 341 ? 0.499 10.458 -28.598 1.00 62.62 341 THR A N 1
ATOM 2764 C CA . THR A 1 341 ? -0.573 11.407 -28.935 1.00 62.62 341 THR A CA 1
ATOM 2765 C C . THR A 1 341 ? -0.249 12.809 -28.417 1.00 62.62 341 THR A C 1
ATOM 2767 O O . THR A 1 341 ? -0.349 13.769 -29.174 1.00 62.62 341 THR A O 1
ATOM 2770 N N . TYR A 1 342 ? 0.219 12.937 -27.173 1.00 57.00 342 TYR A N 1
ATOM 2771 C CA . TYR A 1 342 ? 0.642 14.216 -26.590 1.00 57.00 342 TYR A CA 1
ATOM 2772 C C . TYR A 1 342 ? 1.875 14.802 -27.300 1.00 57.00 342 TYR A C 1
ATOM 2774 O O . TYR A 1 342 ? 1.875 15.970 -27.681 1.00 57.00 342 TYR A O 1
ATOM 2782 N N . ILE A 1 343 ? 2.881 13.966 -27.579 1.00 59.34 343 ILE A N 1
ATOM 2783 C CA . ILE A 1 343 ? 4.055 14.300 -28.398 1.00 59.34 343 ILE A CA 1
ATOM 2784 C C . ILE A 1 343 ? 3.612 14.795 -29.782 1.00 59.34 343 ILE A C 1
ATOM 2786 O O . ILE A 1 343 ? 4.221 15.692 -30.340 1.00 59.34 343 ILE A O 1
ATOM 2790 N N . ASN A 1 344 ? 2.523 14.283 -30.349 1.00 59.78 344 ASN A N 1
ATOM 2791 C CA . ASN A 1 344 ? 2.050 14.759 -31.646 1.00 59.78 344 ASN A CA 1
ATOM 2792 C C . ASN A 1 344 ? 1.260 16.087 -31.561 1.00 59.78 344 ASN A C 1
ATOM 2794 O O . ASN A 1 344 ? 1.324 16.873 -32.506 1.00 59.78 344 ASN A O 1
ATOM 2798 N N . HIS A 1 345 ? 0.530 16.354 -30.466 1.00 50.41 345 HIS A N 1
ATOM 2799 C CA . HIS A 1 345 ? -0.380 17.510 -30.331 1.00 50.41 345 HIS A CA 1
ATOM 2800 C C . HIS A 1 345 ? 0.265 18.754 -29.689 1.00 50.41 345 HIS A C 1
ATOM 2802 O O . HIS A 1 345 ? 0.092 19.860 -30.203 1.00 50.41 345 HIS A O 1
ATOM 2808 N N . SER A 1 346 ? 1.042 18.604 -28.609 1.00 47.12 346 SER A N 1
ATOM 2809 C CA . SER A 1 346 ? 1.656 19.731 -27.872 1.00 47.12 346 SER A CA 1
ATOM 2810 C C . SER A 1 346 ? 2.803 20.401 -28.635 1.00 47.12 346 SER A C 1
ATOM 2812 O O . SER A 1 346 ? 3.227 21.506 -28.311 1.00 47.12 346 SER A O 1
ATOM 2814 N N . TRP A 1 347 ? 3.265 19.763 -29.709 1.00 50.47 347 TRP A N 1
ATOM 2815 C CA . TRP A 1 347 ? 4.318 20.249 -30.599 1.00 50.47 347 TRP A CA 1
ATOM 2816 C C . TRP A 1 347 ? 3.893 21.375 -31.552 1.00 50.47 347 TRP A C 1
ATOM 2818 O O . TRP A 1 347 ? 4.733 21.892 -32.286 1.00 50.47 347 TRP A O 1
ATOM 2828 N N . ASN A 1 348 ? 2.614 21.766 -31.548 1.00 42.94 348 ASN A N 1
ATOM 2829 C CA . ASN A 1 348 ? 2.105 22.891 -32.341 1.00 42.94 348 ASN A CA 1
ATOM 2830 C C . ASN A 1 348 ? 1.898 24.189 -31.537 1.00 42.94 348 ASN A C 1
ATOM 2832 O O . ASN A 1 348 ? 1.510 25.198 -32.124 1.00 42.94 348 ASN A O 1
ATOM 2836 N N . LEU A 1 349 ? 2.157 24.213 -30.224 1.00 38.41 349 LEU A N 1
ATOM 2837 C CA . LEU A 1 349 ? 1.967 25.414 -29.401 1.00 38.41 349 LEU A CA 1
ATOM 2838 C C . LEU A 1 349 ? 3.284 26.181 -29.191 1.00 38.41 349 LEU A C 1
ATOM 2840 O O . LEU A 1 349 ? 3.977 26.013 -28.198 1.00 38.41 349 LEU A O 1
ATOM 2844 N N . ASN A 1 350 ? 3.598 27.046 -30.160 1.00 40.91 350 ASN A N 1
ATOM 2845 C CA . ASN A 1 350 ? 4.223 28.369 -29.997 1.00 40.91 350 ASN A CA 1
ATOM 2846 C C . ASN A 1 350 ? 5.207 28.600 -28.828 1.00 40.91 350 ASN A C 1
ATOM 2848 O O . ASN A 1 350 ? 5.015 29.517 -28.029 1.00 40.91 350 ASN A O 1
ATOM 2852 N N . THR A 1 351 ? 6.349 27.918 -28.806 1.00 41.19 351 THR A N 1
ATOM 2853 C CA . THR A 1 351 ? 7.560 28.503 -28.212 1.00 41.19 351 THR A CA 1
ATOM 2854 C C . THR A 1 351 ? 8.694 28.405 -29.222 1.00 41.19 351 THR A C 1
ATOM 2856 O O . THR A 1 351 ? 9.262 27.350 -29.475 1.00 41.19 351 THR A O 1
ATOM 2859 N N . GLY A 1 352 ? 9.000 29.528 -29.874 1.00 41.00 352 GLY A N 1
ATOM 2860 C CA . GLY A 1 352 ? 10.113 29.666 -30.814 1.00 41.00 352 GLY A CA 1
ATOM 2861 C C . GLY A 1 352 ? 11.486 29.580 -30.138 1.00 41.00 352 GLY A C 1
ATOM 2862 O O . GLY A 1 352 ? 12.312 30.465 -30.333 1.00 41.00 352 GLY A O 1
ATOM 2863 N N . GLN A 1 353 ? 11.735 28.545 -29.336 1.00 38.41 353 GLN A N 1
ATOM 2864 C CA . GLN A 1 353 ? 13.019 28.268 -28.709 1.00 38.41 353 GLN A CA 1
ATOM 2865 C C . GLN A 1 353 ? 13.333 26.762 -28.750 1.00 38.41 353 GLN A C 1
ATOM 2867 O O . GLN A 1 353 ? 12.644 25.941 -28.160 1.00 38.41 353 GLN A O 1
ATOM 2872 N N . TYR A 1 354 ? 14.427 26.466 -29.461 1.00 39.00 354 TYR A N 1
ATOM 2873 C CA . TYR A 1 354 ? 15.233 25.240 -29.463 1.00 39.00 354 TYR A CA 1
ATOM 2874 C C . TYR A 1 354 ? 14.602 23.944 -30.005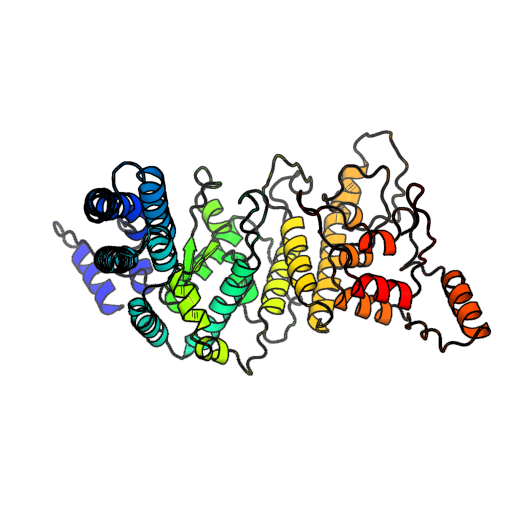 1.00 39.00 354 TYR A C 1
ATOM 2876 O O . TYR A 1 354 ? 14.225 23.046 -29.272 1.00 39.00 354 TYR A O 1
ATOM 2884 N N . GLY A 1 355 ? 14.627 23.804 -31.335 1.00 45.22 355 GLY A N 1
ATOM 2885 C CA . GLY A 1 355 ? 15.358 22.716 -32.009 1.00 45.22 355 GLY A CA 1
ATOM 2886 C C . GLY A 1 355 ? 15.128 21.262 -31.579 1.00 45.22 355 GLY A C 1
ATOM 2887 O O . GLY A 1 355 ? 16.101 20.519 -31.477 1.00 45.22 355 GLY A O 1
ATOM 2888 N N . LEU A 1 356 ? 13.887 20.825 -31.365 1.00 43.84 356 LEU A N 1
ATOM 2889 C CA . LEU A 1 356 ? 13.597 19.416 -31.079 1.00 43.84 356 LEU A CA 1
ATOM 2890 C C . LEU A 1 356 ? 13.278 18.676 -32.377 1.00 43.84 356 LEU A C 1
ATOM 2892 O O . LEU A 1 356 ? 12.406 19.076 -33.143 1.00 43.84 356 LEU A O 1
ATOM 2896 N N . ASN A 1 357 ? 14.000 17.597 -32.668 1.00 44.72 357 ASN A N 1
ATOM 2897 C CA . ASN A 1 357 ? 13.763 16.795 -33.863 1.00 44.72 357 ASN A CA 1
ATOM 2898 C C . ASN A 1 357 ? 12.573 15.845 -33.621 1.00 44.72 357 ASN A C 1
ATOM 2900 O O . ASN A 1 357 ? 12.657 14.977 -32.756 1.00 44.72 357 ASN A O 1
ATOM 2904 N N . LYS A 1 358 ? 11.496 15.967 -34.417 1.00 47.25 358 LYS A N 1
ATOM 2905 C CA . LYS A 1 358 ? 10.259 15.144 -34.373 1.00 47.25 358 LYS A CA 1
ATOM 2906 C C . LYS A 1 358 ? 10.477 13.620 -34.361 1.00 47.25 358 LYS A C 1
ATOM 2908 O O . LYS A 1 358 ? 9.534 12.872 -34.129 1.00 47.25 358 LYS A O 1
ATOM 2913 N N . LYS A 1 359 ? 11.683 13.148 -34.686 1.00 46.94 359 LYS A N 1
ATOM 2914 C CA . LYS A 1 359 ? 11.966 11.753 -35.032 1.00 46.94 359 LYS A CA 1
ATOM 2915 C C . LYS A 1 359 ? 12.461 10.877 -33.863 1.00 46.94 359 LYS A C 1
ATOM 2917 O O . LYS A 1 359 ? 12.458 9.663 -34.025 1.00 46.94 359 LYS A O 1
ATOM 2922 N N . TYR A 1 360 ? 12.854 11.440 -32.708 1.00 51.75 360 TYR A N 1
ATOM 2923 C CA . TYR A 1 360 ? 13.605 10.688 -31.676 1.00 51.75 360 TYR A CA 1
ATOM 2924 C C . TYR A 1 360 ? 13.294 11.068 -30.211 1.00 51.75 360 TYR A C 1
ATOM 2926 O O . TYR A 1 360 ? 14.217 11.216 -29.410 1.00 51.75 360 TYR A O 1
ATOM 2934 N N . CYS A 1 361 ? 12.021 11.246 -29.841 1.00 67.69 361 CYS A N 1
ATOM 2935 C CA . CYS A 1 361 ? 11.644 11.542 -28.451 1.00 67.69 361 CYS A CA 1
ATOM 2936 C C . CYS A 1 361 ? 10.958 10.342 -27.791 1.00 67.69 361 CYS A C 1
ATOM 2938 O O . CYS A 1 361 ? 9.879 9.913 -28.206 1.00 67.69 361 CYS A O 1
ATOM 2940 N N . HIS A 1 362 ? 11.588 9.819 -26.745 1.00 79.19 362 HIS A N 1
ATOM 2941 C CA . HIS A 1 362 ? 11.018 8.797 -25.879 1.00 79.19 362 HIS A CA 1
ATOM 2942 C C . HIS A 1 362 ? 10.323 9.466 -24.685 1.00 79.19 362 HIS A C 1
ATOM 2944 O O . HIS A 1 362 ? 10.708 10.555 -24.261 1.00 79.19 362 HIS A O 1
ATOM 2950 N N . TRP A 1 363 ? 9.286 8.842 -24.125 1.00 80.38 363 TRP A N 1
ATOM 2951 C CA . TRP A 1 363 ? 8.477 9.472 -23.072 1.00 80.38 363 TRP A CA 1
ATOM 2952 C C . TRP A 1 363 ? 9.270 9.830 -21.800 1.00 80.38 363 TRP A C 1
ATOM 2954 O O . TRP A 1 363 ? 8.880 10.742 -21.072 1.00 80.38 363 TRP A O 1
ATOM 2964 N N . SER A 1 364 ? 10.388 9.146 -21.531 1.00 78.25 364 SER A N 1
ATOM 2965 C CA . SER A 1 364 ? 11.230 9.398 -20.349 1.00 78.25 364 SER A CA 1
ATOM 2966 C C . SER A 1 364 ? 11.970 10.743 -20.374 1.00 78.25 364 SER A C 1
ATOM 2968 O O . SER A 1 364 ? 12.467 11.166 -19.326 1.00 78.25 364 SER A O 1
ATOM 2970 N N . ASP A 1 365 ? 11.998 11.433 -21.520 1.00 71.62 365 ASP A N 1
ATOM 2971 C CA . ASP A 1 365 ? 12.466 12.822 -21.630 1.00 71.62 365 ASP A CA 1
ATOM 2972 C C . ASP A 1 365 ? 11.504 13.827 -20.978 1.00 71.62 365 ASP A C 1
ATOM 2974 O O . ASP A 1 365 ? 11.917 14.924 -20.611 1.00 71.62 365 ASP A O 1
ATOM 2978 N N . PHE A 1 366 ? 10.227 13.461 -20.827 1.00 65.12 366 PHE A N 1
ATOM 2979 C CA . PHE A 1 366 ? 9.171 14.338 -20.308 1.00 65.12 366 PHE A CA 1
ATOM 2980 C C . PHE A 1 366 ? 8.839 14.073 -18.836 1.00 65.12 366 PHE A C 1
ATOM 2982 O O . PHE A 1 366 ? 7.921 14.684 -18.289 1.00 65.12 366 PHE A O 1
ATOM 2989 N N . VAL A 1 367 ? 9.562 13.158 -18.181 1.00 62.84 367 VAL A N 1
ATOM 2990 C CA . VAL A 1 367 ? 9.372 12.886 -16.753 1.00 62.84 367 VAL A CA 1
ATOM 2991 C C . VAL A 1 367 ? 9.772 14.139 -15.970 1.00 62.84 367 VAL A C 1
ATOM 2993 O O . VAL A 1 367 ? 10.917 14.583 -16.022 1.00 62.84 367 VAL A O 1
ATOM 2996 N N . ALA A 1 368 ? 8.795 14.712 -15.262 1.00 52.03 368 ALA A N 1
ATOM 2997 C CA . ALA A 1 368 ? 8.786 16.080 -14.732 1.00 52.03 368 ALA A CA 1
ATOM 2998 C C . ALA A 1 368 ? 9.831 16.410 -13.648 1.00 52.03 368 ALA A C 1
ATOM 3000 O O . ALA A 1 368 ? 9.856 17.536 -13.149 1.00 52.03 368 ALA A O 1
ATOM 3001 N N . GLU A 1 369 ? 10.685 15.459 -13.270 1.00 53.47 369 GLU A N 1
ATOM 3002 C CA . GLU A 1 369 ? 11.682 15.631 -12.207 1.00 53.47 369 GLU A CA 1
ATOM 3003 C C . GLU A 1 369 ? 12.725 16.718 -12.547 1.00 53.47 369 GLU A C 1
ATOM 3005 O O . GLU A 1 369 ? 13.378 17.235 -11.648 1.00 53.47 369 GLU A O 1
ATOM 3010 N N . GLU A 1 370 ? 12.812 17.157 -13.811 1.00 51.16 370 GLU A N 1
ATOM 3011 C CA . GLU A 1 370 ? 13.874 18.045 -14.296 1.00 51.16 370 GLU A CA 1
ATOM 3012 C C . GLU A 1 370 ? 13.334 19.146 -15.238 1.00 51.16 370 GLU A C 1
ATOM 3014 O O . GLU A 1 370 ? 13.782 19.323 -16.369 1.00 51.16 370 GLU A O 1
ATOM 3019 N N . TYR A 1 371 ? 12.335 19.913 -14.786 1.00 46.84 371 TYR A N 1
ATOM 3020 C CA . TYR A 1 371 ? 11.648 20.959 -15.576 1.00 46.84 371 TYR A CA 1
ATOM 3021 C C . TYR A 1 371 ? 12.546 22.105 -16.100 1.00 46.84 371 TYR A C 1
ATOM 3023 O O . TYR A 1 371 ? 12.059 22.988 -16.801 1.00 46.84 371 TYR A O 1
ATOM 3031 N N . ASN A 1 372 ? 13.840 22.110 -15.762 1.00 52.31 372 ASN A N 1
ATOM 3032 C CA . ASN A 1 372 ? 14.806 23.144 -16.139 1.00 52.31 372 ASN A CA 1
ATOM 3033 C C . ASN A 1 372 ? 15.896 22.626 -17.100 1.00 52.31 372 ASN A C 1
ATOM 3035 O O . ASN A 1 372 ? 17.016 23.140 -17.108 1.00 52.31 372 ASN A O 1
ATOM 3039 N N . ARG A 1 373 ? 15.593 21.589 -17.897 1.00 60.38 373 ARG A N 1
ATOM 3040 C CA . ARG A 1 373 ? 16.511 21.083 -18.927 1.00 60.38 373 ARG A CA 1
ATOM 3041 C C . ARG A 1 373 ? 16.697 22.127 -20.040 1.00 60.38 373 ARG A C 1
ATOM 3043 O O . ARG A 1 373 ? 15.707 22.565 -20.621 1.00 60.38 373 ARG A O 1
ATOM 3050 N N . PRO A 1 374 ? 17.943 22.490 -20.397 1.00 52.53 374 PRO A N 1
ATOM 3051 C CA . PRO A 1 374 ? 18.203 23.441 -21.478 1.00 52.53 374 PRO A CA 1
ATOM 3052 C C . PRO A 1 374 ? 17.791 22.911 -22.866 1.00 52.53 374 PRO A C 1
ATOM 3054 O O . PRO A 1 374 ? 17.475 23.711 -23.739 1.00 52.53 374 PRO A O 1
ATOM 3057 N N . VAL A 1 375 ? 17.773 21.582 -23.059 1.00 57.97 375 VAL A N 1
ATOM 3058 C CA . VAL A 1 375 ? 17.303 20.830 -24.245 1.00 57.97 375 VAL A CA 1
ATOM 3059 C C . VAL A 1 375 ? 16.980 19.373 -23.835 1.00 57.97 375 VAL A C 1
ATOM 3061 O O . VAL A 1 375 ? 17.506 18.924 -22.814 1.00 57.97 375 VAL A O 1
ATOM 3064 N N . PRO A 1 376 ? 16.170 18.599 -24.589 1.00 65.56 376 PRO A N 1
ATOM 3065 C CA . PRO A 1 376 ? 15.966 17.170 -24.372 1.00 65.56 376 PRO A CA 1
ATOM 3066 C C . PRO A 1 376 ? 17.273 16.408 -24.448 1.00 65.56 376 PRO A C 1
ATOM 3068 O O . PRO A 1 376 ? 18.114 16.652 -25.313 1.00 65.56 376 PRO A O 1
ATOM 3071 N N . TRP A 1 377 ? 17.425 15.463 -23.531 1.00 72.19 377 TRP A N 1
ATOM 3072 C CA . TRP A 1 377 ? 18.610 14.629 -23.436 1.00 72.19 377 TRP A CA 1
ATOM 3073 C C . TRP A 1 377 ? 18.435 13.295 -24.164 1.00 72.19 377 TRP A C 1
ATOM 3075 O O . TRP A 1 377 ? 19.306 12.445 -24.042 1.00 72.19 377 TRP A O 1
ATOM 3085 N N . HIS A 1 378 ? 17.351 13.101 -24.922 1.00 74.94 378 HIS A N 1
ATOM 3086 C CA . HIS A 1 378 ? 17.098 11.888 -25.704 1.00 74.94 378 HIS A CA 1
ATOM 3087 C C . HIS A 1 378 ? 17.134 10.615 -24.846 1.00 74.94 378 HIS A C 1
ATOM 3089 O O . HIS A 1 378 ? 17.694 9.589 -25.234 1.00 74.94 378 HIS A O 1
ATOM 3095 N N . ASP A 1 379 ? 16.585 10.701 -23.637 1.00 78.25 379 ASP A N 1
ATOM 3096 C CA . ASP A 1 379 ? 16.584 9.622 -22.664 1.00 78.25 379 ASP A CA 1
ATOM 3097 C C . ASP A 1 379 ? 15.838 8.402 -23.181 1.00 78.25 379 ASP A C 1
ATOM 3099 O O . ASP A 1 379 ? 14.693 8.480 -23.599 1.00 78.25 379 ASP A O 1
ATOM 3103 N N . SER A 1 380 ? 16.447 7.231 -23.046 1.00 86.00 380 SER A N 1
ATOM 3104 C CA . SER A 1 380 ? 15.751 5.959 -23.199 1.00 86.00 380 SER A CA 1
ATOM 3105 C C . SER A 1 380 ? 15.130 5.510 -21.872 1.00 86.00 380 SER A C 1
ATOM 3107 O O . SER A 1 380 ? 15.335 6.110 -20.805 1.00 86.00 380 SER A O 1
ATOM 3109 N N . PHE A 1 381 ? 14.394 4.400 -21.905 1.00 88.31 381 PHE A N 1
ATOM 3110 C CA . PHE A 1 381 ? 13.953 3.733 -20.682 1.00 88.31 381 PHE A CA 1
ATOM 3111 C C . PHE A 1 381 ? 15.129 3.220 -19.835 1.00 88.31 381 PHE A C 1
ATOM 3113 O O . PHE A 1 381 ? 15.041 3.218 -18.610 1.00 88.31 381 PHE A O 1
ATOM 3120 N N . LEU A 1 382 ? 16.266 2.874 -20.455 1.00 89.06 382 LEU A N 1
ATOM 3121 C CA . LEU A 1 382 ? 17.480 2.489 -19.732 1.00 89.06 382 LEU A CA 1
ATOM 3122 C C . LEU A 1 382 ? 18.005 3.652 -18.876 1.00 89.06 382 LEU A C 1
ATOM 3124 O O . LEU A 1 382 ? 18.375 3.445 -17.724 1.00 89.06 382 LEU A O 1
ATOM 3128 N N . ASN A 1 383 ? 17.960 4.888 -19.382 1.00 87.19 383 ASN A N 1
ATOM 3129 C CA . ASN A 1 383 ? 18.361 6.070 -18.610 1.00 87.19 383 ASN A CA 1
ATOM 3130 C C . ASN A 1 383 ? 17.426 6.319 -17.424 1.00 87.19 383 ASN A C 1
ATOM 3132 O O . ASN A 1 383 ? 17.880 6.694 -16.345 1.00 87.19 383 ASN A O 1
ATOM 3136 N N . LEU A 1 384 ? 16.122 6.088 -17.600 1.00 85.94 384 LEU A N 1
ATOM 3137 C CA . LEU A 1 384 ? 15.170 6.135 -16.492 1.00 85.94 384 LEU A CA 1
ATOM 3138 C C . LEU A 1 384 ? 15.452 5.026 -15.465 1.00 85.94 384 LEU A C 1
ATOM 3140 O O . LEU A 1 384 ? 15.463 5.282 -14.266 1.00 85.94 384 LEU A O 1
ATOM 3144 N N . ALA A 1 385 ? 15.743 3.806 -15.914 1.00 89.56 385 ALA A N 1
ATOM 3145 C CA . ALA A 1 385 ? 16.124 2.706 -15.034 1.00 89.56 385 ALA A CA 1
ATOM 3146 C C . ALA A 1 385 ? 17.402 3.018 -14.239 1.00 89.56 385 ALA A C 1
ATOM 3148 O O . ALA A 1 385 ? 17.460 2.729 -13.041 1.00 89.56 385 ALA A O 1
ATOM 3149 N N . VAL A 1 386 ? 18.387 3.673 -14.867 1.00 88.62 386 VAL A N 1
ATOM 3150 C CA . VAL A 1 386 ? 19.601 4.130 -14.183 1.00 88.62 386 VAL A CA 1
ATOM 3151 C C . VAL A 1 386 ? 19.269 5.165 -13.114 1.00 88.62 386 VAL A C 1
ATOM 3153 O O . VAL A 1 386 ? 19.574 4.924 -11.948 1.00 88.62 386 VAL A O 1
ATOM 3156 N N . ARG A 1 387 ? 18.530 6.226 -13.468 1.00 82.69 387 ARG A N 1
ATOM 3157 C CA . ARG A 1 387 ? 18.010 7.231 -12.517 1.00 82.69 387 ARG A CA 1
ATOM 3158 C C . ARG A 1 387 ? 17.281 6.599 -11.339 1.00 82.69 387 ARG A C 1
ATOM 3160 O O . ARG A 1 387 ? 17.370 7.065 -10.201 1.00 82.69 387 ARG A O 1
ATOM 3167 N N . HIS A 1 388 ? 16.558 5.511 -11.602 1.00 82.25 388 HIS A N 1
ATOM 3168 C CA . HIS A 1 388 ? 15.798 4.824 -10.577 1.00 82.25 388 HIS A CA 1
ATOM 3169 C C . HIS A 1 388 ? 16.560 3.775 -9.761 1.00 82.25 388 HIS A C 1
ATOM 3171 O O . HIS A 1 388 ? 15.969 3.199 -8.848 1.00 82.25 388 HIS A O 1
ATOM 3177 N N . ARG A 1 389 ? 17.856 3.556 -10.018 1.00 86.31 389 ARG A N 1
ATOM 3178 C CA . ARG A 1 389 ? 18.661 2.476 -9.412 1.00 86.31 389 ARG A CA 1
ATOM 3179 C C . ARG A 1 389 ? 18.070 1.084 -9.633 1.00 86.31 389 ARG A C 1
ATOM 3181 O O . ARG A 1 389 ? 18.153 0.210 -8.777 1.00 86.31 389 ARG A O 1
ATOM 3188 N N . ALA A 1 390 ? 17.449 0.870 -10.784 1.00 88.81 390 ALA A N 1
ATOM 3189 C CA . ALA A 1 390 ? 16.895 -0.418 -11.177 1.00 88.81 390 ALA A CA 1
ATOM 3190 C C . ALA A 1 390 ? 18.009 -1.360 -11.682 1.00 88.81 390 ALA A C 1
ATOM 3192 O O . ALA A 1 390 ? 18.000 -1.765 -12.843 1.00 88.81 390 ALA A O 1
ATOM 3193 N N . ILE A 1 391 ? 18.997 -1.674 -10.833 1.00 89.25 391 ILE A N 1
ATOM 3194 C CA . ILE A 1 391 ? 20.256 -2.345 -11.219 1.00 89.25 391 ILE A CA 1
ATOM 3195 C C . ILE A 1 391 ? 19.998 -3.668 -11.948 1.00 89.25 391 ILE A C 1
ATOM 3197 O O . ILE A 1 391 ? 20.561 -3.897 -13.017 1.00 89.25 391 ILE A O 1
ATOM 3201 N N . GLY A 1 392 ? 19.099 -4.509 -11.431 1.00 90.00 392 GLY A N 1
ATOM 3202 C CA . GLY A 1 392 ? 18.761 -5.784 -12.064 1.00 90.00 392 GLY A CA 1
ATOM 3203 C C . GLY A 1 392 ? 18.129 -5.627 -13.451 1.00 90.00 392 GLY A C 1
ATOM 3204 O O . GLY A 1 392 ? 18.410 -6.432 -14.337 1.00 90.00 392 GLY A O 1
ATOM 3205 N N . TYR A 1 393 ? 17.336 -4.571 -13.680 1.00 92.25 393 TYR A N 1
ATOM 3206 C CA . TYR A 1 393 ? 16.802 -4.268 -15.012 1.00 92.25 393 TYR A CA 1
ATOM 3207 C C . TYR A 1 393 ? 17.902 -3.752 -15.941 1.00 92.25 393 TYR A C 1
ATOM 3209 O O . TYR A 1 393 ? 17.997 -4.213 -17.073 1.00 92.25 393 TYR A O 1
ATOM 3217 N N . VAL A 1 394 ? 18.754 -2.835 -15.464 1.00 90.94 394 VAL A N 1
ATOM 3218 C CA . VAL A 1 394 ? 19.889 -2.300 -16.235 1.00 90.94 394 VAL A CA 1
ATOM 3219 C C . VAL A 1 394 ? 20.779 -3.447 -16.712 1.00 90.94 394 VAL A C 1
ATOM 3221 O O . VAL A 1 394 ? 21.024 -3.568 -17.907 1.00 90.94 394 VAL A O 1
ATOM 3224 N N . GLN A 1 395 ? 21.171 -4.349 -15.812 1.00 90.12 395 GLN A N 1
ATOM 3225 C CA . GLN A 1 395 ? 21.987 -5.513 -16.149 1.00 90.12 395 GLN A CA 1
ATOM 3226 C C . GLN A 1 395 ? 21.322 -6.401 -17.210 1.00 90.12 395 GLN A C 1
ATOM 3228 O O . GLN A 1 395 ? 21.949 -6.733 -18.215 1.00 90.12 395 GLN A O 1
ATOM 3233 N N . GLN A 1 396 ? 20.053 -6.774 -17.015 1.00 90.06 396 GLN A N 1
ATOM 3234 C CA . GLN A 1 396 ? 19.338 -7.640 -17.960 1.00 90.06 396 GLN A CA 1
ATOM 3235 C C . GLN A 1 396 ? 19.102 -6.964 -19.314 1.00 90.06 396 GLN A C 1
ATOM 3237 O O . GLN A 1 396 ? 19.178 -7.626 -20.347 1.00 90.06 396 GLN A O 1
ATOM 3242 N N . SER A 1 397 ? 18.854 -5.655 -19.326 1.00 88.38 397 SER A N 1
ATOM 3243 C CA . SER A 1 397 ? 18.676 -4.871 -20.549 1.00 88.38 397 SER A CA 1
ATOM 3244 C C . SER A 1 397 ? 19.972 -4.800 -21.362 1.00 88.38 397 SER A C 1
ATOM 3246 O O . SER A 1 397 ? 19.959 -5.085 -22.559 1.00 88.38 397 SER A O 1
ATOM 3248 N N . LEU A 1 398 ? 21.111 -4.552 -20.704 1.00 87.00 398 LEU A N 1
ATOM 3249 C CA . LEU A 1 398 ? 22.427 -4.543 -21.352 1.00 87.00 398 LEU A CA 1
ATOM 3250 C C . LEU A 1 398 ? 22.796 -5.926 -21.914 1.00 87.00 398 LEU A C 1
ATOM 3252 O O . LEU A 1 398 ? 23.237 -6.031 -23.058 1.00 87.00 398 LEU A O 1
ATOM 3256 N N . MET A 1 399 ? 22.535 -7.001 -21.162 1.00 85.50 399 MET A N 1
ATOM 3257 C CA . MET A 1 399 ? 22.713 -8.375 -21.655 1.00 85.50 399 MET A CA 1
ATOM 3258 C C . MET A 1 399 ? 21.820 -8.674 -22.869 1.00 85.50 399 MET A C 1
ATOM 3260 O O . MET A 1 399 ? 22.280 -9.254 -23.852 1.00 85.50 399 MET A O 1
ATOM 3264 N N . LYS A 1 400 ? 20.547 -8.258 -22.832 1.00 84.31 400 LYS A N 1
ATOM 3265 C CA . LYS A 1 400 ? 19.588 -8.420 -23.942 1.00 84.31 400 LYS A CA 1
ATOM 3266 C C . LYS A 1 400 ? 20.023 -7.650 -25.193 1.00 84.31 400 LYS A C 1
ATOM 3268 O O . LYS A 1 400 ? 19.720 -8.082 -26.301 1.00 84.31 400 LYS A O 1
ATOM 3273 N N . ALA A 1 401 ? 20.757 -6.553 -25.021 1.00 80.25 401 ALA A N 1
ATOM 3274 C CA . ALA A 1 401 ? 21.361 -5.778 -26.099 1.00 80.25 401 ALA A CA 1
ATOM 3275 C C . ALA A 1 401 ? 22.651 -6.393 -26.675 1.00 80.25 401 ALA A C 1
ATOM 3277 O O . ALA A 1 401 ? 23.240 -5.823 -27.591 1.00 80.25 401 ALA A O 1
ATOM 3278 N N . GLY A 1 402 ? 23.100 -7.544 -26.160 1.00 78.50 402 GLY A N 1
ATOM 3279 C CA . GLY A 1 402 ? 24.307 -8.231 -26.624 1.00 78.50 402 GLY A CA 1
ATOM 3280 C C . GLY A 1 402 ? 25.611 -7.663 -26.058 1.00 78.50 402 GLY A C 1
ATOM 3281 O O . GLY A 1 402 ? 26.687 -8.035 -26.526 1.00 78.50 402 GLY A O 1
ATOM 3282 N N . LEU A 1 403 ? 25.543 -6.782 -25.055 1.00 79.12 403 LEU A N 1
ATOM 3283 C CA . LEU A 1 403 ? 26.732 -6.297 -24.364 1.00 79.12 403 LEU A CA 1
ATOM 3284 C C . LEU A 1 403 ? 27.249 -7.359 -23.388 1.00 79.12 403 LEU A C 1
ATOM 3286 O O . LEU A 1 403 ? 26.487 -7.992 -22.657 1.00 79.12 403 LEU A O 1
ATOM 3290 N N . SER A 1 404 ? 28.567 -7.528 -23.370 1.00 76.00 404 SER A N 1
ATOM 3291 C CA . SER A 1 404 ? 29.273 -8.389 -22.421 1.00 76.00 404 SER A CA 1
ATOM 3292 C C . SER A 1 404 ? 30.047 -7.527 -21.435 1.00 76.00 404 SER A C 1
ATOM 3294 O O . SER A 1 404 ? 30.550 -6.470 -21.818 1.00 76.00 404 SER A O 1
ATOM 3296 N N . ARG A 1 405 ? 30.175 -7.988 -20.185 1.00 75.31 405 ARG A N 1
ATOM 3297 C CA . ARG A 1 405 ? 31.087 -7.353 -19.226 1.00 75.31 405 ARG A CA 1
ATOM 3298 C C . ARG A 1 405 ? 32.501 -7.369 -19.793 1.00 75.31 405 ARG A C 1
ATOM 3300 O O . ARG A 1 405 ? 32.970 -8.412 -20.255 1.00 75.31 405 ARG A O 1
ATOM 3307 N N . MET A 1 406 ? 33.167 -6.227 -19.744 1.00 68.94 406 MET A N 1
ATOM 3308 C CA . MET A 1 406 ? 34.585 -6.139 -20.025 1.00 68.94 406 MET A CA 1
ATOM 3309 C C . MET A 1 406 ? 35.335 -6.960 -18.968 1.00 68.94 406 MET A C 1
ATOM 3311 O O . MET A 1 406 ? 35.023 -6.854 -17.780 1.00 68.94 406 MET A O 1
ATOM 3315 N N . PRO A 1 407 ? 36.272 -7.832 -19.372 1.00 57.41 407 PRO A N 1
ATOM 3316 C CA . PRO A 1 407 ? 37.088 -8.560 -18.414 1.00 57.41 407 PRO A CA 1
ATOM 3317 C C . PRO A 1 407 ? 37.901 -7.553 -17.599 1.00 57.41 407 PRO A C 1
ATOM 3319 O O . PRO A 1 407 ? 38.639 -6.765 -18.185 1.00 57.41 407 PRO A O 1
ATOM 3322 N N . GLY A 1 408 ? 37.750 -7.583 -16.270 1.00 55.97 408 GLY A N 1
ATOM 3323 C CA . GLY A 1 408 ? 38.508 -6.717 -15.368 1.00 55.97 408 GLY A CA 1
ATOM 3324 C C . GLY A 1 408 ? 40.018 -6.874 -15.584 1.00 55.97 408 GLY A C 1
ATOM 3325 O O . GLY A 1 408 ? 40.467 -7.951 -15.989 1.00 55.97 408 GLY A O 1
ATOM 3326 N N . PRO A 1 409 ? 40.821 -5.830 -15.317 1.00 54.75 409 PRO A N 1
ATOM 3327 C CA . PRO A 1 409 ? 42.237 -5.851 -15.648 1.00 54.75 409 PRO A CA 1
ATOM 3328 C C . PRO A 1 409 ? 42.945 -6.957 -14.858 1.00 54.75 409 PRO A C 1
ATOM 3330 O O . PRO A 1 409 ? 43.029 -6.902 -13.631 1.00 54.75 409 PRO A O 1
ATOM 3333 N N . THR A 1 410 ? 43.533 -7.940 -15.540 1.00 52.84 410 THR A N 1
ATOM 3334 C CA . THR A 1 410 ? 44.291 -9.043 -14.927 1.00 52.84 410 THR A CA 1
ATOM 3335 C C . THR A 1 410 ? 45.692 -8.605 -14.469 1.00 52.84 410 THR A C 1
ATOM 3337 O O . THR A 1 410 ? 46.613 -9.415 -14.385 1.00 52.84 410 THR A O 1
ATOM 3340 N N . GLY A 1 411 ? 45.891 -7.308 -14.203 1.00 50.78 411 GLY A N 1
ATOM 3341 C CA . GLY A 1 411 ? 47.133 -6.717 -13.690 1.00 50.78 411 GLY A CA 1
ATOM 3342 C C . GLY A 1 411 ? 48.258 -6.512 -14.716 1.00 50.78 411 GLY A C 1
ATOM 3343 O O . GLY A 1 411 ? 49.309 -5.975 -14.366 1.00 50.78 411 GLY A O 1
ATOM 3344 N N . GLY A 1 412 ? 48.069 -6.898 -15.982 1.00 49.22 412 GLY A N 1
ATOM 3345 C CA . GLY A 1 412 ? 49.067 -6.719 -17.042 1.00 49.22 412 GLY A CA 1
ATOM 3346 C C . GLY A 1 412 ? 49.081 -5.299 -17.626 1.00 49.22 412 GLY A C 1
ATOM 3347 O O . GLY A 1 412 ? 48.035 -4.709 -17.873 1.00 49.22 412 GLY A O 1
ATOM 3348 N N . SER A 1 413 ? 50.263 -4.747 -17.923 1.00 50.50 413 SER A N 1
ATOM 3349 C CA . SER A 1 413 ? 50.412 -3.404 -18.530 1.00 50.50 413 SER A CA 1
ATOM 3350 C C . SER A 1 413 ? 49.693 -3.263 -19.889 1.00 50.50 413 SER A C 1
ATOM 3352 O O . SER A 1 413 ? 49.044 -2.252 -20.156 1.00 50.50 413 SER A O 1
ATOM 3354 N N . LEU A 1 414 ? 49.731 -4.315 -20.718 1.00 48.03 414 LEU A N 1
ATOM 3355 C CA . LEU A 1 414 ? 48.979 -4.397 -21.980 1.00 48.03 414 LEU A CA 1
ATOM 3356 C C . LEU A 1 414 ? 47.466 -4.510 -21.756 1.00 48.03 414 LEU A C 1
ATOM 3358 O O . LEU A 1 414 ? 46.691 -3.998 -22.559 1.00 48.03 414 LEU A O 1
ATOM 3362 N N . ASP A 1 415 ? 47.061 -5.127 -20.650 1.00 51.78 415 ASP A N 1
ATOM 3363 C CA . ASP A 1 415 ? 45.664 -5.361 -20.302 1.00 51.78 415 ASP A CA 1
ATOM 3364 C C . ASP A 1 415 ? 44.998 -4.069 -19.811 1.00 51.78 415 ASP A C 1
ATOM 3366 O O . ASP A 1 415 ? 43.949 -3.684 -20.311 1.00 51.78 415 ASP A O 1
ATOM 3370 N N . ASN A 1 416 ? 45.697 -3.279 -18.986 1.00 50.34 416 ASN A N 1
ATOM 3371 C CA . ASN A 1 416 ? 45.302 -1.906 -18.643 1.00 50.34 416 ASN A CA 1
ATOM 3372 C C . ASN A 1 416 ? 45.211 -0.991 -19.878 1.00 50.34 416 ASN A C 1
ATOM 3374 O O . ASN A 1 416 ? 44.348 -0.113 -19.947 1.00 50.34 416 ASN A O 1
ATOM 3378 N N . GLY A 1 417 ? 46.099 -1.185 -20.859 1.00 48.66 417 GLY A N 1
ATOM 3379 C CA . GLY A 1 417 ? 46.064 -0.476 -22.139 1.00 48.66 417 GLY A CA 1
ATOM 3380 C C . GLY A 1 417 ? 44.855 -0.864 -22.994 1.00 48.66 417 GLY A C 1
ATOM 3381 O O . GLY A 1 417 ? 44.169 0.014 -23.516 1.00 48.66 417 GLY A O 1
ATOM 3382 N N . MET A 1 418 ? 44.545 -2.160 -23.094 1.00 48.84 418 MET A N 1
ATOM 3383 C CA . MET A 1 418 ? 43.359 -2.647 -23.804 1.00 48.84 418 MET A CA 1
ATOM 3384 C C . MET A 1 418 ? 42.054 -2.258 -23.109 1.00 48.84 418 MET A C 1
ATOM 3386 O O . MET A 1 418 ? 41.111 -1.890 -23.798 1.00 48.84 418 MET A O 1
ATOM 3390 N N . HIS A 1 419 ? 42.009 -2.256 -21.776 1.00 51.69 419 HIS A N 1
ATOM 3391 C CA . HIS A 1 419 ? 40.847 -1.823 -20.997 1.00 51.69 419 HIS A CA 1
ATOM 3392 C C . HIS A 1 419 ? 40.541 -0.334 -21.217 1.00 51.69 419 HIS A C 1
ATOM 3394 O O . HIS A 1 419 ? 39.387 0.055 -21.395 1.00 51.69 419 HIS A O 1
ATOM 3400 N N . ARG A 1 420 ? 41.588 0.503 -21.294 1.00 47.78 420 ARG A N 1
ATOM 3401 C CA . ARG A 1 420 ? 41.472 1.920 -21.676 1.00 47.78 420 ARG A CA 1
ATOM 3402 C C . ARG A 1 420 ? 41.021 2.091 -23.125 1.00 47.78 420 ARG A C 1
ATOM 3404 O O . ARG A 1 420 ? 40.225 2.977 -23.396 1.00 47.78 420 ARG A O 1
ATOM 3411 N N . LEU A 1 421 ? 41.499 1.252 -24.048 1.00 45.50 421 LEU A N 1
ATOM 3412 C CA . LEU A 1 421 ? 41.128 1.296 -25.469 1.00 45.50 421 LEU A CA 1
ATOM 3413 C C . LEU A 1 421 ? 39.737 0.707 -25.759 1.00 45.50 421 LEU A C 1
ATOM 3415 O O . LEU A 1 421 ? 39.113 1.103 -26.740 1.00 45.50 421 LEU A O 1
ATOM 3419 N N . ALA A 1 422 ? 39.232 -0.208 -24.931 1.00 49.38 422 ALA A N 1
ATOM 3420 C CA . ALA A 1 422 ? 37.891 -0.777 -25.052 1.00 49.38 422 ALA A CA 1
ATOM 3421 C C . ALA A 1 422 ? 36.802 0.264 -24.738 1.00 49.38 422 ALA A C 1
ATOM 3423 O O . ALA A 1 422 ? 35.827 0.348 -25.480 1.00 49.38 422 ALA A O 1
ATOM 3424 N N . ALA A 1 423 ? 37.042 1.151 -23.761 1.00 46.00 423 ALA A N 1
ATOM 3425 C CA . ALA A 1 423 ? 36.201 2.324 -23.487 1.00 46.00 423 ALA A CA 1
ATOM 3426 C C . ALA A 1 423 ? 36.100 3.306 -24.679 1.00 46.00 423 ALA A C 1
ATOM 3428 O O . ALA A 1 423 ? 35.148 4.075 -24.765 1.00 46.00 423 ALA A O 1
ATOM 3429 N N . PHE A 1 424 ? 37.051 3.260 -25.624 1.00 44.53 424 PHE A N 1
ATOM 3430 C CA . PHE A 1 424 ? 37.020 4.032 -26.876 1.00 44.53 424 PHE A CA 1
ATOM 3431 C C . PHE A 1 424 ? 36.367 3.285 -28.055 1.00 44.53 424 PHE A C 1
ATOM 3433 O O . PHE A 1 424 ? 36.182 3.881 -29.115 1.00 44.53 424 PHE A O 1
ATOM 3440 N N . ARG A 1 425 ? 36.048 1.986 -27.925 1.00 45.25 425 ARG A N 1
ATOM 3441 C CA . ARG A 1 425 ? 35.590 1.141 -29.049 1.00 45.25 425 ARG A CA 1
ATOM 3442 C C . ARG A 1 425 ? 34.081 0.944 -29.138 1.00 45.25 425 ARG A C 1
ATOM 3444 O O . ARG A 1 425 ? 33.612 0.489 -30.177 1.00 45.25 425 ARG A O 1
ATOM 3451 N N . THR A 1 426 ? 33.311 1.301 -28.119 1.00 45.81 426 THR A N 1
ATOM 3452 C CA . THR A 1 426 ? 31.853 1.146 -28.139 1.00 45.81 426 THR A CA 1
ATOM 3453 C C . THR A 1 426 ? 31.162 2.495 -28.291 1.00 45.81 426 THR A C 1
ATOM 3455 O O . THR A 1 426 ? 30.602 3.025 -27.338 1.00 45.81 426 THR A O 1
ATOM 3458 N N . ASN A 1 427 ? 31.116 3.019 -29.521 1.00 47.91 427 ASN A N 1
ATOM 3459 C CA . ASN A 1 427 ? 29.956 3.816 -29.937 1.00 47.91 427 ASN A CA 1
ATOM 3460 C C . ASN A 1 427 ? 28.762 2.853 -29.993 1.00 47.91 427 ASN A C 1
ATOM 3462 O O . ASN A 1 427 ? 28.449 2.299 -31.043 1.00 47.91 427 ASN A O 1
ATOM 3466 N N . ASN A 1 428 ? 28.183 2.551 -28.831 1.00 57.72 428 ASN A N 1
ATOM 3467 C CA . ASN A 1 428 ? 26.944 1.797 -28.731 1.00 57.72 428 ASN A CA 1
ATOM 3468 C C . ASN A 1 428 ? 25.822 2.783 -28.413 1.00 57.72 428 ASN A C 1
ATOM 3470 O O . ASN A 1 428 ? 25.836 3.405 -27.350 1.00 57.72 428 ASN A O 1
ATOM 3474 N N . ASP A 1 429 ? 24.850 2.878 -29.317 1.00 61.47 429 ASP A N 1
ATOM 3475 C CA . ASP A 1 429 ? 23.700 3.786 -29.246 1.00 61.47 429 ASP A CA 1
ATOM 3476 C C . ASP A 1 429 ? 22.851 3.620 -27.965 1.00 61.47 429 ASP A C 1
ATOM 3478 O O . ASP A 1 429 ? 22.033 4.480 -27.651 1.00 61.47 429 ASP A O 1
ATOM 3482 N N . GLN A 1 430 ? 23.012 2.524 -27.206 1.00 67.31 430 GLN A N 1
ATOM 3483 C CA . GLN A 1 430 ? 22.331 2.351 -25.914 1.00 67.31 430 GLN A CA 1
ATOM 3484 C C . GLN A 1 430 ? 23.016 3.044 -24.730 1.00 67.31 430 GLN A C 1
ATOM 3486 O O . GLN A 1 430 ? 22.331 3.487 -23.806 1.00 67.31 430 GLN A O 1
ATOM 3491 N N . LEU A 1 431 ? 24.351 3.089 -24.717 1.00 74.44 431 LEU A N 1
ATOM 3492 C CA . LEU A 1 431 ? 25.138 3.689 -23.629 1.00 74.44 431 LEU A CA 1
ATOM 3493 C C . LEU A 1 431 ? 25.604 5.107 -23.974 1.00 74.44 431 LEU A C 1
ATOM 3495 O O . LEU A 1 431 ? 25.842 5.901 -23.066 1.00 74.44 431 LEU A O 1
ATOM 3499 N N . SER A 1 432 ? 25.694 5.424 -25.266 1.00 72.62 432 SER A N 1
ATOM 3500 C CA . SER A 1 432 ? 26.022 6.748 -25.780 1.00 72.62 432 SER A CA 1
ATOM 3501 C C . SER A 1 432 ? 24.769 7.413 -26.338 1.00 72.62 432 SER A C 1
ATOM 3503 O O . SER A 1 432 ? 24.100 6.866 -27.213 1.00 72.62 432 SER A O 1
ATOM 3505 N N . LYS A 1 433 ? 24.451 8.607 -25.831 1.00 76.44 433 LYS A N 1
ATOM 3506 C CA . LYS A 1 433 ? 23.361 9.439 -26.345 1.00 76.44 433 LYS A CA 1
ATOM 3507 C C . LYS A 1 433 ? 23.731 10.921 -26.278 1.00 76.44 433 LYS A C 1
ATOM 3509 O O . LYS A 1 433 ? 24.467 11.316 -25.376 1.00 76.44 433 LYS A O 1
ATOM 3514 N N . PRO A 1 434 ? 23.199 11.762 -27.180 1.00 72.19 434 PRO A N 1
ATOM 3515 C CA . PRO A 1 434 ? 23.334 13.209 -27.050 1.00 72.19 434 PRO A CA 1
ATOM 3516 C C . PRO A 1 434 ? 22.683 13.713 -25.752 1.00 72.19 434 PRO A C 1
ATOM 3518 O O . PRO A 1 434 ? 21.632 13.226 -25.351 1.00 72.19 434 PRO A O 1
ATOM 3521 N N . GLY A 1 435 ? 23.275 14.722 -25.111 1.00 78.69 435 GLY A N 1
ATOM 3522 C CA . GLY A 1 435 ? 22.774 15.293 -23.857 1.00 78.69 435 GLY A CA 1
ATOM 3523 C C . GLY A 1 435 ? 23.506 14.738 -22.636 1.00 78.69 435 GLY A C 1
ATOM 3524 O O . GLY A 1 435 ? 24.730 14.666 -22.634 1.00 78.69 435 GLY A O 1
ATOM 3525 N N . ARG A 1 436 ? 22.766 14.400 -21.575 1.00 80.69 436 ARG A N 1
ATOM 3526 C CA . ARG A 1 436 ? 23.340 13.893 -20.320 1.00 80.69 436 ARG A CA 1
ATOM 3527 C C . ARG A 1 436 ? 23.814 12.431 -20.443 1.00 80.69 436 ARG A C 1
ATOM 3529 O O . ARG A 1 436 ? 22.967 11.581 -20.746 1.00 80.69 436 ARG A O 1
ATOM 3536 N N . PRO A 1 437 ? 25.098 12.116 -20.181 1.00 85.44 437 PRO A N 1
ATOM 3537 C CA . PRO A 1 437 ? 25.642 10.757 -20.240 1.00 85.44 437 PRO A CA 1
ATOM 3538 C C . PRO A 1 437 ? 24.948 9.786 -19.287 1.00 85.44 437 PRO A C 1
ATOM 3540 O O . PRO A 1 437 ? 24.488 10.172 -18.212 1.00 85.44 437 PRO A O 1
ATOM 3543 N N . ILE A 1 438 ? 24.912 8.495 -19.636 1.00 86.12 438 ILE A N 1
ATOM 3544 C CA . ILE A 1 438 ? 24.260 7.485 -18.788 1.00 86.12 438 ILE A CA 1
ATOM 3545 C C . ILE A 1 438 ? 24.930 7.344 -17.414 1.00 86.12 438 ILE A C 1
ATOM 3547 O O . ILE A 1 438 ? 24.239 7.216 -16.405 1.00 86.12 438 ILE A O 1
ATOM 3551 N N . LEU A 1 439 ? 26.263 7.422 -17.376 1.00 87.62 439 LEU A N 1
ATOM 3552 C CA . LEU A 1 439 ? 27.048 7.342 -16.145 1.00 87.62 439 LEU A CA 1
ATOM 3553 C C . LEU A 1 439 ? 26.805 8.554 -15.239 1.00 87.62 439 LEU A C 1
ATOM 3555 O O . LEU A 1 439 ? 26.793 8.429 -14.017 1.00 87.62 439 LEU A O 1
ATOM 3559 N N . ASP A 1 440 ? 26.512 9.709 -15.838 1.00 84.94 440 ASP A N 1
ATOM 3560 C CA . ASP A 1 440 ? 26.230 10.931 -15.097 1.00 84.94 440 ASP A CA 1
ATOM 3561 C C . ASP A 1 440 ? 24.972 10.819 -14.227 1.00 84.94 440 ASP A C 1
ATOM 3563 O O . ASP A 1 440 ? 24.940 11.323 -13.107 1.00 84.94 440 ASP A O 1
ATOM 3567 N N . TYR A 1 441 ? 23.950 10.099 -14.702 1.00 83.00 441 TYR A N 1
ATOM 3568 C CA . TYR A 1 441 ? 22.759 9.808 -13.900 1.00 83.00 441 TYR A CA 1
ATOM 3569 C C . TYR A 1 441 ? 23.065 8.955 -12.664 1.00 83.00 441 TYR A C 1
ATOM 3571 O O . TYR A 1 441 ? 22.358 9.070 -11.664 1.00 83.00 441 TYR A O 1
ATOM 3579 N N . ALA A 1 442 ? 24.082 8.090 -12.731 1.00 85.56 442 ALA A N 1
ATOM 3580 C CA . ALA A 1 442 ? 24.462 7.213 -11.626 1.00 85.56 442 ALA A CA 1
ATOM 3581 C C . ALA A 1 442 ? 25.317 7.943 -10.575 1.00 85.56 442 ALA A C 1
ATOM 3583 O O . ALA A 1 442 ? 25.142 7.709 -9.377 1.00 85.56 442 ALA A O 1
ATOM 3584 N N . VAL A 1 443 ? 26.212 8.838 -11.013 1.00 83.38 443 VAL A N 1
ATOM 3585 C CA . VAL A 1 443 ? 27.144 9.562 -10.129 1.00 83.38 443 VAL A CA 1
ATOM 3586 C C . VAL A 1 443 ? 26.555 10.867 -9.586 1.00 83.38 443 VAL A C 1
ATOM 3588 O O . VAL A 1 443 ? 26.855 11.277 -8.467 1.00 83.38 443 VAL A O 1
ATOM 3591 N N . ARG A 1 444 ? 25.670 11.522 -10.340 1.00 76.88 444 ARG A N 1
ATOM 3592 C CA . ARG A 1 444 ? 25.014 12.771 -9.929 1.00 76.88 444 ARG A CA 1
ATOM 3593 C C . ARG A 1 444 ? 23.496 12.614 -9.944 1.00 76.88 444 ARG A C 1
ATOM 3595 O O . ARG A 1 444 ? 22.823 13.309 -10.704 1.00 76.88 444 ARG A O 1
ATOM 3602 N N . PRO A 1 445 ? 22.920 11.701 -9.149 1.00 70.31 445 PRO A N 1
ATOM 3603 C CA . PRO A 1 445 ? 21.485 11.475 -9.191 1.00 70.31 445 PRO A CA 1
ATOM 3604 C C . PRO A 1 445 ? 20.745 12.755 -8.771 1.00 70.31 445 PRO A C 1
ATOM 3606 O O . PRO A 1 445 ? 20.966 13.290 -7.684 1.00 70.31 445 PRO A O 1
ATOM 3609 N N . GLU A 1 446 ? 19.898 13.275 -9.659 1.00 62.47 446 GLU A N 1
ATOM 3610 C CA . GLU A 1 446 ? 19.113 14.478 -9.379 1.00 62.47 446 GLU A CA 1
ATOM 3611 C C . GLU A 1 446 ? 18.044 14.211 -8.311 1.00 62.47 446 GLU A C 1
ATOM 3613 O O . GLU A 1 446 ? 17.625 13.063 -8.107 1.00 62.47 446 GLU A O 1
ATOM 3618 N N . PRO A 1 447 ? 17.624 15.254 -7.574 1.00 51.88 447 PRO A N 1
ATOM 3619 C CA . PRO A 1 447 ? 16.666 15.086 -6.503 1.00 51.88 447 PRO A CA 1
ATOM 3620 C C . PRO A 1 447 ? 15.315 14.605 -7.036 1.00 51.88 447 PRO A C 1
ATOM 3622 O O . PRO A 1 447 ? 14.680 15.254 -7.865 1.00 51.88 447 PRO A O 1
ATOM 3625 N N . ARG A 1 448 ? 14.818 13.502 -6.478 1.00 52.78 448 ARG A N 1
ATOM 3626 C CA . ARG A 1 448 ? 13.426 13.085 -6.652 1.00 52.78 448 ARG A CA 1
ATOM 3627 C C . ARG A 1 448 ? 12.552 13.921 -5.736 1.00 52.78 448 ARG A C 1
ATOM 3629 O O . ARG A 1 448 ? 12.763 13.892 -4.528 1.00 52.78 448 ARG A O 1
ATOM 3636 N N . TYR A 1 449 ? 11.552 14.619 -6.274 1.00 51.34 449 TYR A N 1
ATOM 3637 C CA . TYR A 1 449 ? 10.505 15.267 -5.465 1.00 51.34 449 TYR A CA 1
ATOM 3638 C C . TYR A 1 449 ? 11.066 16.061 -4.262 1.00 51.34 449 TYR A C 1
ATOM 3640 O O . TYR A 1 449 ? 10.656 15.846 -3.124 1.00 51.34 449 TYR A O 1
ATOM 3648 N N . GLN A 1 450 ? 12.041 16.947 -4.516 1.00 42.00 450 GLN A N 1
ATOM 3649 C CA . GLN A 1 450 ? 12.717 17.787 -3.506 1.00 42.00 450 GLN A CA 1
ATOM 3650 C C . GLN A 1 450 ? 13.618 17.056 -2.487 1.00 42.00 450 GLN A C 1
ATOM 3652 O O . GLN A 1 450 ? 14.115 17.700 -1.565 1.00 42.00 450 GLN A O 1
ATOM 3657 N N . ARG A 1 451 ? 13.912 15.760 -2.660 1.00 43.53 451 ARG A N 1
ATOM 3658 C CA . ARG A 1 451 ? 14.934 15.039 -1.883 1.00 43.53 451 ARG A CA 1
ATOM 3659 C C . ARG A 1 451 ? 16.103 14.617 -2.753 1.00 43.53 451 ARG A C 1
ATOM 3661 O O . ARG A 1 451 ? 15.911 13.993 -3.794 1.00 43.53 451 ARG A O 1
ATOM 3668 N N . TRP A 1 452 ? 17.313 14.913 -2.292 1.00 44.81 452 TRP A N 1
ATOM 3669 C CA . TRP A 1 452 ? 18.527 14.346 -2.861 1.00 44.81 452 TRP A CA 1
ATOM 3670 C C . TRP A 1 452 ? 18.448 12.824 -2.778 1.00 44.81 452 TRP A C 1
ATOM 3672 O O . TRP A 1 452 ? 18.070 12.249 -1.760 1.00 44.81 452 TRP A O 1
ATOM 3682 N N . ILE A 1 453 ? 18.803 12.150 -3.863 1.00 52.78 453 ILE A N 1
ATOM 3683 C CA . ILE A 1 453 ? 19.195 10.754 -3.781 1.00 52.78 453 ILE A CA 1
ATOM 3684 C C . ILE A 1 453 ? 20.574 10.778 -3.087 1.00 52.78 453 ILE A C 1
ATOM 3686 O O . ILE A 1 453 ? 21.596 10.980 -3.731 1.00 52.78 453 ILE A O 1
ATOM 3690 N N . GLU A 1 454 ? 20.592 10.685 -1.754 1.00 49.53 454 GLU A N 1
ATOM 3691 C CA . GLU A 1 454 ? 21.715 11.139 -0.904 1.00 49.53 454 GLU A CA 1
ATOM 3692 C C . GLU A 1 454 ? 23.052 10.385 -1.053 1.00 49.53 454 GLU A C 1
ATOM 3694 O O . GLU A 1 454 ? 24.043 10.803 -0.464 1.00 49.53 454 GLU A O 1
ATOM 3699 N N . ALA A 1 455 ? 23.156 9.317 -1.850 1.00 62.78 455 ALA A N 1
ATOM 3700 C CA . ALA A 1 455 ? 24.433 8.607 -1.994 1.00 62.78 455 ALA A CA 1
ATOM 3701 C C . ALA A 1 455 ? 24.585 7.911 -3.343 1.00 62.78 455 ALA A C 1
ATOM 3703 O O . ALA A 1 455 ? 23.766 7.067 -3.664 1.00 62.78 455 ALA A O 1
ATOM 3704 N N . ILE A 1 456 ? 25.636 8.188 -4.111 1.00 75.69 456 ILE A N 1
ATOM 3705 C CA . ILE A 1 456 ? 26.027 7.401 -5.298 1.00 75.69 456 ILE A CA 1
ATOM 3706 C C . ILE A 1 456 ? 25.885 5.899 -5.005 1.00 75.69 456 ILE A C 1
ATOM 3708 O O . ILE A 1 456 ? 26.292 5.453 -3.936 1.00 75.69 456 ILE A O 1
ATOM 3712 N N . ASN A 1 457 ? 25.293 5.124 -5.921 1.00 79.94 457 ASN A N 1
ATOM 3713 C CA . ASN A 1 457 ? 25.244 3.665 -5.793 1.00 79.94 457 ASN A CA 1
ATOM 3714 C C . ASN A 1 457 ? 26.469 3.067 -6.513 1.00 79.94 457 ASN A C 1
ATOM 3716 O O . ASN A 1 457 ? 26.475 3.066 -7.748 1.00 79.94 457 ASN A O 1
ATOM 3720 N N . PRO A 1 458 ? 27.497 2.582 -5.786 1.00 86.31 458 PRO A N 1
ATOM 3721 C CA . PRO A 1 458 ? 28.735 2.117 -6.407 1.00 86.31 458 PRO A CA 1
ATOM 3722 C C . PRO A 1 458 ? 28.507 0.921 -7.331 1.00 86.31 458 PRO A C 1
ATOM 3724 O O . PRO A 1 458 ? 29.051 0.912 -8.428 1.00 86.31 458 PRO A O 1
ATOM 3727 N N . ASP A 1 459 ? 27.630 -0.014 -6.953 1.00 87.56 459 ASP A N 1
ATOM 3728 C CA . ASP A 1 459 ? 27.331 -1.216 -7.742 1.00 87.56 459 ASP A CA 1
ATOM 3729 C C . ASP A 1 459 ? 26.756 -0.865 -9.121 1.00 87.56 459 ASP A C 1
ATOM 3731 O O . ASP A 1 459 ? 27.038 -1.520 -10.122 1.00 87.56 459 ASP A O 1
ATOM 3735 N N . GLN A 1 460 ? 25.935 0.186 -9.195 1.00 87.75 460 GLN A N 1
ATOM 3736 C CA . GLN A 1 460 ? 25.384 0.660 -10.460 1.00 87.75 460 GLN A CA 1
ATOM 3737 C C . GLN A 1 460 ? 26.442 1.347 -11.331 1.00 87.75 460 GLN A C 1
ATOM 3739 O O . GLN A 1 460 ? 26.424 1.179 -12.550 1.00 87.75 460 GLN A O 1
ATOM 3744 N N . VAL A 1 461 ? 27.343 2.120 -10.719 1.00 88.56 461 VAL A N 1
ATOM 3745 C CA . VAL A 1 461 ? 28.460 2.776 -11.416 1.00 88.56 461 VAL A CA 1
ATOM 3746 C C . VAL A 1 461 ? 29.421 1.722 -11.962 1.00 88.56 461 VAL A C 1
ATOM 3748 O O . VAL A 1 461 ? 29.726 1.748 -13.152 1.00 88.56 461 VAL A O 1
ATOM 3751 N N . GLU A 1 462 ? 29.826 0.762 -11.129 1.00 87.88 462 GLU A N 1
ATOM 3752 C CA . GLU A 1 462 ? 30.660 -0.379 -11.512 1.00 87.88 462 GLU A CA 1
ATOM 3753 C C . GLU A 1 462 ? 30.009 -1.164 -12.651 1.00 87.88 462 GLU A C 1
ATOM 3755 O O . GLU A 1 462 ? 30.636 -1.375 -13.684 1.00 87.88 462 GLU A O 1
ATOM 3760 N N . LEU A 1 463 ? 28.714 -1.485 -12.538 1.00 88.62 463 LEU A N 1
ATOM 3761 C CA . LEU A 1 463 ? 27.975 -2.159 -13.603 1.00 88.62 463 LEU A CA 1
ATOM 3762 C C . LEU A 1 463 ? 28.016 -1.380 -14.926 1.00 88.62 463 LEU A C 1
ATOM 3764 O O . LEU A 1 463 ? 28.193 -1.979 -15.979 1.00 88.62 463 LEU A O 1
ATOM 3768 N N . LEU A 1 464 ? 27.827 -0.060 -14.917 1.00 87.94 464 LEU A N 1
ATOM 3769 C CA . LEU A 1 464 ? 27.859 0.723 -16.154 1.00 87.94 464 LEU A CA 1
ATOM 3770 C C . LEU A 1 464 ? 29.269 0.766 -16.761 1.00 87.94 464 LEU A C 1
ATOM 3772 O O . LEU A 1 464 ? 29.406 0.623 -17.977 1.00 87.94 464 LEU A O 1
ATOM 3776 N N . VAL A 1 465 ? 30.306 0.915 -15.934 1.00 86.62 465 VAL A N 1
ATOM 3777 C CA . VAL A 1 465 ? 31.712 0.916 -16.372 1.00 86.62 465 VAL A CA 1
ATOM 3778 C C . VAL A 1 465 ? 32.114 -0.449 -16.936 1.00 86.62 465 VAL A C 1
ATOM 3780 O O . VAL A 1 465 ? 32.684 -0.507 -18.026 1.00 86.62 465 VAL A O 1
ATOM 3783 N N . ASP A 1 466 ? 31.741 -1.541 -16.267 1.00 85.31 466 ASP A N 1
ATOM 3784 C CA . ASP A 1 466 ? 31.961 -2.917 -16.726 1.00 85.31 466 ASP A CA 1
ATOM 3785 C C . ASP A 1 466 ? 31.357 -3.165 -18.109 1.00 85.31 466 ASP A C 1
ATOM 3787 O O . ASP A 1 466 ? 31.893 -3.940 -18.895 1.00 85.31 466 ASP A O 1
ATOM 3791 N N . TYR A 1 467 ? 30.236 -2.520 -18.428 1.00 83.25 467 TYR A N 1
ATOM 3792 C CA . TYR A 1 467 ? 29.563 -2.656 -19.720 1.00 83.25 467 TYR A CA 1
ATOM 3793 C C . TYR A 1 467 ? 30.007 -1.613 -20.760 1.00 83.25 467 TYR A C 1
ATOM 3795 O O . TYR A 1 467 ? 29.470 -1.601 -21.869 1.00 83.25 467 TYR A O 1
ATOM 3803 N N . GLY A 1 468 ? 31.005 -0.778 -20.446 1.00 80.25 468 GLY A N 1
ATOM 3804 C CA . GLY A 1 468 ? 31.632 0.142 -21.400 1.00 80.25 468 GLY A CA 1
ATOM 3805 C C . GLY A 1 468 ? 31.137 1.587 -21.358 1.00 80.25 468 GLY A C 1
ATOM 3806 O O . GLY A 1 468 ? 31.374 2.321 -22.316 1.00 80.25 468 GLY A O 1
ATOM 3807 N N . ALA A 1 469 ? 30.464 2.027 -20.289 1.00 83.38 469 ALA A N 1
ATOM 3808 C CA . ALA A 1 469 ? 30.157 3.447 -20.109 1.00 83.38 469 ALA A CA 1
ATOM 3809 C C . ALA A 1 469 ? 31.454 4.263 -19.954 1.00 83.38 469 ALA A C 1
ATOM 3811 O O . ALA A 1 469 ? 32.346 3.886 -19.194 1.00 83.38 469 ALA A O 1
ATOM 3812 N N . ASN A 1 470 ? 31.567 5.383 -20.674 1.00 82.06 470 ASN A N 1
ATOM 3813 C CA . ASN A 1 470 ? 32.788 6.185 -20.705 1.00 82.06 470 ASN A CA 1
ATOM 3814 C C . ASN A 1 470 ? 32.861 7.145 -19.497 1.00 82.06 470 ASN A C 1
ATOM 3816 O O . ASN A 1 470 ? 32.089 8.104 -19.448 1.00 82.06 470 ASN A O 1
ATOM 3820 N N . PRO A 1 471 ? 33.816 6.970 -18.561 1.00 82.00 471 PRO A N 1
ATOM 3821 C CA . PRO A 1 471 ? 33.981 7.879 -17.425 1.00 82.00 471 PRO A CA 1
ATOM 3822 C C . PRO A 1 471 ? 34.511 9.263 -17.820 1.00 82.00 471 PRO A C 1
ATOM 3824 O O . PRO A 1 471 ? 34.429 10.195 -17.036 1.00 82.00 471 PRO A O 1
ATOM 3827 N N . ASN A 1 472 ? 35.038 9.425 -19.037 1.00 81.25 472 ASN A N 1
ATOM 3828 C CA . ASN A 1 472 ? 35.580 10.695 -19.523 1.00 81.25 472 ASN A CA 1
ATOM 3829 C C . ASN A 1 472 ? 34.589 11.471 -20.405 1.00 81.25 472 ASN A C 1
ATOM 3831 O O . ASN A 1 472 ? 34.981 12.436 -21.063 1.00 81.25 472 ASN A O 1
ATOM 3835 N N . GLU A 1 473 ? 33.328 11.042 -20.487 1.00 80.88 473 GLU A N 1
ATOM 3836 C CA . GLU A 1 473 ? 32.316 11.740 -21.278 1.00 80.88 473 GLU A CA 1
ATOM 3837 C C . GLU A 1 473 ? 31.935 13.063 -20.598 1.00 80.88 473 GLU A C 1
ATOM 3839 O O . GLU A 1 473 ? 31.370 13.081 -19.509 1.00 80.88 473 GLU A O 1
ATOM 3844 N N . VAL A 1 474 ? 32.286 14.191 -21.220 1.00 78.38 474 VAL A N 1
ATOM 3845 C CA . VAL A 1 474 ? 32.117 15.520 -20.616 1.00 78.38 474 VAL A CA 1
ATOM 3846 C C . VAL A 1 474 ? 30.666 15.988 -20.725 1.00 78.38 474 VAL A C 1
ATOM 3848 O O . VAL A 1 474 ? 30.113 16.082 -21.819 1.00 78.38 474 VAL A O 1
ATOM 3851 N N . PHE A 1 475 ? 30.084 16.394 -19.598 1.00 77.81 475 PHE A N 1
ATOM 3852 C CA . PHE A 1 475 ? 28.761 17.002 -19.509 1.00 77.81 475 PHE A CA 1
ATOM 3853 C C . PHE A 1 475 ? 28.778 18.237 -18.600 1.00 77.81 475 PHE A C 1
ATOM 3855 O O . PHE A 1 475 ? 29.218 18.184 -17.450 1.00 77.81 475 PHE A O 1
ATOM 3862 N N . ASN A 1 476 ? 28.305 19.376 -19.122 1.00 73.75 476 ASN A N 1
ATOM 3863 C CA . ASN A 1 476 ? 28.324 20.680 -18.442 1.00 73.75 476 ASN A CA 1
ATOM 3864 C C . ASN A 1 476 ? 29.709 21.101 -17.903 1.00 73.75 476 ASN A C 1
ATOM 3866 O O . ASN A 1 476 ? 29.802 21.756 -16.869 1.00 73.75 476 ASN A O 1
ATOM 3870 N N . GLY A 1 477 ? 30.789 20.732 -18.601 1.00 75.88 477 GLY A N 1
ATOM 3871 C CA . GLY A 1 477 ? 32.164 21.062 -18.202 1.00 75.88 477 GLY A CA 1
ATOM 3872 C C . GLY A 1 477 ? 32.767 20.129 -17.146 1.00 75.88 477 GLY A C 1
ATOM 3873 O O . GLY A 1 477 ? 33.873 20.389 -16.685 1.00 75.88 477 GLY A O 1
ATOM 3874 N N . TRP A 1 478 ? 32.076 19.042 -16.794 1.00 73.06 478 TRP A N 1
ATOM 3875 C CA . TRP A 1 478 ? 32.522 18.042 -15.822 1.00 73.06 478 TRP A CA 1
ATOM 3876 C C . TRP A 1 478 ? 32.479 16.645 -16.439 1.00 73.06 478 TRP A C 1
ATOM 3878 O O . TRP A 1 478 ? 31.588 16.355 -17.236 1.00 73.06 478 TRP A O 1
ATOM 3888 N N . THR A 1 479 ? 33.401 15.772 -16.055 1.00 75.31 479 THR A N 1
ATOM 3889 C CA . THR A 1 479 ? 33.287 14.327 -16.300 1.00 75.31 479 THR A CA 1
ATOM 3890 C C . THR A 1 479 ? 32.618 13.652 -15.091 1.00 75.31 479 THR A C 1
ATOM 3892 O O . THR A 1 479 ? 32.765 14.186 -13.986 1.00 75.31 479 THR A O 1
ATOM 3895 N N . PRO A 1 480 ? 31.866 12.552 -15.289 1.00 64.75 480 PRO A N 1
ATOM 3896 C CA . PRO A 1 480 ? 31.296 11.734 -14.219 1.00 64.75 480 PRO A CA 1
ATOM 3897 C C . PRO A 1 480 ? 32.295 11.312 -13.143 1.00 64.75 480 PRO A C 1
ATOM 3899 O O . PRO A 1 480 ? 33.482 11.077 -13.471 1.00 64.75 480 PRO A O 1
#

Radius of gyration: 27.54 Å; chains: 1; bounding box: 96×52×75 Å

pLDDT: mean 78.06, std 15.04, range [38.41, 95.19]